Protein AF-Q57X67-F1 (afdb_monomer)

Foldseek 3Di:
DVVVVVVVVVVVVVVVVVVVVVVVVVVVVVVVVVVVVVVVVVVVVVVVVVVVVVVVVDDDDPVVVVVVVVVVVVVVVVVVVVVVVVVVVVVVVVVVVVVVVVVVDDPPPPPPCDPVNVVVVVVVVVVVVVVVVVVVVVVVVVVVVVVVVCVVCVVVVVVVVVVVVVVLVVQLVVLQVDADPVPRDGDDPVRSVVVSVVVVVVVVVVVVVVVVVVVVVVVVVVVVVVVVVVVVVCVVAPPVNVVVVVVVVVVVVVVVVVVVVVVVVVVVVVVVVVVVVVVVVVVVVVVVVVVVVVVVVVVVVVVVVVVVVVVVVVVVVVVVVVVVVVVVVCVVPVQPPDPVSVVVVVVVVVVVVVVVVVVVVVVVVVVVVVVLVVVVVVLVVVVVVCVVVVHDDPPVSVVVVVVSVVD

Organism: Trypanosoma brucei brucei (strain 927/4 GUTat10.1) (NCBI:txid185431)

Mean predicted aligned error: 20.71 Å

Sequence (407 aa):
MYEYDDQQVREEEQQMKAATVIQQRWKEFCAQREAEKRANFTTTVAVAAAASAAAAEGVEAEPRVTFKEEYRELVNRYNSVVERSVALQRLLTQHFTAQRQRKGEDLNQHQAMTVEAEQQYWISIWQMREEWQQQRSRCEAAEAAFTEMQSRHQGTIDSSQKHEEMFRQYIRELAERVQFVRTNKRLTKEEIDEFLNRDALQRRLIQRARIRYNLLRYEMEELQRAMAQRDQQQDGMSLIDFEQLKIENTNLNEKIEERNEDIVRLRRKVTTTIHVLTHVKEKLEFMKIENGQLRRQVASTEEELNGLRDKLAQTKRQRDHFTASNLRIREKMPMVGSKKLLLDYERRKAACNTMRDDVLGSAARHRTLLSDMDMKQGTLVDLQKALVLGMEPETHVTRKAKESLAS

InterPro domains:
  IPR025254 CCDC113/CCDC96, coiled-coil [PF13870] (202-359)
  IPR051885 Coiled-coil domain-containing protein involved in ciliogenesis [PTHR15654] (10-382)

Structure (mmCIF, N/CA/C/O backbone):
data_AF-Q57X67-F1
#
_entry.id   AF-Q57X67-F1
#
loop_
_atom_site.group_PDB
_atom_site.id
_atom_site.type_symbol
_atom_site.label_atom_id
_atom_site.label_alt_id
_atom_site.label_comp_id
_atom_site.label_asym_id
_atom_site.label_entity_id
_atom_site.label_seq_id
_atom_site.pdbx_PDB_ins_code
_atom_site.Cartn_x
_atom_site.Cartn_y
_atom_site.Cartn_z
_atom_site.occupancy
_atom_site.B_iso_or_equiv
_atom_site.auth_seq_id
_atom_site.auth_comp_id
_atom_site.auth_asym_id
_atom_site.auth_atom_id
_atom_site.pdbx_PDB_model_num
ATOM 1 N N . MET A 1 1 ? -28.365 20.908 -15.417 1.00 50.97 1 MET A N 1
ATOM 2 C CA . MET A 1 1 ? -28.251 19.514 -15.899 1.00 50.97 1 MET A CA 1
ATOM 3 C C . MET A 1 1 ? -28.725 19.404 -17.343 1.00 50.97 1 MET A C 1
ATOM 5 O O . MET A 1 1 ? -27.920 18.992 -18.152 1.00 50.97 1 MET A O 1
ATOM 9 N N . TYR A 1 2 ? -29.921 19.895 -17.696 1.00 65.25 2 TYR A N 1
ATOM 10 C CA . TYR A 1 2 ? -30.447 19.835 -19.074 1.00 65.25 2 TYR A CA 1
ATOM 11 C C . TYR A 1 2 ? -29.605 20.526 -20.171 1.00 65.25 2 TYR A C 1
ATOM 13 O O . TYR A 1 2 ? -29.567 20.040 -21.291 1.00 65.25 2 TYR A O 1
ATOM 21 N N . GLU A 1 3 ? -28.881 21.614 -19.878 1.00 66.06 3 GLU A N 1
ATOM 22 C CA . GLU A 1 3 ? -28.070 22.301 -20.906 1.00 66.06 3 GLU A CA 1
ATOM 23 C C . GLU A 1 3 ? -26.851 21.493 -21.386 1.00 66.06 3 GLU A C 1
ATOM 25 O O . GLU A 1 3 ? -26.366 21.721 -22.493 1.00 66.06 3 GLU A O 1
ATOM 30 N N . TYR A 1 4 ? -26.344 20.565 -20.566 1.00 68.00 4 TYR A N 1
ATOM 31 C CA . TYR A 1 4 ? -25.182 19.743 -20.921 1.00 68.00 4 TYR A CA 1
ATOM 32 C C . TYR A 1 4 ? -25.582 18.605 -21.868 1.00 68.00 4 TYR A C 1
ATOM 34 O O . TYR A 1 4 ? -24.877 18.335 -22.839 1.00 68.00 4 TYR A O 1
ATOM 42 N N . ASP A 1 5 ? -26.761 18.018 -21.641 1.00 77.25 5 ASP A N 1
ATOM 43 C CA . ASP A 1 5 ? -27.331 16.991 -22.516 1.00 77.25 5 ASP A CA 1
ATOM 44 C C . ASP A 1 5 ? -27.654 17.578 -23.904 1.00 77.25 5 ASP A C 1
ATOM 46 O O . ASP A 1 5 ? -27.317 16.980 -24.923 1.00 77.25 5 ASP A O 1
ATOM 50 N N . ASP A 1 6 ? -28.191 18.804 -23.967 1.00 80.69 6 ASP A N 1
ATOM 51 C CA . ASP A 1 6 ? -28.451 19.504 -25.236 1.00 80.69 6 ASP A CA 1
ATOM 52 C C . ASP A 1 6 ? -27.170 19.795 -26.042 1.00 80.69 6 ASP A C 1
ATOM 54 O O . ASP A 1 6 ? -27.196 19.790 -27.276 1.00 80.69 6 ASP A O 1
ATOM 58 N N . GLN A 1 7 ? -26.042 20.075 -25.374 1.00 82.06 7 GLN A N 1
ATOM 59 C CA . GLN A 1 7 ? -24.757 20.286 -26.053 1.00 82.06 7 GLN A CA 1
ATOM 60 C C . GLN A 1 7 ? -24.206 18.980 -26.630 1.00 82.06 7 GLN A C 1
ATOM 62 O O . GLN A 1 7 ? -23.812 18.972 -27.797 1.00 82.06 7 GLN A O 1
ATOM 67 N N . GLN A 1 8 ? -24.250 17.879 -25.873 1.00 80.44 8 GLN A N 1
ATOM 68 C CA . GLN A 1 8 ? -23.811 16.573 -26.373 1.00 80.44 8 GLN A CA 1
ATOM 69 C C . GLN A 1 8 ? -24.657 16.100 -27.558 1.00 80.44 8 GLN A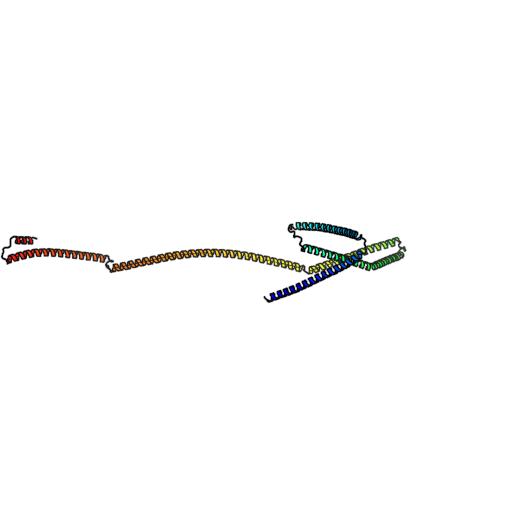 C 1
ATOM 71 O O . GLN A 1 8 ? -24.096 15.692 -28.572 1.00 80.44 8 GLN A O 1
ATOM 76 N N . VAL A 1 9 ? -25.983 16.264 -27.505 1.00 84.88 9 VAL A N 1
ATOM 77 C CA . VAL A 1 9 ? -26.868 15.920 -28.633 1.00 84.88 9 VAL A CA 1
ATOM 78 C C . VAL A 1 9 ? -26.517 16.734 -29.886 1.00 84.88 9 VAL A C 1
ATOM 80 O O . VAL A 1 9 ? -26.492 16.194 -30.992 1.00 84.88 9 VAL A O 1
ATOM 83 N N . ARG A 1 10 ? -26.178 18.025 -29.748 1.00 86.00 10 ARG A N 1
ATOM 84 C CA . ARG A 1 10 ? -25.740 18.852 -30.890 1.00 86.00 10 ARG A CA 1
ATOM 85 C C . ARG A 1 10 ? -24.394 18.411 -31.458 1.00 86.00 10 ARG A C 1
ATOM 87 O O . ARG A 1 10 ? -24.225 18.447 -32.677 1.00 86.00 10 ARG A O 1
ATOM 94 N N . GLU A 1 11 ? -23.443 18.033 -30.610 1.00 87.88 11 GLU A N 1
ATOM 95 C CA . GLU A 1 11 ? -22.146 17.511 -31.049 1.00 87.88 11 GLU A CA 1
ATOM 96 C C . GLU A 1 11 ? -22.303 16.165 -31.762 1.00 87.88 11 GLU A C 1
ATOM 98 O O . GLU A 1 11 ? -21.746 15.985 -32.845 1.00 87.88 11 GLU A O 1
ATOM 103 N N . GLU A 1 12 ? -23.130 15.263 -31.233 1.00 88.00 12 GLU A N 1
ATOM 104 C CA . GLU A 1 12 ? -23.473 13.992 -31.877 1.00 88.00 12 GLU A CA 1
ATOM 105 C C . GLU A 1 12 ? -24.162 14.216 -33.228 1.00 88.00 12 GLU A C 1
ATOM 107 O O . GLU A 1 12 ? -23.792 13.595 -34.225 1.00 88.00 12 GLU A O 1
ATOM 112 N N . GLU A 1 13 ? -25.097 15.167 -33.325 1.00 90.00 13 GLU A N 1
ATOM 113 C CA . GLU A 1 13 ? -25.700 15.546 -34.603 1.00 90.00 13 GLU A CA 1
ATOM 114 C C . GLU A 1 13 ? -24.670 16.090 -35.602 1.00 90.00 13 GLU A C 1
ATOM 116 O O . GLU A 1 13 ? -24.764 15.804 -36.799 1.00 90.00 13 GLU A O 1
ATOM 121 N N . GLN A 1 14 ? -23.700 16.891 -35.150 1.00 89.62 14 GLN A N 1
ATOM 122 C CA . GLN A 1 14 ? -22.628 17.406 -36.005 1.00 89.62 14 GLN A CA 1
ATOM 123 C C . G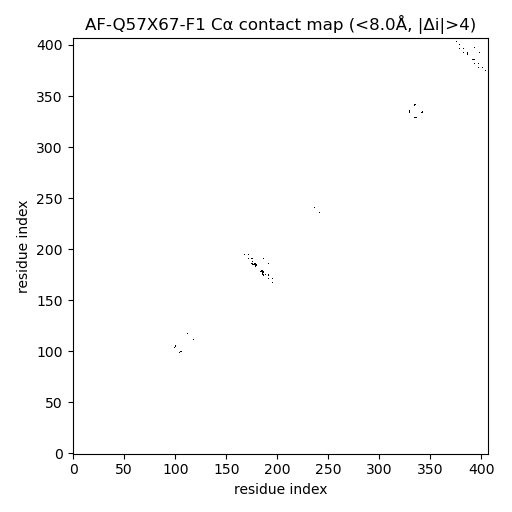LN A 1 14 ? -21.687 16.289 -36.460 1.00 89.62 14 GLN A C 1
ATOM 125 O O . GLN A 1 14 ? -21.329 16.247 -37.638 1.00 89.62 14 GLN A O 1
ATOM 130 N N . GLN A 1 15 ? -21.338 15.357 -35.572 1.00 85.50 15 GLN A N 1
ATOM 131 C CA . GLN A 1 15 ? -20.539 14.178 -35.903 1.00 85.50 15 GLN A CA 1
ATOM 132 C C . GLN A 1 15 ? -21.276 13.267 -36.888 1.00 85.50 15 GLN A C 1
ATOM 134 O O . GLN A 1 15 ? -20.679 12.827 -37.868 1.00 85.50 15 GLN A O 1
ATOM 139 N N . MET A 1 16 ? -22.582 13.056 -36.707 1.00 89.50 16 MET A N 1
ATOM 140 C CA . MET A 1 16 ? -23.413 12.290 -37.639 1.00 89.50 16 MET A CA 1
ATOM 141 C C . MET A 1 16 ? -23.522 12.987 -38.999 1.00 89.50 16 MET A C 1
ATOM 143 O O . MET A 1 16 ? -23.331 12.345 -40.034 1.00 89.50 16 MET A O 1
ATOM 147 N N . LYS A 1 17 ? -23.734 14.310 -39.032 1.00 90.62 17 LYS A N 1
ATOM 148 C CA . LYS A 1 17 ? -23.709 15.103 -40.275 1.00 90.62 17 LYS A CA 1
ATOM 149 C C . LYS A 1 17 ? -22.343 14.989 -40.966 1.00 90.62 17 LYS A C 1
ATOM 151 O O . LYS A 1 17 ? -22.294 14.667 -42.151 1.00 90.62 17 LYS A O 1
ATOM 156 N N . ALA A 1 18 ? -21.235 15.141 -40.241 1.00 90.25 18 ALA A N 1
ATOM 157 C CA . ALA A 1 18 ? -19.886 14.989 -40.789 1.00 90.25 18 ALA A CA 1
ATOM 158 C C . ALA A 1 18 ? -19.623 13.564 -41.313 1.00 90.25 18 ALA A C 1
ATOM 160 O O . ALA A 1 18 ? -19.118 13.400 -42.424 1.00 90.25 18 ALA A O 1
ATOM 161 N N . ALA A 1 19 ? -20.031 12.534 -40.568 1.00 89.00 19 ALA A N 1
ATOM 162 C CA . ALA A 1 19 ? -19.905 11.138 -40.969 1.00 89.00 19 ALA A CA 1
ATOM 163 C C . ALA A 1 19 ? -20.699 10.843 -42.249 1.00 89.00 19 ALA A C 1
ATOM 165 O O . ALA A 1 19 ? -20.175 10.191 -43.154 1.00 89.00 19 ALA A O 1
ATOM 166 N N . THR A 1 20 ? -21.922 11.369 -42.381 1.00 91.06 20 THR A N 1
ATOM 167 C CA . THR A 1 20 ? -22.713 11.207 -43.614 1.00 91.06 20 THR A CA 1
ATOM 168 C C . THR A 1 20 ? -22.059 11.886 -44.817 1.00 91.06 20 THR A C 1
ATOM 170 O O . THR A 1 20 ? -22.019 11.287 -45.891 1.00 91.06 20 THR A O 1
ATOM 173 N N . VAL A 1 21 ? -21.462 13.072 -44.646 1.00 92.19 21 VAL A N 1
ATOM 174 C CA . VAL A 1 21 ? -20.720 13.766 -45.715 1.00 92.19 21 VAL A CA 1
ATOM 175 C C . VAL A 1 21 ? -19.468 12.983 -46.119 1.00 92.19 21 VAL A C 1
ATOM 177 O O . VAL A 1 21 ? -19.205 12.828 -47.312 1.00 92.19 21 VAL A O 1
ATOM 180 N N . ILE A 1 22 ? -18.714 12.440 -45.158 1.00 89.50 22 ILE A N 1
ATOM 181 C CA . ILE A 1 22 ? -17.540 11.599 -45.443 1.00 89.50 22 ILE A CA 1
ATOM 182 C C . ILE A 1 22 ? -17.963 10.322 -46.175 1.00 89.50 22 ILE A C 1
ATOM 184 O O . ILE A 1 22 ? -17.336 9.957 -47.166 1.00 89.50 22 ILE A O 1
ATOM 188 N N . GLN A 1 23 ? -19.048 9.668 -45.751 1.00 89.25 23 GLN A N 1
ATOM 189 C CA . GLN A 1 23 ? -19.573 8.479 -46.427 1.00 89.25 23 GLN A CA 1
ATOM 190 C C . GLN A 1 23 ? -20.062 8.783 -47.848 1.00 89.25 23 GLN A C 1
ATOM 192 O O . GLN A 1 23 ? -19.830 7.977 -48.746 1.00 89.25 23 GLN A O 1
ATOM 197 N N . GLN A 1 24 ? -20.714 9.928 -48.076 1.00 89.88 24 GLN A N 1
ATOM 198 C CA . GLN A 1 24 ? -21.113 10.369 -49.417 1.00 89.88 24 GLN A CA 1
ATOM 199 C C . GLN A 1 24 ? -19.890 10.632 -50.295 1.00 89.88 24 GLN A C 1
ATOM 201 O O . GLN A 1 24 ? -19.795 10.052 -51.372 1.00 89.88 24 GLN A O 1
ATOM 206 N N . ARG A 1 25 ? -18.905 11.395 -49.802 1.00 90.94 25 ARG A N 1
ATOM 207 C CA . ARG A 1 25 ? -17.654 11.645 -50.534 1.00 90.94 25 ARG A CA 1
ATOM 208 C C . ARG A 1 25 ? -16.861 10.375 -50.795 1.00 90.94 25 ARG A C 1
ATOM 210 O O . ARG A 1 25 ? -16.249 10.249 -51.847 1.00 90.94 25 ARG A O 1
ATOM 217 N N . TRP A 1 26 ? -16.873 9.421 -49.870 1.00 90.44 26 TRP A N 1
ATOM 218 C CA . TRP A 1 26 ? -16.219 8.134 -50.070 1.00 90.44 26 TRP A CA 1
ATOM 219 C C . TRP A 1 26 ? -16.950 7.291 -51.117 1.00 90.44 26 TRP A C 1
ATOM 221 O O . TRP A 1 26 ? -16.300 6.713 -51.979 1.00 90.44 26 TRP A O 1
ATOM 231 N N . LYS A 1 27 ? -18.289 7.282 -51.119 1.00 89.94 27 LYS A N 1
ATOM 232 C CA . LYS A 1 27 ? -19.083 6.646 -52.184 1.00 89.94 27 LYS A CA 1
ATOM 233 C C . LYS A 1 27 ? -18.847 7.307 -53.539 1.00 89.94 27 LYS A C 1
ATOM 235 O O . LYS A 1 27 ? -18.686 6.592 -54.520 1.00 89.94 27 LYS A O 1
ATOM 240 N N . GLU A 1 28 ? -18.781 8.634 -53.596 1.00 90.12 28 GLU A N 1
ATOM 241 C CA . GLU A 1 28 ? -18.442 9.386 -54.809 1.00 90.12 28 GLU A CA 1
ATOM 242 C C . GLU A 1 28 ? -17.024 9.073 -55.279 1.00 90.12 28 GLU A C 1
ATOM 244 O O . GLU A 1 28 ? -16.828 8.788 -56.453 1.00 90.12 28 GLU A O 1
ATOM 249 N N . PHE A 1 29 ? -16.046 9.046 -54.373 1.00 92.44 29 PHE A N 1
ATOM 250 C CA . PHE A 1 29 ? -14.664 8.690 -54.684 1.00 92.44 29 PHE A CA 1
ATOM 251 C C . PHE A 1 29 ? -14.545 7.240 -55.170 1.00 92.44 29 PHE A C 1
ATOM 253 O O . PHE A 1 29 ? -13.871 6.968 -56.160 1.00 92.44 29 PHE A O 1
ATOM 260 N N . CYS A 1 30 ? -15.235 6.298 -54.524 1.00 88.81 30 CYS A N 1
ATOM 261 C CA . CYS A 1 30 ? -15.316 4.911 -54.973 1.00 88.81 30 CYS A CA 1
ATOM 262 C C . CYS A 1 30 ? -15.995 4.807 -56.341 1.00 88.81 30 CYS A C 1
ATOM 264 O O . CYS A 1 30 ? -15.467 4.118 -57.207 1.00 88.81 30 CYS A O 1
ATOM 266 N N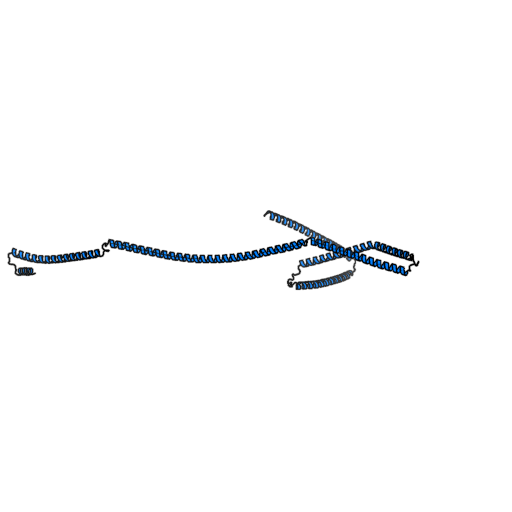 . ALA A 1 31 ? -17.098 5.522 -56.570 1.00 87.62 31 ALA A N 1
ATOM 267 C CA . ALA A 1 31 ? -17.794 5.551 -57.853 1.00 87.62 31 ALA A CA 1
ATOM 268 C C . ALA A 1 31 ? -16.942 6.194 -58.956 1.00 87.62 31 ALA A C 1
ATOM 270 O O . ALA A 1 31 ? -16.920 5.680 -60.069 1.00 87.62 31 ALA A O 1
ATOM 271 N N . GLN A 1 32 ? -16.195 7.260 -58.653 1.00 87.12 32 GLN A N 1
ATOM 272 C CA . GLN A 1 32 ? -15.229 7.879 -59.563 1.00 87.12 32 GLN A CA 1
ATOM 273 C C . GLN A 1 32 ? -14.101 6.910 -59.884 1.00 87.12 32 GLN A C 1
ATOM 275 O O . GLN A 1 32 ? -13.803 6.705 -61.050 1.00 87.12 32 GLN A O 1
ATOM 280 N N . ARG A 1 33 ? -13.531 6.231 -58.885 1.00 87.31 33 ARG A N 1
ATOM 281 C CA . ARG A 1 33 ? -12.463 5.256 -59.116 1.00 87.31 33 ARG A CA 1
ATOM 282 C C . ARG A 1 33 ? -12.963 4.017 -59.855 1.00 87.31 33 ARG A C 1
ATOM 284 O O . ARG A 1 33 ? -12.226 3.424 -60.635 1.00 87.31 33 ARG A O 1
ATOM 291 N N . GLU A 1 34 ? -14.200 3.592 -59.621 1.00 79.44 34 GLU A N 1
ATOM 292 C CA . GLU A 1 34 ? -14.849 2.544 -60.407 1.00 79.44 34 GLU A CA 1
ATOM 293 C C . GLU A 1 34 ? -15.151 3.014 -61.827 1.00 79.44 34 GLU A C 1
ATOM 295 O O . GLU A 1 34 ? -14.956 2.238 -62.756 1.00 79.44 34 GLU A O 1
ATOM 300 N N . ALA A 1 35 ? -15.564 4.267 -62.022 1.00 81.56 35 ALA A N 1
ATOM 301 C CA . ALA A 1 35 ? -15.764 4.869 -63.334 1.00 81.56 35 ALA A CA 1
ATOM 302 C C . ALA A 1 35 ? -14.439 5.039 -64.082 1.00 81.56 35 ALA A C 1
ATOM 304 O O . ALA A 1 35 ? -14.393 4.734 -65.262 1.00 81.56 35 ALA A O 1
ATOM 305 N N . GLU A 1 36 ? -13.352 5.417 -63.410 1.00 82.62 36 GLU A N 1
ATOM 306 C CA . GLU A 1 36 ? -11.991 5.460 -63.951 1.00 82.62 36 GLU A CA 1
ATOM 307 C C . GLU A 1 36 ? -11.475 4.061 -64.265 1.00 82.62 36 GLU A C 1
ATOM 309 O O . GLU A 1 36 ? -10.882 3.849 -65.313 1.00 82.62 36 GLU A O 1
ATOM 314 N N . LYS A 1 37 ? -11.717 3.072 -63.395 1.00 79.94 37 LYS A N 1
ATOM 315 C CA . LYS A 1 37 ? -11.385 1.671 -63.683 1.00 79.94 37 LYS A CA 1
ATOM 316 C C . LYS A 1 37 ? -12.194 1.147 -64.858 1.00 79.94 37 LYS A C 1
ATOM 318 O O . LYS A 1 37 ? -11.626 0.444 -65.678 1.00 79.94 37 LYS A O 1
ATOM 323 N N . ARG A 1 38 ? -13.484 1.478 -64.958 1.00 76.12 38 ARG A N 1
ATOM 324 C CA . ARG A 1 38 ? -14.336 1.129 -66.102 1.00 76.12 38 ARG A CA 1
ATOM 325 C C . ARG A 1 38 ? -13.886 1.860 -67.352 1.00 76.12 38 ARG A C 1
ATOM 327 O O . ARG A 1 38 ? -13.813 1.208 -68.374 1.00 76.12 38 ARG A O 1
ATOM 334 N N . ALA A 1 39 ? -13.525 3.139 -67.258 1.00 76.62 39 ALA A N 1
ATOM 335 C CA . ALA A 1 39 ? -12.978 3.930 -68.349 1.00 76.62 39 ALA A CA 1
ATOM 336 C C . ALA A 1 39 ? -11.673 3.295 -68.816 1.00 76.62 39 ALA A C 1
ATOM 338 O O . ALA A 1 39 ? -11.634 2.821 -69.936 1.00 76.62 39 ALA A O 1
ATOM 339 N N . ASN A 1 40 ? -10.681 3.130 -67.941 1.00 75.75 40 ASN A N 1
ATOM 340 C CA . ASN A 1 40 ? -9.417 2.459 -68.236 1.00 75.75 40 ASN A CA 1
ATOM 341 C C . ASN A 1 40 ? -9.621 1.037 -68.751 1.00 75.75 40 ASN A C 1
ATOM 343 O O . ASN A 1 40 ? -8.922 0.650 -69.671 1.00 75.75 40 ASN A O 1
ATOM 347 N N . PHE A 1 41 ? -10.578 0.274 -68.217 1.00 69.56 41 PHE A N 1
ATOM 348 C CA . PHE A 1 41 ? -10.923 -1.052 -68.724 1.00 69.56 41 PHE A CA 1
ATOM 349 C C . PHE A 1 41 ? -11.575 -0.977 -70.105 1.00 69.56 41 PHE A C 1
ATOM 351 O O . PHE A 1 41 ? -11.250 -1.775 -70.964 1.00 69.56 41 PHE A O 1
ATOM 358 N N . THR A 1 42 ? -12.445 -0.005 -70.380 1.00 72.56 42 THR A N 1
ATOM 359 C CA . THR A 1 42 ? -12.988 0.218 -71.726 1.00 72.56 42 THR A CA 1
ATOM 360 C C . THR A 1 42 ? -11.930 0.744 -72.682 1.00 72.56 42 THR A C 1
ATOM 362 O O . THR A 1 42 ? -11.957 0.352 -73.837 1.00 72.56 42 THR A O 1
ATOM 365 N N . THR A 1 43 ? -10.964 1.549 -72.234 1.00 70.38 43 THR A N 1
ATOM 366 C CA . THR A 1 43 ? -9.838 2.004 -73.051 1.00 70.38 43 THR A CA 1
ATOM 367 C C . THR A 1 43 ? -8.887 0.850 -73.311 1.00 70.38 43 THR A C 1
ATOM 369 O O . THR A 1 43 ? -8.454 0.689 -74.439 1.00 70.38 43 THR A O 1
ATOM 372 N N . THR A 1 44 ? -8.589 -0.001 -72.325 1.00 69.12 44 THR A N 1
ATOM 373 C CA . THR A 1 44 ? -7.743 -1.184 -72.528 1.00 69.12 44 THR A CA 1
ATOM 374 C C . THR A 1 44 ? -8.462 -2.255 -73.323 1.00 69.12 44 THR A C 1
ATOM 376 O O . THR A 1 44 ? -7.810 -2.896 -74.128 1.00 69.12 44 THR A O 1
ATOM 379 N N . VAL A 1 45 ? -9.778 -2.425 -73.183 1.00 69.25 45 VAL A N 1
ATOM 380 C CA . VAL A 1 45 ? -10.583 -3.310 -74.035 1.00 69.25 45 VAL A CA 1
ATOM 381 C C . VAL A 1 45 ? -10.736 -2.718 -75.428 1.00 69.25 45 VAL A C 1
ATOM 383 O O . VAL A 1 45 ? -10.693 -3.480 -76.373 1.00 69.25 45 VAL A O 1
ATOM 386 N N . ALA A 1 46 ? -10.838 -1.400 -75.606 1.00 60.12 46 ALA A N 1
ATOM 387 C CA . ALA A 1 46 ? -10.849 -0.766 -76.925 1.00 60.12 46 ALA A CA 1
ATOM 388 C C . ALA A 1 46 ? -9.470 -0.828 -77.591 1.00 60.12 46 ALA A C 1
ATOM 390 O O . ALA A 1 46 ? -9.392 -1.104 -78.779 1.00 60.12 46 ALA A O 1
ATOM 391 N N . VAL A 1 47 ? -8.382 -0.645 -76.837 1.00 64.38 47 VAL A N 1
ATOM 392 C CA . VAL A 1 47 ?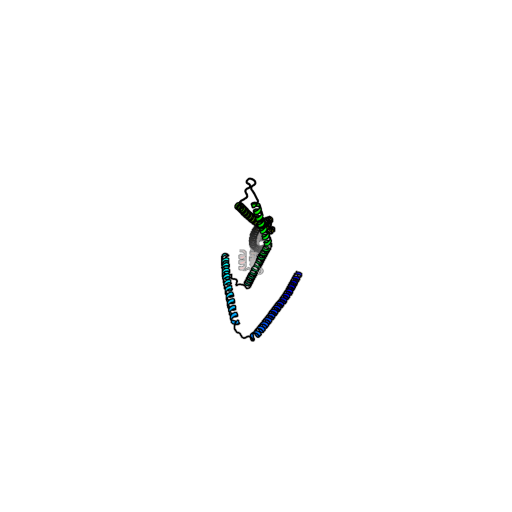 -6.999 -0.807 -77.311 1.00 64.38 47 VAL A CA 1
ATOM 393 C C . VAL A 1 47 ? -6.694 -2.278 -77.566 1.00 64.38 47 VAL A C 1
ATOM 395 O O . VAL A 1 47 ? -6.056 -2.582 -78.561 1.00 64.38 47 VAL A O 1
ATOM 398 N N . ALA A 1 48 ? -7.186 -3.204 -76.743 1.00 56.50 48 ALA A N 1
ATOM 399 C CA . ALA A 1 48 ? -7.058 -4.642 -76.963 1.00 56.50 48 ALA A CA 1
ATOM 400 C C . ALA A 1 48 ? -7.974 -5.126 -78.090 1.00 56.50 48 ALA A C 1
ATOM 402 O O . ALA A 1 48 ? -7.581 -6.025 -78.816 1.00 56.50 48 ALA A O 1
ATOM 403 N N . ALA A 1 49 ? -9.151 -4.527 -78.288 1.00 55.03 49 ALA A N 1
ATOM 404 C CA . ALA A 1 49 ? -10.042 -4.805 -79.409 1.00 55.03 49 ALA A CA 1
ATOM 405 C C . ALA A 1 49 ? -9.453 -4.245 -80.705 1.00 55.03 49 ALA A C 1
ATOM 407 O O . ALA A 1 49 ? -9.429 -4.962 -81.696 1.00 55.03 49 ALA A O 1
ATOM 408 N N . ALA A 1 50 ? -8.892 -3.032 -80.684 1.00 52.66 50 ALA A N 1
ATOM 409 C CA . ALA A 1 50 ? -8.141 -2.448 -81.793 1.00 52.66 50 ALA A CA 1
ATOM 410 C C . ALA A 1 50 ? -6.865 -3.248 -82.085 1.00 52.66 50 ALA A C 1
ATOM 412 O O . ALA A 1 50 ? -6.580 -3.523 -83.244 1.00 52.66 50 ALA A O 1
ATOM 413 N N . ALA A 1 51 ? -6.149 -3.710 -81.056 1.00 51.59 51 ALA A N 1
ATOM 414 C CA . ALA A 1 51 ? -5.011 -4.612 -81.200 1.00 51.59 51 ALA A CA 1
ATOM 415 C C . ALA A 1 51 ? -5.446 -6.006 -81.674 1.00 51.59 51 ALA A C 1
ATOM 417 O O . ALA A 1 51 ? -4.709 -6.634 -82.418 1.00 51.59 51 ALA A O 1
ATOM 418 N N . SER A 1 52 ? -6.642 -6.483 -81.312 1.00 50.75 52 SER A N 1
ATOM 419 C CA . SER A 1 52 ? -7.187 -7.762 -81.784 1.00 50.75 52 SER A CA 1
ATOM 420 C C . SER A 1 52 ? -7.728 -7.680 -83.211 1.00 50.75 52 SER A C 1
ATOM 422 O O . SER A 1 52 ? -7.601 -8.647 -83.950 1.00 50.75 52 SER A O 1
ATOM 424 N N . ALA A 1 53 ? -8.271 -6.529 -83.621 1.00 48.03 53 ALA A N 1
ATOM 425 C CA . ALA A 1 53 ? -8.691 -6.255 -84.990 1.00 48.03 53 ALA A CA 1
ATOM 426 C C . ALA A 1 53 ? -7.464 -6.060 -85.892 1.00 48.03 53 ALA A C 1
ATOM 428 O O . ALA A 1 53 ? -7.415 -6.633 -86.974 1.00 48.03 53 ALA A O 1
ATOM 429 N N . ALA A 1 54 ? -6.427 -5.368 -85.404 1.00 48.97 54 ALA A N 1
ATOM 430 C CA . ALA A 1 54 ? -5.122 -5.298 -86.061 1.00 48.97 54 ALA A CA 1
ATOM 431 C C . ALA A 1 54 ? -4.405 -6.663 -86.093 1.00 48.97 54 ALA A C 1
ATOM 433 O O . ALA A 1 54 ? -3.683 -6.953 -87.039 1.00 48.97 54 ALA A O 1
ATOM 434 N N . ALA A 1 55 ? -4.636 -7.531 -85.101 1.00 45.84 55 ALA A N 1
ATOM 435 C CA . ALA A 1 55 ? -4.118 -8.900 -85.079 1.00 45.84 55 ALA A CA 1
ATOM 436 C C . ALA A 1 55 ? -4.963 -9.901 -85.893 1.00 45.84 55 ALA A C 1
ATOM 438 O O . ALA A 1 55 ? -4.515 -11.025 -86.106 1.00 45.84 55 ALA A O 1
ATOM 439 N N . ALA A 1 56 ? -6.163 -9.530 -86.359 1.00 38.03 56 ALA A N 1
ATOM 440 C CA . ALA A 1 56 ? -7.006 -10.393 -87.189 1.00 38.03 56 ALA A CA 1
ATOM 441 C C . ALA A 1 56 ? -6.564 -10.420 -88.665 1.00 38.03 56 ALA A C 1
ATOM 443 O O . ALA A 1 56 ? -6.868 -11.384 -89.363 1.00 38.03 56 ALA A O 1
ATOM 444 N N . GLU A 1 57 ? -5.800 -9.423 -89.129 1.00 36.12 57 GLU A N 1
ATOM 445 C CA . GLU A 1 57 ? -5.236 -9.380 -90.492 1.00 36.12 57 GLU A CA 1
ATOM 446 C C . GLU A 1 57 ? -3.815 -9.967 -90.608 1.00 36.12 57 GLU A C 1
ATOM 448 O O . GLU A 1 57 ? -3.218 -9.949 -91.680 1.00 36.12 57 GLU A O 1
ATOM 453 N N . GLY A 1 58 ? -3.272 -10.558 -89.540 1.00 34.88 58 GLY A N 1
ATOM 454 C CA . GLY A 1 58 ? -1.922 -11.126 -89.523 1.00 34.88 58 GLY A CA 1
ATOM 455 C C . GLY A 1 58 ? -1.890 -12.502 -88.875 1.00 34.88 58 GLY A C 1
ATOM 456 O O . GLY A 1 58 ? -1.583 -12.644 -87.695 1.00 34.88 58 GLY A O 1
ATOM 457 N N . VAL A 1 59 ? -2.224 -13.521 -89.659 1.00 31.33 59 VAL A N 1
ATOM 458 C CA . VAL A 1 59 ? -2.048 -14.939 -89.332 1.00 31.33 59 VAL A CA 1
ATOM 459 C C . VAL A 1 59 ? -0.560 -15.226 -89.126 1.00 31.33 59 VAL A C 1
ATOM 461 O O . VAL A 1 59 ? 0.107 -15.354 -90.133 1.00 31.33 59 VAL A O 1
ATOM 464 N N . GLU A 1 60 ? -0.060 -15.379 -87.891 1.00 34.00 60 GLU A N 1
ATOM 465 C CA . GLU A 1 60 ? 1.059 -16.287 -87.542 1.00 34.00 60 GLU A CA 1
ATOM 466 C C . GLU A 1 60 ? 0.980 -16.692 -86.053 1.00 34.00 60 GLU A C 1
ATOM 468 O O . GLU A 1 60 ? 0.987 -15.875 -85.132 1.00 34.00 60 GLU A O 1
ATOM 473 N N . ALA A 1 61 ? 0.825 -17.993 -85.806 1.00 48.72 61 ALA A N 1
ATOM 474 C CA . ALA A 1 61 ? 0.339 -18.575 -84.555 1.00 48.72 61 ALA A CA 1
ATOM 475 C C . ALA A 1 61 ? 1.423 -18.881 -83.492 1.00 48.72 61 ALA A C 1
ATOM 477 O O . ALA A 1 61 ? 1.165 -19.680 -82.590 1.00 48.72 61 ALA A O 1
ATOM 478 N N . GLU A 1 62 ? 2.600 -18.247 -83.532 1.00 50.09 62 GLU A N 1
ATOM 479 C CA . GLU A 1 62 ? 3.728 -18.595 -82.645 1.00 50.09 62 GLU A CA 1
ATOM 480 C C . GLU A 1 62 ? 3.989 -17.732 -81.384 1.00 50.09 62 GLU A C 1
ATOM 482 O O . GLU A 1 62 ? 4.533 -18.292 -80.427 1.00 50.09 62 GLU A O 1
ATOM 487 N N . PRO A 1 63 ? 3.540 -16.466 -81.209 1.00 52.19 63 PRO A N 1
ATOM 488 C CA . PRO A 1 63 ? 3.832 -15.741 -79.960 1.00 52.19 63 PRO A CA 1
ATOM 489 C C . PRO A 1 63 ? 3.073 -16.309 -78.748 1.00 52.19 63 PRO A C 1
ATOM 491 O O . PRO A 1 63 ? 3.416 -16.054 -77.598 1.00 52.19 63 PRO A O 1
ATOM 494 N N . ARG A 1 64 ? 2.038 -17.132 -78.963 1.00 49.16 64 ARG A N 1
ATOM 495 C CA . ARG A 1 64 ? 1.280 -17.742 -77.859 1.00 49.16 64 ARG A CA 1
ATOM 496 C C . ARG A 1 64 ? 2.080 -18.788 -77.082 1.00 49.16 64 ARG A C 1
ATOM 498 O O . ARG A 1 64 ? 1.674 -19.096 -75.964 1.00 49.16 64 ARG A O 1
ATOM 505 N N . VAL A 1 65 ? 3.136 -19.376 -77.650 1.00 61.91 65 VAL A N 1
ATOM 506 C CA . VAL A 1 65 ? 3.935 -20.411 -76.968 1.00 61.91 65 VAL A CA 1
ATOM 507 C C . VAL A 1 65 ? 5.025 -19.773 -76.107 1.00 61.91 65 VAL A C 1
ATOM 509 O O . VAL A 1 65 ? 5.136 -20.135 -74.939 1.00 61.91 65 VAL A O 1
ATOM 512 N N . THR A 1 66 ? 5.719 -18.748 -76.609 1.00 77.06 66 THR A N 1
ATOM 513 C CA . THR A 1 66 ? 6.768 -18.030 -75.860 1.00 77.06 66 THR A CA 1
ATOM 514 C C . THR A 1 66 ? 6.212 -17.321 -74.628 1.00 77.06 66 THR A C 1
ATOM 516 O O . THR A 1 66 ? 6.713 -17.531 -73.529 1.00 77.06 66 THR A O 1
ATOM 519 N N . PHE A 1 67 ? 5.090 -16.599 -74.748 1.00 74.69 67 PHE A N 1
ATOM 520 C CA . PHE A 1 67 ? 4.440 -15.995 -73.576 1.00 74.69 67 PHE A CA 1
ATOM 521 C C . PHE A 1 67 ? 3.972 -17.044 -72.555 1.00 74.69 67 PHE A C 1
ATOM 523 O O . PHE A 1 67 ? 3.971 -16.777 -71.354 1.00 74.69 67 PHE A O 1
ATOM 530 N N . LYS A 1 68 ? 3.587 -18.252 -72.998 1.00 81.44 68 LYS A N 1
ATOM 531 C CA . LYS A 1 68 ? 3.258 -19.356 -72.079 1.00 81.44 68 LYS A CA 1
ATOM 532 C C . LYS A 1 68 ? 4.499 -19.876 -71.359 1.00 81.44 68 LYS A C 1
ATOM 534 O O . LYS A 1 68 ? 4.387 -20.243 -70.193 1.00 81.44 68 LYS A O 1
ATOM 539 N N . GLU A 1 69 ? 5.644 -19.941 -72.027 1.00 86.12 69 GLU A N 1
ATOM 540 C CA . GLU A 1 69 ? 6.919 -20.355 -71.433 1.00 86.12 69 GLU A CA 1
ATOM 541 C C . GLU A 1 69 ? 7.451 -19.311 -70.450 1.00 86.12 69 GLU A C 1
ATOM 543 O O . GLU A 1 69 ? 7.707 -19.658 -69.301 1.00 86.12 69 GLU A O 1
ATOM 548 N N . GLU A 1 70 ? 7.481 -18.031 -70.825 1.00 84.12 70 GLU A N 1
ATOM 549 C CA . GLU A 1 70 ? 7.839 -16.926 -69.924 1.00 84.12 70 GLU A CA 1
ATOM 550 C C . GLU A 1 70 ? 6.918 -16.877 -68.700 1.00 84.12 70 GLU A C 1
ATOM 552 O O . GLU A 1 70 ? 7.375 -16.707 -67.568 1.00 84.12 70 GLU A O 1
ATOM 557 N N . TYR A 1 71 ? 5.613 -17.096 -68.899 1.00 79.62 71 TYR A N 1
ATOM 558 C CA . TYR A 1 71 ? 4.664 -17.202 -67.796 1.00 79.62 71 TYR A CA 1
ATOM 559 C C . TYR A 1 71 ? 4.973 -18.406 -66.897 1.00 79.62 71 TYR A C 1
ATOM 561 O O . TYR A 1 71 ? 4.975 -18.262 -65.676 1.00 79.62 71 TYR A O 1
ATOM 569 N N . ARG A 1 72 ? 5.290 -19.580 -67.464 1.00 89.75 72 ARG A N 1
ATOM 570 C CA . ARG A 1 72 ? 5.709 -20.762 -66.685 1.00 89.75 72 ARG A CA 1
ATOM 571 C C . ARG A 1 72 ? 6.981 -20.484 -65.887 1.00 89.75 72 ARG A C 1
ATOM 573 O O . ARG A 1 72 ? 7.042 -20.847 -64.716 1.00 89.75 72 ARG A O 1
ATOM 580 N N . GLU A 1 73 ? 7.974 -19.822 -66.474 1.00 90.38 73 GLU A N 1
ATOM 581 C CA . GLU A 1 73 ? 9.201 -19.439 -65.772 1.00 90.38 73 GLU A CA 1
ATOM 582 C C . GLU A 1 73 ? 8.936 -18.445 -64.643 1.00 90.38 73 GLU A C 1
ATOM 584 O O . GLU A 1 73 ? 9.467 -18.604 -63.541 1.00 90.38 73 GLU A O 1
ATOM 589 N N . LEU A 1 74 ? 8.097 -17.438 -64.887 1.00 92.00 74 LEU A N 1
ATOM 590 C CA . LEU A 1 74 ? 7.740 -16.444 -63.883 1.00 92.00 74 LEU A CA 1
ATOM 591 C C . LEU A 1 74 ? 6.955 -17.078 -62.729 1.00 92.00 74 LEU A C 1
ATOM 593 O O . LEU A 1 74 ? 7.237 -16.781 -61.569 1.00 92.00 74 LEU A O 1
ATOM 597 N N . VAL A 1 75 ? 6.040 -18.002 -63.035 1.00 91.94 75 VAL A N 1
ATOM 598 C CA . VAL A 1 75 ? 5.314 -18.813 -62.045 1.00 91.94 75 VAL A CA 1
ATOM 599 C C . VAL A 1 75 ? 6.287 -19.682 -61.248 1.00 91.94 75 VAL A C 1
ATOM 601 O O . VAL A 1 75 ? 6.203 -19.711 -60.025 1.00 91.94 75 VAL A O 1
ATOM 604 N N . ASN A 1 76 ? 7.265 -20.322 -61.894 1.00 93.94 76 ASN A N 1
ATOM 605 C CA . ASN A 1 76 ? 8.288 -21.113 -61.204 1.00 93.94 76 ASN A CA 1
ATOM 606 C C . ASN A 1 76 ? 9.163 -20.246 -60.282 1.00 93.94 76 ASN A C 1
ATOM 608 O O . ASN A 1 76 ? 9.437 -20.636 -59.147 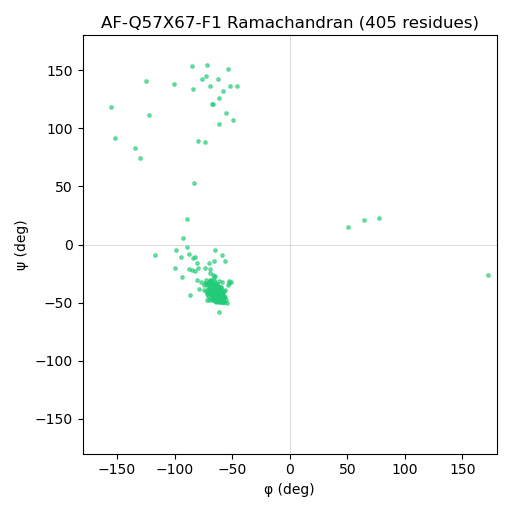1.00 93.94 76 ASN A O 1
ATOM 612 N N . ARG A 1 77 ? 9.568 -19.047 -60.726 1.00 92.19 77 ARG A N 1
ATOM 613 C CA . ARG A 1 77 ? 10.312 -18.089 -59.889 1.00 92.19 77 ARG A CA 1
ATOM 614 C C . ARG A 1 77 ? 9.470 -17.615 -58.711 1.00 92.19 77 ARG A C 1
ATOM 616 O O . ARG A 1 77 ? 9.968 -17.629 -57.588 1.00 92.19 77 ARG A O 1
ATOM 623 N N . TYR A 1 78 ? 8.209 -17.253 -58.942 1.00 90.69 78 TYR A N 1
ATOM 624 C CA . TYR A 1 78 ? 7.275 -16.879 -57.883 1.00 90.69 78 TYR A CA 1
ATOM 625 C C . TYR A 1 78 ? 7.116 -18.010 -56.862 1.00 90.69 78 TYR A C 1
ATOM 627 O O . TYR A 1 78 ? 7.328 -17.779 -55.674 1.00 90.69 78 TYR A O 1
ATOM 635 N N . ASN A 1 79 ? 6.873 -19.241 -57.322 1.00 91.25 79 ASN A N 1
ATOM 636 C CA . ASN A 1 79 ? 6.777 -20.421 -56.464 1.00 91.25 79 ASN A CA 1
ATOM 637 C C . ASN A 1 79 ? 8.060 -20.622 -55.650 1.00 91.25 79 ASN A C 1
ATOM 639 O O . ASN A 1 79 ? 7.980 -20.801 -54.442 1.00 91.25 79 ASN A O 1
ATOM 643 N N . SER A 1 80 ? 9.243 -20.470 -56.256 1.00 92.81 80 SER A N 1
ATOM 644 C CA . SER A 1 80 ? 10.516 -20.584 -55.529 1.00 92.81 80 SER A CA 1
ATOM 645 C C . SER A 1 80 ? 10.710 -19.499 -54.457 1.00 92.81 80 SER A C 1
ATOM 647 O O . SER A 1 80 ? 11.294 -19.759 -53.404 1.00 92.81 80 SER A O 1
ATOM 649 N N . VAL A 1 81 ? 10.218 -18.275 -54.691 1.00 90.94 81 VAL A N 1
ATOM 650 C CA . VAL A 1 81 ? 10.261 -17.180 -53.706 1.00 90.94 81 VAL A CA 1
ATOM 651 C C . VAL A 1 81 ? 9.269 -17.442 -52.578 1.00 90.94 81 VAL A C 1
ATOM 653 O O . VAL A 1 81 ? 9.615 -17.237 -51.415 1.00 90.94 81 VAL A O 1
ATOM 656 N N . VAL A 1 82 ? 8.074 -17.937 -52.903 1.00 88.50 82 VAL A N 1
ATOM 657 C CA . VAL A 1 82 ? 7.058 -18.330 -51.921 1.00 88.50 82 VAL A CA 1
ATOM 658 C C . VAL A 1 82 ? 7.538 -19.514 -51.080 1.00 88.50 82 VAL A C 1
ATOM 660 O O . VAL A 1 82 ? 7.398 -19.497 -49.864 1.00 88.50 82 VAL A O 1
ATOM 663 N N . GLU A 1 83 ? 8.184 -20.515 -51.673 1.00 89.56 83 GLU A N 1
ATOM 664 C CA . GLU A 1 83 ? 8.774 -21.638 -50.936 1.00 89.56 83 GLU A CA 1
ATOM 665 C C . GLU A 1 83 ? 9.845 -21.164 -49.947 1.00 89.56 83 GLU A C 1
ATOM 667 O O . GLU A 1 83 ? 9.860 -21.598 -48.792 1.00 89.56 83 GLU A O 1
ATOM 672 N N . ARG A 1 84 ? 10.706 -20.222 -50.360 1.00 90.62 84 ARG A N 1
ATOM 673 C CA . ARG A 1 84 ? 11.702 -19.610 -49.467 1.00 90.62 84 ARG A CA 1
ATOM 674 C C . ARG A 1 84 ? 11.059 -18.758 -48.378 1.00 90.62 84 ARG A C 1
ATOM 676 O O . ARG A 1 84 ? 11.497 -18.834 -47.232 1.00 90.62 84 ARG A O 1
ATOM 683 N N . SER A 1 85 ? 10.041 -17.958 -48.697 1.00 84.44 85 SER A N 1
ATOM 684 C CA . SER A 1 85 ? 9.364 -17.122 -47.700 1.00 84.44 85 SER A CA 1
ATOM 685 C C . SER A 1 85 ? 8.630 -17.978 -46.670 1.00 84.44 85 SER A C 1
ATOM 687 O O . SER A 1 85 ? 8.772 -17.733 -45.475 1.00 84.44 85 SER A O 1
ATOM 689 N N . VAL A 1 86 ? 7.954 -19.046 -47.104 1.00 85.12 86 VAL A N 1
ATOM 690 C CA . VAL A 1 86 ? 7.308 -20.027 -46.223 1.00 85.12 86 VAL A CA 1
ATOM 691 C C . VAL A 1 86 ? 8.345 -20.768 -45.377 1.00 85.12 86 VAL A C 1
ATOM 693 O O . VAL A 1 86 ? 8.121 -20.968 -44.183 1.00 85.12 86 VAL A O 1
ATOM 696 N N . ALA A 1 87 ? 9.498 -21.147 -45.938 1.00 88.19 87 ALA A N 1
ATOM 697 C CA . ALA A 1 87 ? 10.582 -21.759 -45.166 1.00 88.19 87 ALA A CA 1
ATOM 698 C C . ALA A 1 87 ? 11.107 -20.819 -44.065 1.00 88.19 87 ALA A C 1
ATOM 700 O O . ALA A 1 87 ? 11.257 -21.243 -42.918 1.00 88.19 87 ALA A O 1
ATOM 701 N N . LEU A 1 88 ? 11.314 -19.536 -44.375 1.00 85.81 88 LEU A N 1
ATOM 702 C CA . LEU A 1 88 ? 11.724 -18.526 -43.393 1.00 85.81 88 LEU A CA 1
ATOM 703 C C . LEU A 1 88 ? 10.640 -18.265 -42.341 1.00 85.81 88 LEU A C 1
ATOM 705 O O . LEU A 1 88 ? 10.951 -18.189 -41.155 1.00 85.81 88 LEU A O 1
ATOM 709 N N . GLN A 1 89 ? 9.370 -18.187 -42.742 1.00 84.50 89 GLN A N 1
ATOM 710 C CA . GLN A 1 89 ? 8.242 -18.050 -41.818 1.00 84.50 89 GLN A CA 1
ATOM 711 C C . GLN A 1 89 ? 8.148 -19.253 -40.873 1.00 84.50 89 GLN A C 1
ATOM 713 O O . GLN A 1 89 ? 7.953 -19.068 -39.674 1.00 84.50 89 GLN A O 1
ATOM 718 N N . ARG A 1 90 ? 8.375 -20.482 -41.359 1.00 83.00 90 ARG A N 1
ATOM 719 C CA . ARG A 1 90 ? 8.450 -21.680 -40.504 1.00 83.00 90 ARG A CA 1
ATOM 720 C C . ARG A 1 90 ? 9.577 -21.567 -39.478 1.00 83.00 90 ARG A C 1
ATOM 722 O O . ARG A 1 90 ? 9.327 -21.799 -38.300 1.00 83.00 90 ARG A O 1
ATOM 729 N N . LEU A 1 91 ? 10.774 -21.139 -39.879 1.00 87.12 91 LEU A N 1
ATOM 730 C CA . LEU A 1 91 ? 11.886 -20.916 -38.942 1.00 87.12 91 LEU A CA 1
ATOM 731 C C . LEU A 1 91 ? 11.561 -19.829 -37.902 1.00 87.12 91 LEU A C 1
ATOM 733 O O . LEU A 1 91 ? 11.826 -20.008 -36.714 1.00 87.12 91 LEU A O 1
ATOM 737 N N . LEU A 1 92 ? 10.925 -18.733 -38.321 1.00 82.94 92 LEU A N 1
ATOM 738 C CA . LEU A 1 92 ? 10.463 -17.664 -37.430 1.00 82.94 92 LEU A CA 1
ATOM 739 C C . LEU A 1 92 ? 9.415 -18.161 -36.433 1.00 82.94 92 LEU A C 1
ATOM 741 O O . LEU A 1 92 ? 9.548 -17.920 -35.235 1.00 82.94 92 LEU A O 1
ATOM 745 N N . THR A 1 93 ? 8.397 -18.887 -36.900 1.00 81.31 93 THR A N 1
ATOM 746 C CA . THR A 1 93 ? 7.372 -19.462 -36.016 1.00 81.31 93 THR A CA 1
ATOM 747 C C . THR A 1 93 ? 7.988 -20.427 -35.011 1.00 81.31 93 THR A C 1
ATOM 749 O O . THR A 1 93 ? 7.678 -20.306 -33.831 1.00 81.31 93 THR A O 1
ATOM 752 N N . GLN A 1 94 ? 8.930 -21.285 -35.424 1.00 81.50 94 GLN A N 1
ATOM 753 C CA . GLN A 1 94 ? 9.669 -22.172 -34.520 1.00 81.50 94 GLN A CA 1
ATOM 754 C C . GLN A 1 94 ? 10.430 -21.385 -33.444 1.00 81.50 94 GLN A C 1
ATOM 756 O O . GLN A 1 94 ? 10.365 -21.724 -32.258 1.00 81.50 94 GLN A O 1
ATOM 761 N N . HIS A 1 95 ? 11.099 -20.295 -33.830 1.00 80.12 95 HIS A N 1
ATOM 762 C CA . HIS A 1 95 ? 11.814 -19.434 -32.892 1.00 80.12 95 HIS A CA 1
ATOM 763 C C . HIS A 1 95 ? 10.861 -18.756 -31.895 1.00 80.12 95 HIS A C 1
ATOM 765 O O . HIS A 1 95 ? 11.114 -18.770 -30.690 1.00 80.12 95 HIS A O 1
ATOM 771 N N . PHE A 1 96 ? 9.725 -18.230 -32.360 1.00 79.44 96 PHE A N 1
ATOM 772 C CA . PHE A 1 96 ? 8.720 -17.626 -31.482 1.00 79.44 96 PHE A CA 1
ATOM 773 C C . PHE A 1 96 ? 8.014 -18.650 -30.590 1.00 79.44 96 PHE A C 1
ATOM 775 O O . PHE A 1 96 ? 7.725 -18.342 -29.435 1.00 79.44 96 PHE A O 1
ATOM 782 N N . THR A 1 97 ? 7.762 -19.872 -31.068 1.00 79.19 97 THR A N 1
ATOM 783 C CA . THR A 1 97 ? 7.238 -20.952 -30.219 1.00 79.19 97 THR A CA 1
ATOM 784 C C . THR A 1 97 ? 8.242 -21.340 -29.137 1.00 79.19 97 THR A C 1
ATOM 786 O O . THR A 1 97 ? 7.856 -21.448 -27.977 1.00 79.19 97 THR A O 1
ATOM 789 N N . ALA A 1 98 ? 9.535 -21.448 -29.466 1.00 81.44 98 ALA A N 1
ATOM 790 C CA . ALA A 1 98 ? 10.585 -21.736 -28.487 1.00 81.44 98 ALA A CA 1
ATOM 791 C C . ALA A 1 98 ? 10.753 -20.594 -27.468 1.00 81.44 98 ALA A C 1
ATOM 793 O O . ALA A 1 98 ? 10.939 -20.831 -26.275 1.00 81.44 98 ALA A O 1
ATOM 794 N N . GLN A 1 99 ? 10.649 -19.340 -27.915 1.00 81.19 99 GLN A N 1
ATOM 795 C CA . GLN A 1 99 ? 10.697 -18.172 -27.037 1.00 81.19 99 GLN A CA 1
ATOM 796 C C . GLN A 1 99 ? 9.490 -18.111 -26.087 1.00 81.19 99 GLN A C 1
ATOM 798 O O . GLN A 1 99 ? 9.669 -17.784 -24.916 1.00 81.19 99 GLN A O 1
ATOM 803 N N . ARG A 1 100 ? 8.283 -18.452 -26.558 1.00 73.38 100 ARG A N 1
ATOM 804 C CA . ARG A 1 100 ? 7.073 -18.539 -25.719 1.00 73.38 100 ARG A CA 1
ATOM 805 C C . ARG A 1 100 ? 7.142 -19.677 -24.707 1.00 73.38 100 ARG A C 1
ATOM 807 O O . ARG A 1 100 ? 6.837 -19.457 -23.540 1.00 73.38 100 ARG A O 1
ATOM 814 N N . GLN A 1 101 ? 7.656 -20.842 -25.106 1.00 76.31 101 GLN A N 1
ATOM 815 C CA . GLN A 1 101 ? 7.920 -21.952 -24.181 1.00 76.31 101 GLN A CA 1
ATOM 816 C C . GLN A 1 101 ? 8.867 -21.542 -23.044 1.00 76.31 101 GLN A C 1
ATOM 818 O O . GLN A 1 101 ? 8.623 -21.886 -21.893 1.00 76.31 101 GLN A O 1
ATOM 823 N N . ARG A 1 102 ? 9.910 -20.745 -23.330 1.00 78.00 102 ARG A N 1
ATOM 824 C CA . ARG A 1 102 ? 10.796 -20.192 -22.286 1.00 78.00 102 ARG A CA 1
ATOM 825 C C . ARG A 1 102 ? 10.093 -19.210 -21.342 1.00 78.00 102 ARG A C 1
ATOM 827 O O . ARG A 1 102 ? 10.540 -19.059 -20.212 1.00 78.00 102 ARG A O 1
ATOM 834 N N . LYS A 1 103 ? 9.038 -18.529 -21.799 1.00 80.06 103 LYS A N 1
ATOM 835 C CA . LYS A 1 103 ? 8.250 -17.576 -20.999 1.00 80.06 103 LYS A CA 1
ATOM 836 C C . LYS A 1 103 ? 7.106 -18.228 -20.211 1.00 80.06 103 LYS A C 1
ATOM 838 O O . LYS A 1 103 ? 6.516 -17.553 -19.377 1.00 80.06 103 LYS A O 1
ATOM 843 N N . GLY A 1 104 ? 6.819 -19.513 -20.436 1.00 68.06 104 GLY A N 1
ATOM 844 C CA .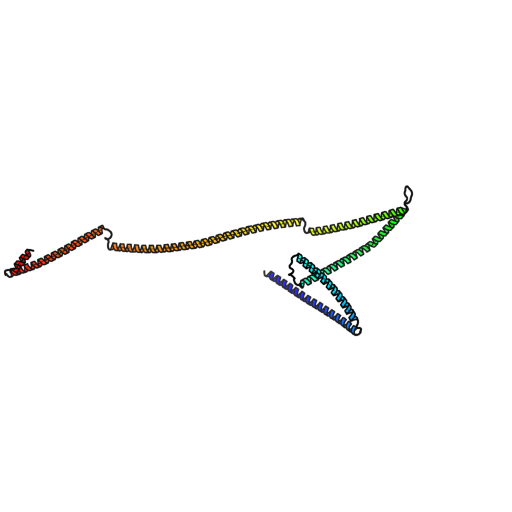 GLY A 1 104 ? 5.782 -20.249 -19.706 1.00 68.06 104 GLY A CA 1
ATOM 845 C C . GLY A 1 104 ? 4.346 -19.955 -20.156 1.00 68.06 104 GLY A C 1
ATOM 846 O O . GLY A 1 104 ? 3.425 -20.152 -19.374 1.00 68.06 104 GLY A O 1
ATOM 847 N N . GLU A 1 105 ? 4.143 -19.479 -21.387 1.00 59.34 105 GLU A N 1
ATOM 848 C CA . GLU A 1 105 ? 2.799 -19.266 -21.945 1.00 59.34 105 GLU A CA 1
ATOM 849 C C . GLU A 1 105 ? 2.233 -20.567 -22.541 1.00 59.34 105 GLU A C 1
ATOM 851 O O . GLU A 1 105 ? 2.918 -21.271 -23.292 1.00 59.34 105 GLU A O 1
ATOM 856 N N . ASP A 1 106 ? 0.973 -20.878 -22.217 1.00 55.00 106 ASP A N 1
ATOM 857 C CA . ASP A 1 106 ? 0.285 -22.092 -22.657 1.00 55.00 106 ASP A CA 1
ATOM 858 C C . ASP A 1 106 ? 0.150 -22.165 -24.183 1.00 55.00 106 ASP A C 1
ATOM 860 O O . ASP A 1 106 ? -0.460 -21.312 -24.832 1.00 55.00 106 ASP A O 1
ATOM 864 N N . LEU A 1 107 ? 0.628 -23.278 -24.746 1.00 56.84 107 LEU A N 1
ATOM 865 C CA . LEU A 1 107 ? 0.558 -23.609 -26.171 1.00 56.84 107 LEU A CA 1
ATOM 866 C C . LEU A 1 107 ? -0.876 -23.675 -26.722 1.00 56.84 107 LEU A C 1
ATOM 868 O O . LEU A 1 107 ? -1.025 -23.793 -27.922 1.00 56.84 107 LEU A O 1
ATOM 872 N N . ASN A 1 108 ? -1.938 -23.628 -25.913 1.00 53.84 108 ASN A N 1
ATOM 873 C CA . ASN A 1 108 ? -3.315 -23.802 -26.398 1.00 53.84 108 ASN A CA 1
ATOM 874 C C . ASN A 1 108 ? -4.089 -22.498 -26.623 1.00 53.84 108 ASN A C 1
ATOM 876 O O . ASN A 1 108 ? -5.178 -22.544 -27.192 1.00 53.84 108 ASN A O 1
ATOM 880 N N . GLN A 1 109 ? -3.529 -21.335 -26.285 1.00 50.44 109 GLN A N 1
ATOM 881 C CA . GLN A 1 109 ? -4.110 -20.045 -26.679 1.00 50.44 109 GLN A CA 1
ATOM 882 C C . GLN A 1 109 ? -3.677 -19.672 -28.104 1.00 50.44 109 GLN A C 1
ATOM 884 O O . GLN A 1 109 ? -3.148 -18.594 -28.366 1.00 50.44 109 GLN A O 1
ATOM 889 N N . HIS A 1 110 ? -3.890 -20.585 -29.053 1.00 48.09 110 HIS A N 1
ATOM 890 C CA . HIS A 1 110 ? -3.815 -20.250 -30.469 1.00 48.09 110 HIS A CA 1
ATOM 891 C C . HIS A 1 110 ? -5.064 -19.442 -30.816 1.00 48.09 110 HIS A C 1
ATOM 893 O O . HIS A 1 110 ? -6.088 -19.992 -31.220 1.00 48.09 110 HIS A O 1
ATOM 899 N N . GLN A 1 111 ? -4.988 -18.123 -30.641 1.00 49.97 111 GLN A N 1
ATOM 900 C CA . GLN A 1 111 ? -5.871 -17.221 -31.367 1.00 49.97 111 GLN A CA 1
ATOM 901 C C . GLN A 1 111 ? -5.668 -17.537 -32.852 1.00 49.97 111 GLN A C 1
ATOM 903 O O . GLN A 1 111 ? -4.567 -17.369 -33.380 1.00 49.97 111 GLN A O 1
ATOM 908 N N . ALA A 1 112 ? -6.702 -18.084 -33.498 1.00 55.06 112 ALA A N 1
ATOM 909 C CA . ALA A 1 112 ? -6.746 -18.194 -34.950 1.00 55.06 112 ALA A CA 1
ATOM 910 C C . ALA A 1 112 ? -6.298 -16.851 -35.535 1.00 55.06 112 ALA A C 1
ATOM 912 O O . ALA A 1 112 ? -6.697 -15.817 -34.996 1.00 55.06 112 ALA A O 1
ATOM 913 N N . MET A 1 113 ? -5.443 -16.866 -36.567 1.00 53.22 113 MET A N 1
ATOM 914 C CA . MET A 1 113 ? -4.948 -15.633 -37.184 1.00 53.22 113 MET A CA 1
ATOM 915 C C . MET A 1 113 ? -6.141 -14.731 -37.487 1.00 53.22 113 MET A C 1
ATOM 917 O O . MET A 1 113 ? -6.973 -15.043 -38.337 1.00 53.22 113 MET A O 1
ATOM 921 N N . THR A 1 114 ? -6.280 -13.660 -36.710 1.00 71.88 114 THR A N 1
ATOM 922 C CA . THR A 1 114 ? -7.345 -12.695 -36.915 1.00 71.88 114 THR A CA 1
ATOM 923 C C . THR A 1 114 ? -6.989 -11.903 -38.163 1.00 71.88 114 THR A C 1
ATOM 925 O O . THR A 1 114 ? -5.816 -11.625 -38.423 1.00 71.88 114 THR A O 1
ATOM 928 N N . VAL A 1 115 ? -7.996 -11.514 -38.944 1.00 76.38 115 VAL A N 1
ATOM 929 C CA . VAL A 1 115 ? -7.800 -10.654 -40.124 1.00 76.38 115 VAL A CA 1
ATOM 930 C C . VAL A 1 115 ? -7.022 -9.381 -39.743 1.00 76.38 115 VAL A C 1
ATOM 932 O O . VAL A 1 115 ? -6.218 -8.879 -40.522 1.00 76.38 115 VAL A O 1
ATOM 935 N N . GLU A 1 116 ? -7.188 -8.903 -38.508 1.00 77.44 116 GLU A N 1
ATOM 936 C CA . GLU A 1 116 ? -6.433 -7.788 -37.929 1.00 77.44 116 GLU A CA 1
ATOM 937 C C . GLU A 1 116 ? -4.939 -8.095 -37.739 1.00 77.44 116 GLU A C 1
ATOM 939 O O . GLU A 1 116 ? -4.106 -7.255 -38.069 1.00 77.44 116 GLU A O 1
ATOM 944 N N . ALA A 1 117 ? -4.572 -9.288 -37.255 1.00 77.38 117 ALA A N 1
ATOM 945 C CA . ALA A 1 117 ? -3.171 -9.683 -37.102 1.00 77.38 117 ALA A CA 1
ATOM 946 C C . ALA A 1 117 ? -2.461 -9.791 -38.462 1.00 77.38 117 ALA A C 1
ATOM 948 O O . ALA A 1 117 ? -1.303 -9.391 -38.592 1.00 77.38 117 ALA A O 1
ATOM 949 N N . GLU A 1 118 ? -3.157 -10.274 -39.496 1.00 80.69 118 GLU A N 1
ATOM 950 C CA . GLU A 1 118 ? -2.640 -10.263 -40.869 1.00 80.69 118 GLU A CA 1
ATOM 951 C C . GLU A 1 118 ? -2.470 -8.836 -41.402 1.00 80.69 118 GLU A C 1
ATOM 953 O O . GLU A 1 118 ? -1.437 -8.522 -41.994 1.00 80.69 118 GLU A O 1
ATOM 958 N N . GLN A 1 119 ? -3.440 -7.947 -41.163 1.00 82.31 119 GLN A N 1
ATOM 959 C CA . GLN A 1 119 ? -3.327 -6.533 -41.532 1.00 82.31 119 GLN A CA 1
ATOM 960 C C . GLN A 1 119 ? -2.142 -5.861 -40.829 1.00 82.31 119 GLN A C 1
ATOM 962 O O . GLN A 1 119 ? -1.353 -5.187 -41.486 1.00 82.31 119 GLN A O 1
ATOM 967 N N . GLN A 1 120 ? -1.964 -6.087 -39.526 1.00 81.44 120 GLN A N 1
ATOM 968 C CA . GLN A 1 120 ? -0.821 -5.581 -38.759 1.00 81.44 120 GLN A CA 1
ATOM 969 C C . GLN A 1 120 ? 0.509 -6.135 -39.287 1.00 81.44 120 GLN A C 1
ATOM 971 O O . GLN A 1 120 ? 1.477 -5.385 -39.424 1.00 81.44 120 GLN A O 1
ATOM 976 N N . TYR A 1 121 ? 0.557 -7.419 -39.650 1.00 82.50 121 TYR A N 1
ATOM 977 C CA . TYR A 1 121 ? 1.732 -8.025 -40.274 1.00 82.50 121 TYR A CA 1
ATOM 978 C C . TYR A 1 121 ? 2.065 -7.356 -41.611 1.00 82.50 121 TYR A C 1
ATOM 980 O O . TYR A 1 121 ? 3.203 -6.931 -41.816 1.00 82.50 121 TYR A O 1
ATOM 988 N N . TRP A 1 122 ? 1.078 -7.179 -42.491 1.00 87.00 122 TRP A N 1
ATOM 989 C CA . TRP A 1 122 ? 1.277 -6.468 -43.752 1.00 87.00 122 TRP A CA 1
ATOM 990 C C . TRP A 1 122 ? 1.723 -5.024 -43.531 1.00 87.00 122 TRP A C 1
ATOM 992 O O . TRP A 1 122 ? 2.679 -4.603 -44.177 1.00 87.00 122 TRP A O 1
ATOM 1002 N N . ILE A 1 123 ? 1.114 -4.289 -42.594 1.00 90.94 123 ILE A N 1
ATOM 1003 C CA . ILE A 1 123 ? 1.543 -2.930 -42.223 1.00 90.94 123 ILE A CA 1
ATOM 1004 C C . ILE A 1 123 ? 3.012 -2.937 -41.783 1.00 90.94 123 ILE A C 1
ATOM 1006 O O . ILE A 1 123 ? 3.785 -2.110 -42.256 1.00 90.94 123 ILE A O 1
ATOM 1010 N N . SER A 1 124 ? 3.430 -3.901 -40.957 1.00 87.38 124 SER A N 1
ATOM 1011 C CA . SER A 1 124 ? 4.824 -4.008 -40.510 1.00 87.38 124 SER A CA 1
ATOM 1012 C C . SER A 1 124 ? 5.800 -4.330 -41.652 1.00 87.38 124 SER A C 1
ATOM 1014 O O . SER A 1 124 ? 6.902 -3.785 -41.690 1.00 87.38 124 SER A O 1
ATOM 1016 N N . ILE A 1 125 ? 5.397 -5.155 -42.629 1.00 89.31 125 ILE A N 1
ATOM 1017 C CA . ILE A 1 125 ? 6.192 -5.412 -43.841 1.00 89.31 125 ILE A CA 1
ATOM 1018 C C . ILE A 1 125 ? 6.306 -4.141 -44.682 1.00 89.31 125 ILE A C 1
ATOM 1020 O O . ILE A 1 125 ? 7.388 -3.839 -45.186 1.00 89.31 125 ILE A O 1
ATOM 1024 N N . TRP A 1 126 ? 5.203 -3.408 -44.849 1.00 90.38 126 TRP A N 1
ATOM 1025 C CA . TRP A 1 126 ? 5.187 -2.144 -45.580 1.00 90.38 126 TRP A CA 1
ATOM 1026 C C . TRP A 1 126 ? 6.103 -1.112 -44.921 1.00 90.38 126 TRP A C 1
ATOM 1028 O O . TRP A 1 126 ? 6.969 -0.577 -45.606 1.00 90.38 126 TRP A O 1
ATOM 1038 N N . GLN A 1 127 ? 6.002 -0.923 -43.603 1.00 93.19 127 GLN A N 1
ATOM 1039 C CA . GLN A 1 127 ? 6.895 -0.050 -42.832 1.00 93.19 127 GLN A CA 1
ATOM 1040 C C . GLN A 1 127 ? 8.358 -0.478 -42.971 1.00 93.19 127 GLN A C 1
ATOM 1042 O O . GLN A 1 127 ? 9.219 0.342 -43.269 1.00 93.19 127 GLN A O 1
ATOM 1047 N N . MET A 1 128 ? 8.653 -1.774 -42.840 1.00 90.88 128 MET A N 1
ATOM 1048 C CA . MET A 1 128 ? 10.014 -2.282 -43.017 1.00 90.88 128 MET A CA 1
ATOM 1049 C C . MET A 1 128 ? 10.539 -1.984 -44.426 1.00 90.88 128 MET A C 1
ATOM 1051 O O . MET A 1 128 ? 11.679 -1.559 -44.588 1.00 90.88 128 MET A O 1
ATOM 1055 N N . ARG A 1 129 ? 9.716 -2.189 -45.458 1.00 93.25 129 ARG A N 1
ATOM 1056 C CA . ARG A 1 129 ? 10.073 -1.879 -46.846 1.00 93.25 129 ARG A CA 1
ATOM 1057 C C . ARG A 1 129 ? 10.335 -0.386 -47.044 1.00 93.25 129 ARG A C 1
ATOM 1059 O O . ARG A 1 129 ? 11.283 -0.047 -47.750 1.00 93.25 129 ARG A O 1
ATOM 1066 N N . GLU A 1 130 ? 9.518 0.478 -46.451 1.00 93.06 130 GLU A N 1
ATOM 1067 C CA . GLU A 1 130 ? 9.727 1.927 -46.478 1.00 93.06 130 GLU A CA 1
ATOM 1068 C C . GLU A 1 130 ? 11.043 2.311 -45.796 1.00 93.06 130 GLU A C 1
ATOM 1070 O O . GLU A 1 130 ? 11.828 3.041 -46.393 1.00 93.06 130 GLU A O 1
ATOM 1075 N N . GLU A 1 131 ? 11.348 1.755 -44.622 1.00 91.94 131 GLU A N 1
ATOM 1076 C CA . GLU A 1 131 ? 12.630 1.961 -43.931 1.00 91.94 131 GLU A CA 1
ATOM 1077 C C . GLU A 1 131 ? 13.824 1.492 -44.776 1.00 91.94 131 GLU A C 1
ATOM 1079 O O . GLU A 1 131 ? 14.820 2.203 -44.907 1.00 91.94 131 GLU A O 1
ATOM 1084 N N . TRP A 1 132 ? 13.720 0.333 -45.435 1.00 93.31 132 TRP A N 1
ATOM 1085 C CA . TRP A 1 132 ? 14.753 -0.141 -46.363 1.00 93.31 132 TRP A CA 1
ATOM 1086 C C . TRP A 1 132 ? 14.943 0.800 -47.550 1.00 93.31 132 TRP A C 1
ATOM 1088 O O . TRP A 1 132 ? 16.077 1.059 -47.956 1.00 93.31 132 TRP A O 1
ATOM 1098 N N . GLN A 1 133 ? 13.853 1.315 -48.116 1.00 94.56 133 GLN A N 1
ATOM 1099 C CA . GLN A 1 133 ? 13.912 2.269 -49.219 1.00 94.56 133 GLN A CA 1
ATOM 1100 C C . GLN A 1 133 ? 14.521 3.602 -48.768 1.00 94.56 133 GLN A C 1
ATOM 1102 O O . GLN A 1 133 ? 15.369 4.151 -49.474 1.00 94.56 133 GLN A O 1
ATOM 1107 N N . GLN A 1 134 ? 14.160 4.085 -47.578 1.00 93.44 134 GLN A N 1
ATOM 1108 C CA . GLN A 1 134 ? 14.763 5.271 -46.975 1.00 93.44 134 GLN A CA 1
ATOM 1109 C C . GLN A 1 134 ? 16.259 5.064 -46.741 1.00 93.44 134 GLN A C 1
ATOM 1111 O O . GLN A 1 134 ? 17.059 5.897 -47.163 1.00 93.44 134 GLN A O 1
ATOM 1116 N N . GLN A 1 135 ? 16.663 3.939 -46.152 1.00 93.94 135 GLN A N 1
ATOM 1117 C CA . GLN A 1 135 ? 18.071 3.641 -45.911 1.00 93.94 135 GLN A CA 1
ATOM 1118 C C . GLN A 1 135 ? 18.862 3.532 -47.215 1.00 93.94 135 GLN A C 1
ATOM 1120 O O . GLN A 1 135 ? 19.959 4.077 -47.308 1.00 93.94 135 GLN A O 1
ATOM 1125 N N . ARG A 1 136 ? 18.289 2.900 -48.246 1.00 95.31 136 ARG A N 1
ATOM 1126 C CA . ARG A 1 136 ? 18.907 2.827 -49.574 1.00 95.31 136 ARG A CA 1
ATOM 1127 C C . ARG A 1 136 ? 19.116 4.217 -50.168 1.00 95.31 136 ARG A C 1
ATOM 1129 O O . ARG A 1 136 ? 20.225 4.521 -50.587 1.00 95.31 136 ARG A O 1
ATOM 1136 N N . SER A 1 137 ? 18.097 5.076 -50.114 1.00 94.00 137 SER A N 1
ATOM 1137 C CA . SER A 1 137 ? 18.210 6.458 -50.594 1.00 94.00 137 SER A CA 1
ATOM 1138 C C . SER A 1 137 ? 19.241 7.277 -49.805 1.00 94.00 137 SER A C 1
ATOM 1140 O O . SER A 1 137 ? 19.976 8.062 -50.396 1.00 94.00 137 SER A O 1
ATOM 1142 N N . ARG A 1 138 ? 19.365 7.058 -48.486 1.00 95.12 138 ARG A N 1
ATOM 1143 C CA . ARG A 1 138 ? 20.410 7.673 -47.649 1.00 95.12 138 ARG A CA 1
ATOM 1144 C C . ARG A 1 138 ? 21.808 7.198 -48.035 1.00 95.12 138 ARG A C 1
ATOM 1146 O O . ARG A 1 138 ? 22.712 8.022 -48.100 1.00 95.12 138 ARG A O 1
ATOM 1153 N N . CYS A 1 139 ? 21.988 5.903 -48.295 1.00 95.12 139 CYS A N 1
ATOM 1154 C CA . CYS A 1 139 ? 23.261 5.354 -48.764 1.00 95.12 139 CYS A CA 1
ATOM 1155 C C . CYS A 1 139 ? 23.642 5.924 -50.135 1.00 95.12 139 CYS A C 1
ATOM 1157 O O . CYS A 1 139 ? 24.744 6.439 -50.279 1.00 95.12 139 CYS A O 1
ATOM 1159 N N . GLU A 1 140 ? 22.720 5.918 -51.099 1.00 94.94 140 GLU A N 1
ATOM 1160 C CA . GLU A 1 140 ? 22.941 6.489 -52.436 1.00 94.94 140 GLU A CA 1
ATOM 1161 C C . GLU A 1 140 ? 23.261 7.994 -52.360 1.00 94.94 140 GLU A C 1
ATOM 1163 O O . GLU A 1 140 ? 24.182 8.470 -53.023 1.00 94.94 140 GLU A O 1
ATOM 1168 N N . ALA A 1 141 ? 22.570 8.745 -51.494 1.00 94.56 141 ALA A N 1
ATOM 1169 C CA . ALA A 1 141 ? 22.859 10.159 -51.258 1.00 94.56 141 ALA A CA 1
ATOM 1170 C C . ALA A 1 141 ? 24.231 10.386 -50.596 1.00 94.56 141 ALA A C 1
ATOM 1172 O O . ALA A 1 141 ? 24.940 11.324 -50.961 1.00 94.56 141 ALA A O 1
ATOM 1173 N N . ALA A 1 142 ? 24.627 9.537 -49.642 1.00 94.19 142 ALA A N 1
ATOM 1174 C CA . ALA A 1 142 ? 25.937 9.611 -48.996 1.00 94.19 142 ALA A CA 1
ATOM 1175 C C . ALA A 1 142 ? 27.079 9.262 -49.966 1.00 94.19 142 ALA A C 1
ATOM 1177 O O . ALA A 1 142 ? 28.109 9.937 -49.966 1.00 94.19 142 ALA A O 1
ATOM 1178 N N . GLU A 1 143 ? 26.892 8.254 -50.821 1.00 94.44 143 GLU A N 1
ATOM 1179 C CA . GLU A 1 143 ? 27.836 7.899 -51.886 1.00 94.44 143 GLU A CA 1
ATOM 1180 C C . GLU A 1 143 ? 27.971 9.036 -52.906 1.00 94.44 143 GLU A C 1
ATOM 1182 O O . GLU A 1 143 ? 29.091 9.437 -53.232 1.00 94.44 143 GLU A O 1
ATOM 1187 N N . ALA A 1 144 ? 26.855 9.631 -53.338 1.00 94.19 144 ALA A N 1
ATOM 1188 C CA . ALA A 1 144 ? 26.867 10.796 -54.219 1.00 94.19 144 ALA A CA 1
ATOM 1189 C C . ALA A 1 144 ? 27.638 11.972 -53.591 1.00 94.19 144 ALA A C 1
ATOM 1191 O O . ALA A 1 144 ? 28.570 12.492 -54.208 1.00 94.19 144 ALA A O 1
ATOM 1192 N N . ALA A 1 145 ? 27.341 12.323 -52.336 1.00 94.12 145 ALA A N 1
ATOM 1193 C CA . ALA A 1 145 ? 28.042 13.386 -51.614 1.00 94.12 145 ALA A CA 1
ATOM 1194 C C . ALA A 1 145 ? 29.548 13.102 -51.459 1.00 94.12 145 ALA A C 1
ATOM 1196 O O . ALA A 1 145 ? 30.374 14.006 -51.587 1.00 94.12 145 ALA A O 1
ATOM 1197 N N . PHE A 1 146 ? 29.930 11.844 -51.224 1.00 94.06 146 PHE A N 1
ATOM 1198 C CA . PHE A 1 146 ? 31.332 11.440 -51.150 1.00 94.06 146 PHE A CA 1
ATOM 1199 C C . PHE A 1 146 ? 32.050 11.606 -52.495 1.00 94.06 146 PHE A C 1
ATOM 1201 O O . PHE A 1 146 ? 33.144 12.173 -52.532 1.00 94.06 146 PHE A O 1
ATOM 1208 N N . THR A 1 147 ? 31.439 11.168 -53.601 1.00 93.69 147 THR A N 1
ATOM 1209 C CA . THR A 1 147 ? 32.025 11.328 -54.945 1.00 93.69 147 THR A CA 1
ATOM 1210 C C . THR A 1 147 ? 32.156 12.796 -55.349 1.00 93.69 147 THR A C 1
ATOM 1212 O O . THR A 1 147 ? 33.188 13.198 -55.892 1.00 93.69 147 THR A O 1
ATOM 1215 N N . GLU A 1 148 ? 31.167 13.626 -55.011 1.00 93.44 148 GLU A N 1
ATOM 1216 C CA . GLU A 1 148 ? 31.225 15.072 -55.216 1.00 93.44 148 GLU A CA 1
ATOM 1217 C C . GLU A 1 148 ? 32.394 15.683 -54.433 1.00 93.44 148 GLU A C 1
ATOM 1219 O O . GLU A 1 148 ? 33.233 16.387 -55.002 1.00 93.44 148 GLU A O 1
ATOM 1224 N N . MET A 1 149 ? 32.516 15.343 -53.147 1.00 93.62 149 MET A N 1
ATOM 1225 C CA . MET A 1 149 ? 33.585 15.842 -52.285 1.00 93.62 149 MET A CA 1
ATOM 1226 C C . MET A 1 149 ? 34.974 15.396 -52.768 1.00 93.62 149 MET A C 1
ATOM 1228 O O . MET A 1 149 ? 35.911 16.199 -52.787 1.00 93.62 149 MET A O 1
ATOM 1232 N N . GLN A 1 150 ? 35.115 14.150 -53.231 1.00 94.00 150 GLN A N 1
ATOM 1233 C CA . GLN A 1 150 ? 36.343 13.667 -53.865 1.00 94.00 150 GLN A CA 1
ATOM 1234 C C . GLN A 1 150 ? 36.683 14.464 -55.123 1.00 94.00 150 GLN A C 1
ATOM 1236 O O . GLN A 1 150 ? 37.807 14.944 -55.241 1.00 94.00 150 GLN A O 1
ATOM 1241 N N . SER A 1 151 ? 35.723 14.661 -56.031 1.00 92.50 151 SER A N 1
ATOM 1242 C CA . SER A 1 151 ? 35.950 15.410 -57.274 1.00 92.50 151 SER A CA 1
ATOM 1243 C C . SER A 1 151 ? 36.390 16.854 -57.005 1.00 92.50 151 SER A C 1
ATOM 1245 O O . SER A 1 151 ? 37.327 17.352 -57.633 1.00 92.50 151 SER A O 1
ATOM 1247 N N . ARG A 1 152 ? 35.789 17.496 -55.993 1.00 91.88 152 ARG A N 1
ATOM 1248 C CA . ARG A 1 152 ? 36.121 18.857 -55.565 1.00 91.88 152 ARG A CA 1
ATOM 1249 C C . ARG A 1 152 ? 37.546 18.957 -55.029 1.00 91.88 152 ARG A C 1
ATOM 1251 O O . ARG A 1 152 ? 38.234 19.943 -55.293 1.00 91.88 152 ARG A O 1
ATOM 1258 N N . HIS A 1 153 ? 37.992 17.957 -54.274 1.00 93.31 153 HIS A N 1
ATOM 1259 C CA . HIS A 1 153 ? 39.326 17.950 -53.682 1.00 93.31 153 HIS A CA 1
ATOM 1260 C C . HIS A 1 153 ? 40.407 17.369 -54.591 1.00 93.31 153 HIS A C 1
ATOM 1262 O O . HIS A 1 153 ? 41.573 17.725 -54.413 1.00 93.31 153 HIS A O 1
ATOM 1268 N N . GLN A 1 154 ? 40.062 16.563 -55.595 1.00 94.19 154 GLN A N 1
ATOM 1269 C CA . GLN A 1 154 ? 41.045 15.920 -56.465 1.00 94.19 154 GLN A CA 1
ATOM 1270 C C . GLN A 1 154 ? 41.949 16.941 -57.163 1.00 94.19 154 GLN A C 1
ATOM 1272 O O . GLN A 1 154 ? 43.167 16.814 -57.105 1.00 94.19 154 GLN A O 1
ATOM 1277 N N . GLY A 1 155 ? 41.383 18.024 -57.705 1.00 92.69 155 GLY A N 1
ATOM 1278 C CA . GLY A 1 155 ? 42.184 19.081 -58.332 1.00 92.69 155 GLY A CA 1
ATOM 1279 C C . GLY A 1 155 ? 43.166 19.747 -57.360 1.00 92.69 155 GLY A C 1
ATOM 1280 O O . GLY A 1 155 ? 44.316 20.007 -57.715 1.00 92.69 155 GLY A O 1
ATOM 1281 N N . THR A 1 156 ? 42.742 19.966 -56.109 1.00 93.88 156 THR A N 1
ATOM 1282 C CA . THR A 1 156 ? 43.616 20.526 -55.062 1.00 93.88 156 THR A CA 1
ATOM 1283 C C . THR A 1 156 ? 44.713 19.548 -54.635 1.00 93.88 156 THR A C 1
ATOM 1285 O O . THR A 1 156 ? 45.848 19.962 -54.383 1.00 93.88 156 THR A O 1
ATOM 1288 N N . ILE A 1 157 ? 44.402 18.248 -54.609 1.00 92.06 157 ILE A N 1
ATOM 1289 C CA . ILE A 1 157 ? 45.355 17.175 -54.317 1.00 92.06 157 ILE A CA 1
ATOM 1290 C C . ILE A 1 157 ? 46.405 17.110 -55.428 1.00 92.06 157 ILE A C 1
ATOM 1292 O O . ILE A 1 157 ? 47.597 17.145 -55.128 1.00 92.06 157 ILE A O 1
ATOM 1296 N N . ASP A 1 158 ? 45.986 17.119 -56.693 1.00 94.38 158 ASP A N 1
ATOM 1297 C CA . ASP A 1 158 ? 46.890 17.053 -57.843 1.00 94.38 158 ASP A CA 1
ATOM 1298 C C . ASP A 1 158 ? 47.814 18.279 -57.903 1.00 94.38 158 ASP A C 1
ATOM 1300 O O . ASP A 1 158 ? 49.015 18.146 -58.146 1.00 94.38 158 ASP A O 1
ATOM 1304 N N . SER A 1 159 ? 47.298 19.488 -57.636 1.00 95.75 159 SER A N 1
ATOM 1305 C CA . SER A 1 159 ? 48.145 20.685 -57.543 1.00 95.75 159 SER A CA 1
ATOM 1306 C C . SER A 1 159 ? 49.144 20.592 -56.391 1.00 95.75 159 SER A C 1
ATOM 1308 O O . SER A 1 159 ? 50.309 20.945 -56.562 1.00 95.75 159 SER A O 1
ATOM 1310 N N . SER A 1 160 ? 48.718 20.075 -55.233 1.00 92.88 160 SER A N 1
ATOM 1311 C CA . SER A 1 160 ? 49.599 19.890 -54.077 1.00 92.88 160 SER A CA 1
ATOM 1312 C C . SER A 1 160 ? 50.712 18.892 -54.386 1.00 92.88 160 SER A C 1
ATOM 1314 O O . SER A 1 160 ? 51.869 19.167 -54.086 1.00 92.88 160 SER A O 1
ATOM 1316 N N . GLN A 1 161 ? 50.389 17.766 -55.025 1.00 91.81 161 GLN A N 1
ATOM 1317 C CA . GLN A 1 161 ? 51.369 16.755 -55.430 1.00 91.81 161 GLN A CA 1
ATOM 1318 C C . GLN A 1 161 ? 52.386 17.328 -56.420 1.00 91.81 161 GLN A C 1
ATOM 1320 O O . GLN A 1 161 ? 53.588 17.160 -56.225 1.00 91.81 161 GLN A O 1
ATOM 1325 N N . LYS A 1 162 ? 51.929 18.102 -57.414 1.00 94.56 162 LYS A N 1
ATOM 1326 C CA . LYS A 1 162 ? 52.825 18.814 -58.338 1.00 94.56 162 LYS A CA 1
ATOM 1327 C C . LYS A 1 162 ? 53.752 19.773 -57.594 1.00 94.56 162 LYS A C 1
ATOM 1329 O O . LYS A 1 162 ? 54.951 19.777 -57.846 1.00 94.56 162 LYS A O 1
ATOM 1334 N N . HIS A 1 163 ? 53.236 20.565 -56.652 1.00 93.38 163 HIS A N 1
ATOM 1335 C CA . HIS A 1 163 ? 54.075 21.457 -55.847 1.00 93.38 163 HIS A CA 1
ATOM 1336 C C . HIS A 1 163 ? 55.086 20.694 -54.981 1.00 93.38 163 HIS A C 1
ATOM 1338 O O . HIS A 1 163 ? 56.232 21.130 -54.867 1.00 93.38 163 HIS A O 1
ATOM 1344 N N . GLU A 1 164 ? 54.705 19.550 -54.409 1.00 90.31 164 GLU A N 1
ATOM 1345 C CA . GLU A 1 164 ? 55.628 18.684 -53.671 1.00 90.31 164 GLU A CA 1
ATOM 1346 C C . GLU A 1 164 ? 56.737 18.119 -54.569 1.00 90.31 164 GLU A C 1
ATOM 1348 O O . GLU A 1 164 ? 57.901 18.092 -54.165 1.00 90.31 164 GLU A O 1
ATOM 1353 N N . GLU A 1 165 ? 56.411 17.706 -55.793 1.00 91.75 165 GLU A N 1
ATOM 1354 C CA . GLU A 1 165 ? 57.384 17.224 -56.778 1.00 91.75 165 GLU A CA 1
ATOM 1355 C C . GLU A 1 165 ? 58.333 18.332 -57.238 1.00 91.75 165 GLU A C 1
ATOM 1357 O O . GLU A 1 165 ? 59.549 18.131 -57.232 1.00 91.75 165 GLU A O 1
ATOM 1362 N N . MET A 1 166 ? 57.808 19.519 -57.551 1.00 94.25 166 MET A N 1
ATOM 1363 C CA . MET A 1 166 ? 58.616 20.693 -57.900 1.00 94.25 166 MET A CA 1
ATOM 1364 C C . MET A 1 166 ? 59.553 21.085 -56.753 1.00 94.25 166 MET A C 1
ATOM 1366 O O . MET A 1 166 ? 60.727 21.376 -56.973 1.00 94.25 166 MET A O 1
ATOM 1370 N N . PHE A 1 167 ? 59.070 21.040 -55.509 1.00 90.94 167 PHE A N 1
ATOM 1371 C CA . PHE A 1 167 ? 59.892 21.321 -54.335 1.00 90.94 167 PHE A CA 1
ATOM 1372 C C . PHE A 1 167 ? 60.988 20.265 -54.130 1.00 90.94 167 PHE A C 1
ATOM 1374 O O . PHE A 1 167 ? 62.118 20.605 -53.780 1.00 90.94 167 PHE A O 1
ATOM 1381 N N . ARG A 1 168 ? 60.696 18.986 -54.398 1.00 89.94 168 ARG A N 1
ATOM 1382 C CA . ARG A 1 168 ? 61.709 17.918 -54.382 1.00 89.94 168 ARG A CA 1
ATOM 1383 C C . ARG A 1 168 ? 62.782 18.127 -55.443 1.00 89.94 168 ARG A C 1
ATOM 1385 O O . ARG A 1 168 ? 63.960 17.947 -55.143 1.00 89.94 168 ARG A O 1
ATOM 1392 N N . GLN A 1 169 ? 62.390 18.510 -56.656 1.00 91.06 169 GLN A N 1
ATOM 1393 C CA . GLN A 1 169 ? 63.335 18.831 -57.728 1.00 91.06 169 GLN A CA 1
ATOM 1394 C C . GLN A 1 169 ? 64.211 20.027 -57.338 1.00 91.06 169 GLN A C 1
ATOM 1396 O O . GLN A 1 169 ? 65.430 19.939 -57.443 1.00 91.06 169 GLN A O 1
ATOM 1401 N N . TYR A 1 170 ? 63.620 21.076 -56.762 1.00 91.62 170 TYR A N 1
ATOM 1402 C CA . TYR A 1 170 ? 64.358 22.234 -56.257 1.00 91.62 170 TYR A CA 1
ATOM 1403 C C . TYR A 1 170 ? 65.375 21.868 -55.161 1.00 91.62 170 TYR A C 1
ATOM 1405 O O . TYR A 1 170 ? 66.518 22.323 -55.202 1.00 91.62 170 TYR A O 1
ATOM 1413 N N . ILE A 1 171 ? 65.005 21.008 -54.201 1.00 90.00 171 ILE A N 1
ATOM 1414 C CA . ILE A 1 171 ? 65.955 20.509 -53.190 1.00 90.00 171 ILE A CA 1
ATOM 1415 C C . ILE A 1 171 ? 67.091 19.731 -53.853 1.00 90.00 171 ILE A C 1
ATOM 1417 O O . ILE A 1 171 ? 68.244 19.910 -53.463 1.00 90.00 171 ILE A O 1
ATOM 1421 N N . ARG A 1 172 ? 66.788 18.887 -54.846 1.00 89.81 172 ARG A N 1
ATOM 1422 C CA . ARG A 1 172 ? 67.806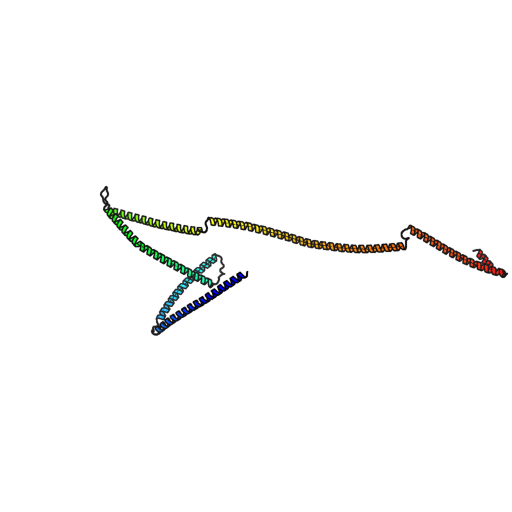 18.124 -55.577 1.00 89.81 172 ARG A CA 1
ATOM 1423 C C . ARG A 1 172 ? 68.792 19.057 -56.285 1.00 89.81 172 ARG A C 1
ATOM 1425 O O . ARG A 1 172 ? 69.995 18.907 -56.100 1.00 89.81 172 ARG A O 1
ATOM 1432 N N . GLU A 1 173 ? 68.297 20.059 -57.010 1.00 90.19 173 GLU A N 1
ATOM 1433 C CA . GLU A 1 173 ? 69.134 21.063 -57.681 1.00 90.19 173 GLU A CA 1
ATOM 1434 C C . GLU A 1 173 ? 70.003 21.855 -56.695 1.00 90.19 173 GLU A C 1
ATOM 1436 O O . GLU A 1 173 ? 71.169 22.141 -56.975 1.00 90.19 173 GLU A O 1
ATOM 1441 N N . LEU A 1 174 ? 69.454 22.210 -55.529 1.00 88.69 174 LEU A N 1
ATOM 1442 C CA . LEU A 1 174 ? 70.210 22.881 -54.477 1.00 88.69 174 LEU A CA 1
ATOM 1443 C C . LEU A 1 174 ? 71.305 21.960 -53.923 1.00 88.69 174 LEU A C 1
ATOM 1445 O O . LEU A 1 174 ? 72.449 22.390 -53.795 1.00 88.69 174 LEU A O 1
ATOM 1449 N N . ALA A 1 175 ? 70.980 20.698 -53.641 1.00 87.75 175 ALA A N 1
ATOM 1450 C CA . ALA A 1 175 ? 71.918 19.719 -53.101 1.00 87.75 175 ALA A CA 1
ATOM 1451 C C . ALA A 1 175 ? 73.091 19.440 -54.056 1.00 87.75 175 ALA A C 1
ATOM 1453 O O . ALA A 1 175 ? 74.230 19.333 -53.605 1.00 87.75 175 ALA A O 1
ATOM 1454 N N . GLU A 1 176 ? 72.847 19.417 -55.369 1.00 87.38 176 GLU A N 1
ATOM 1455 C CA . GLU A 1 176 ? 73.899 19.270 -56.387 1.00 87.38 176 GLU A CA 1
ATOM 1456 C C . GLU A 1 176 ? 74.868 20.467 -56.439 1.00 87.38 176 GLU A C 1
ATOM 1458 O O . GLU A 1 176 ? 76.040 20.314 -56.803 1.00 87.38 176 GLU A O 1
ATOM 1463 N N . ARG A 1 177 ? 74.402 21.667 -56.065 1.00 86.62 177 ARG A N 1
ATOM 1464 C CA . ARG A 1 177 ? 75.222 22.891 -56.020 1.00 86.62 177 ARG A CA 1
ATOM 1465 C C . ARG A 1 177 ? 76.006 23.044 -54.716 1.00 86.62 177 ARG A C 1
ATOM 1467 O O . ARG A 1 177 ? 76.999 23.774 -54.697 1.00 86.62 177 ARG A O 1
ATOM 1474 N N . VAL A 1 178 ? 75.572 22.393 -53.637 1.00 86.75 178 VAL A N 1
ATOM 1475 C CA . VAL A 1 178 ? 76.181 22.521 -52.307 1.00 86.75 178 VAL A CA 1
ATOM 1476 C C . VAL A 1 178 ? 77.577 21.890 -52.276 1.00 86.75 178 VAL A C 1
ATOM 1478 O O . VAL A 1 178 ? 77.820 20.796 -52.785 1.00 86.75 178 VAL A O 1
ATOM 1481 N N . GLN A 1 179 ? 78.511 22.600 -51.643 1.00 84.50 179 GLN A N 1
ATOM 1482 C CA . GLN A 1 179 ? 79.874 22.146 -51.378 1.00 84.50 179 GLN A CA 1
ATOM 1483 C C . GLN A 1 179 ? 80.153 22.250 -49.880 1.00 84.50 179 GLN A C 1
ATOM 1485 O O . GLN A 1 179 ? 79.745 23.211 -49.224 1.00 84.50 179 GLN A O 1
ATOM 1490 N N . PHE A 1 180 ? 80.862 21.270 -49.325 1.00 81.62 180 PHE A N 1
ATOM 1491 C CA . PHE A 1 180 ? 81.277 21.318 -47.928 1.00 81.62 180 PHE A CA 1
ATOM 1492 C C . PHE A 1 180 ? 82.283 22.453 -47.709 1.00 81.62 180 PHE A C 1
ATOM 1494 O O . PHE A 1 180 ? 83.378 22.415 -48.257 1.00 81.62 180 PHE A O 1
ATOM 1501 N N . VAL A 1 181 ? 81.962 23.410 -46.832 1.00 85.19 181 VAL A N 1
ATOM 1502 C CA . VAL A 1 181 ? 82.793 24.604 -46.548 1.00 85.19 181 VAL A CA 1
ATOM 1503 C C . VAL A 1 181 ? 84.247 24.260 -46.188 1.00 85.19 181 VAL A C 1
ATOM 1505 O O . VAL A 1 181 ? 85.161 25.019 -46.487 1.00 85.19 181 VAL A O 1
ATOM 1508 N N . ARG A 1 182 ? 84.472 23.116 -45.528 1.00 83.06 182 ARG A N 1
ATOM 1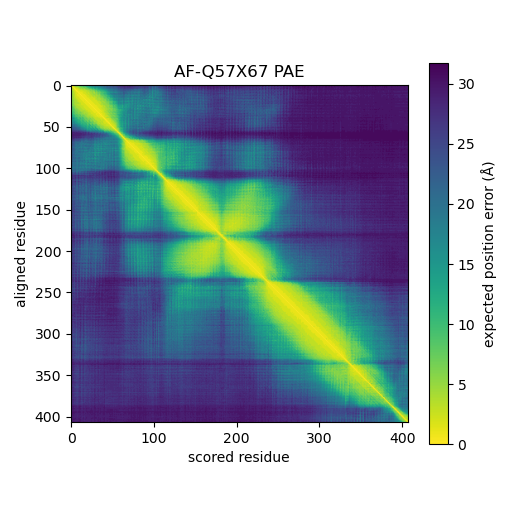509 C CA . ARG A 1 182 ? 85.798 22.708 -45.030 1.00 83.06 182 ARG A CA 1
ATOM 1510 C C . ARG A 1 182 ? 86.592 21.822 -45.991 1.00 83.06 182 ARG A C 1
ATOM 1512 O O . ARG A 1 182 ? 87.813 21.820 -45.921 1.00 83.06 182 ARG A O 1
ATOM 1519 N N . THR A 1 183 ? 85.927 21.044 -46.843 1.00 82.19 183 THR A N 1
ATOM 1520 C CA . THR A 1 183 ? 86.578 20.052 -47.722 1.00 82.19 183 THR A CA 1
ATOM 1521 C C . THR A 1 183 ? 86.396 20.348 -49.209 1.00 82.19 183 THR A C 1
ATOM 1523 O O . THR A 1 183 ? 87.014 19.667 -50.022 1.00 82.19 183 THR A O 1
ATOM 1526 N N . ASN A 1 184 ? 85.555 21.324 -49.576 1.00 79.56 184 ASN A N 1
ATOM 1527 C CA . ASN A 1 184 ? 85.132 21.671 -50.942 1.00 79.56 184 ASN A CA 1
ATOM 1528 C C . ASN A 1 184 ? 84.628 20.483 -51.782 1.00 79.56 184 ASN A C 1
ATOM 1530 O O . ASN A 1 184 ? 84.479 20.582 -53.000 1.00 79.56 184 ASN A O 1
ATOM 1534 N N . LYS A 1 185 ? 84.332 19.348 -51.140 1.00 84.75 185 LYS A N 1
ATOM 1535 C CA . LYS A 1 185 ? 83.730 18.187 -51.791 1.00 84.75 185 LYS A CA 1
ATOM 1536 C C . LYS A 1 185 ? 82.246 18.468 -52.027 1.00 84.75 185 LYS A C 1
ATOM 1538 O O . LYS A 1 185 ? 81.595 19.105 -51.197 1.00 84.75 185 LYS A O 1
ATOM 1543 N N . ARG A 1 186 ? 81.726 18.009 -53.165 1.00 83.31 186 ARG A N 1
ATOM 1544 C CA . ARG A 1 186 ? 80.283 17.970 -53.447 1.00 83.31 186 ARG A CA 1
ATOM 1545 C C . ARG A 1 186 ? 79.695 16.694 -52.856 1.00 83.31 186 ARG A C 1
ATOM 1547 O O . ARG A 1 186 ? 80.422 15.710 -52.715 1.00 83.31 186 ARG A O 1
ATOM 1554 N N . LEU A 1 187 ? 78.408 16.726 -52.528 1.00 81.81 187 LEU A N 1
ATOM 1555 C CA . LEU A 1 187 ? 77.676 15.519 -52.151 1.00 81.81 187 LEU A CA 1
ATOM 1556 C C . LEU A 1 187 ? 77.647 14.541 -53.330 1.00 81.81 187 LEU A C 1
ATOM 1558 O O . LEU A 1 187 ? 77.547 14.954 -54.492 1.00 81.81 187 LEU A O 1
ATOM 1562 N N . THR A 1 188 ? 77.756 13.248 -53.036 1.00 86.75 188 THR A N 1
ATOM 1563 C CA . THR A 1 188 ? 77.567 12.219 -54.064 1.00 86.75 188 THR A CA 1
ATOM 1564 C C . THR A 1 188 ? 76.083 12.132 -54.430 1.00 86.75 188 THR A C 1
ATOM 1566 O O . THR A 1 188 ? 75.208 12.479 -53.639 1.00 86.75 188 THR A O 1
ATOM 1569 N N . LYS A 1 189 ? 75.768 11.679 -55.649 1.00 87.12 189 LYS A N 1
ATOM 1570 C CA . LYS A 1 189 ? 74.365 11.510 -56.071 1.00 87.12 189 LYS A CA 1
ATOM 1571 C C . LYS A 1 189 ? 73.617 10.520 -55.171 1.00 87.12 189 LYS A C 1
ATOM 1573 O O . LYS A 1 189 ? 72.460 10.753 -54.848 1.00 87.12 189 LYS A O 1
ATOM 1578 N N . GLU A 1 190 ? 74.311 9.474 -54.728 1.00 89.81 190 GLU A N 1
ATOM 1579 C CA . GLU A 1 190 ? 73.791 8.460 -53.807 1.00 89.81 190 GLU A CA 1
ATOM 1580 C C . GLU A 1 190 ? 73.417 9.076 -52.452 1.00 89.81 190 GLU A C 1
ATOM 1582 O O . GLU A 1 190 ? 72.292 8.892 -51.997 1.00 89.81 190 GLU A O 1
ATOM 1587 N N . GLU A 1 191 ? 74.294 9.900 -51.862 1.00 88.81 191 GLU A N 1
ATOM 1588 C CA . GLU A 1 191 ? 73.994 10.628 -50.620 1.00 88.81 191 GLU A CA 1
ATOM 1589 C C . GLU A 1 191 ? 72.762 11.534 -50.781 1.00 88.81 191 GLU A C 1
ATOM 1591 O O . GLU A 1 191 ? 71.890 11.559 -49.912 1.00 88.81 191 GLU A O 1
ATOM 1596 N N . ILE A 1 192 ? 72.651 12.266 -51.899 1.00 89.44 192 ILE A N 1
ATOM 1597 C CA . ILE A 1 192 ? 71.497 13.142 -52.174 1.00 89.44 192 ILE A CA 1
ATOM 1598 C C . ILE A 1 192 ? 70.199 12.329 -52.236 1.00 89.44 192 ILE A C 1
ATOM 1600 O O . ILE A 1 192 ? 69.202 12.717 -51.620 1.00 89.44 192 ILE A O 1
ATOM 1604 N N . ASP A 1 193 ? 70.199 11.205 -52.951 1.00 90.94 193 ASP A N 1
ATOM 1605 C CA . ASP A 1 193 ? 69.021 10.347 -53.064 1.00 90.94 193 ASP A CA 1
ATOM 1606 C C . ASP A 1 193 ? 68.657 9.697 -51.719 1.00 90.94 193 ASP A C 1
ATOM 1608 O O . ASP A 1 193 ? 67.475 9.633 -51.374 1.00 90.94 193 ASP A O 1
ATOM 1612 N N . GLU A 1 194 ? 69.635 9.296 -50.902 1.00 91.56 194 GLU A N 1
ATOM 1613 C CA . GLU A 1 194 ? 69.401 8.836 -49.527 1.00 91.56 194 GLU A CA 1
ATOM 1614 C C . GLU A 1 194 ? 68.738 9.919 -48.662 1.00 91.56 194 GLU A C 1
ATOM 1616 O O . GLU A 1 194 ? 67.750 9.641 -47.968 1.00 91.56 194 GLU A O 1
ATOM 1621 N N . PHE A 1 195 ? 69.216 11.167 -48.735 1.00 90.19 195 PHE A N 1
ATOM 1622 C CA . PHE A 1 195 ? 68.609 12.297 -48.026 1.00 90.19 195 PHE A CA 1
ATOM 1623 C C . PHE A 1 195 ? 67.174 12.567 -48.492 1.00 90.19 195 PHE A C 1
ATOM 1625 O O . PHE A 1 195 ? 66.282 12.725 -47.652 1.00 90.19 195 PHE A O 1
ATOM 1632 N N . LEU A 1 196 ? 66.926 12.580 -49.806 1.00 91.06 196 LEU A N 1
ATOM 1633 C CA . LEU A 1 196 ? 65.589 12.785 -50.374 1.00 91.06 196 LEU A CA 1
ATOM 1634 C C . LEU A 1 196 ? 64.626 11.657 -49.985 1.00 91.06 196 LEU A C 1
ATOM 1636 O O . LEU A 1 196 ? 63.474 11.919 -49.624 1.00 91.06 196 LEU A O 1
ATOM 1640 N N . ASN A 1 197 ? 65.093 10.408 -50.006 1.00 92.50 197 ASN A N 1
ATOM 1641 C CA . ASN A 1 197 ? 64.306 9.250 -49.592 1.00 92.50 197 ASN A CA 1
ATOM 1642 C C . ASN A 1 197 ? 63.967 9.313 -48.099 1.00 92.50 197 ASN A C 1
ATOM 1644 O O . ASN A 1 197 ? 62.819 9.074 -47.710 1.00 92.50 197 ASN A O 1
ATOM 1648 N N . ARG A 1 198 ? 64.929 9.696 -47.253 1.00 93.31 198 ARG A N 1
ATOM 1649 C CA . ARG A 1 198 ? 64.703 9.893 -45.817 1.00 93.31 198 ARG A CA 1
ATOM 1650 C C . ARG A 1 198 ? 63.702 11.020 -45.542 1.00 93.31 198 ARG A C 1
ATOM 1652 O O . ARG A 1 198 ? 62.800 10.816 -44.728 1.00 93.31 198 ARG A O 1
ATOM 1659 N N . ASP A 1 199 ? 63.813 12.162 -46.222 1.00 91.44 199 ASP A N 1
ATOM 1660 C CA . ASP A 1 199 ? 62.850 13.270 -46.108 1.00 91.44 199 ASP A CA 1
ATOM 1661 C C . ASP A 1 199 ? 61.443 12.829 -46.547 1.00 91.44 199 ASP A C 1
ATOM 1663 O O . ASP A 1 199 ? 60.459 13.062 -45.843 1.00 91.44 199 ASP A O 1
ATOM 1667 N N . ALA A 1 200 ? 61.333 12.091 -47.656 1.00 90.56 200 ALA A N 1
ATOM 1668 C CA . ALA A 1 200 ? 60.060 11.549 -48.127 1.00 90.56 200 ALA A CA 1
ATOM 1669 C C . ALA A 1 200 ? 59.410 10.591 -47.111 1.00 90.56 200 ALA A C 1
ATOM 1671 O O . ALA A 1 200 ? 58.199 10.670 -46.878 1.00 90.56 200 ALA A O 1
ATOM 1672 N N . LEU A 1 201 ? 60.194 9.713 -46.476 1.00 94.19 201 LEU A N 1
ATOM 1673 C CA . LEU A 1 201 ? 59.706 8.828 -45.415 1.00 94.19 201 LEU A CA 1
ATOM 1674 C C . LEU A 1 201 ? 59.240 9.620 -44.187 1.00 94.19 201 LEU A C 1
ATOM 1676 O O . LEU A 1 201 ? 58.153 9.358 -43.670 1.00 94.19 201 LEU A O 1
ATOM 1680 N N . GLN A 1 202 ? 60.007 10.623 -43.750 1.00 93.88 202 GLN A N 1
ATOM 1681 C CA . GLN A 1 202 ? 59.625 11.481 -42.625 1.00 93.88 202 GLN A CA 1
ATOM 1682 C C . GLN A 1 202 ? 58.339 12.266 -42.911 1.00 93.88 202 GLN A C 1
ATOM 1684 O O . GLN A 1 202 ? 57.440 12.290 -42.068 1.00 93.88 202 GLN A O 1
ATOM 1689 N N . ARG A 1 203 ? 58.190 12.833 -44.114 1.00 91.25 203 ARG A N 1
ATOM 1690 C CA . ARG A 1 203 ? 56.954 13.513 -44.537 1.00 91.25 203 ARG A CA 1
ATOM 1691 C C . ARG A 1 203 ? 55.747 12.584 -44.515 1.00 91.25 203 ARG A C 1
ATOM 1693 O O . ARG A 1 203 ? 54.713 12.972 -43.980 1.00 91.25 203 ARG A O 1
ATOM 1700 N N . ARG A 1 204 ? 55.880 11.348 -45.013 1.00 92.31 204 ARG A N 1
ATOM 1701 C CA . ARG A 1 204 ? 54.806 10.337 -44.950 1.00 92.31 204 ARG A CA 1
ATOM 1702 C C . ARG A 1 204 ? 54.416 10.001 -43.510 1.00 92.31 204 ARG A C 1
ATOM 1704 O O . ARG A 1 204 ? 53.228 9.885 -43.215 1.00 92.31 204 ARG A O 1
ATOM 1711 N N . LEU A 1 205 ? 55.386 9.878 -42.601 1.00 95.56 205 LEU A N 1
ATOM 1712 C CA . LEU A 1 205 ? 55.114 9.649 -41.177 1.00 95.56 205 LEU A CA 1
ATOM 1713 C C . LEU A 1 205 ? 54.375 10.833 -40.541 1.00 95.56 205 LEU A C 1
ATOM 1715 O O . LEU A 1 205 ? 53.378 10.622 -39.851 1.00 95.56 205 LEU A O 1
ATOM 1719 N N . ILE A 1 206 ? 54.810 12.066 -40.818 1.00 94.75 206 ILE A N 1
ATOM 1720 C CA . ILE A 1 206 ? 54.142 13.287 -40.341 1.00 94.75 206 ILE A CA 1
ATOM 1721 C C . ILE A 1 206 ? 52.722 13.376 -40.907 1.00 94.75 206 ILE A C 1
ATOM 1723 O O . ILE A 1 206 ? 51.787 13.659 -40.163 1.00 94.75 206 ILE A O 1
ATOM 1727 N N . GLN A 1 207 ? 52.532 13.095 -42.198 1.00 92.44 207 GLN A N 1
ATOM 1728 C CA . GLN A 1 207 ? 51.216 13.076 -42.836 1.00 92.44 207 GLN A CA 1
ATOM 1729 C C . GLN A 1 207 ? 50.296 12.047 -42.171 1.00 92.44 207 GLN A C 1
ATOM 1731 O O . GLN A 1 207 ? 49.177 12.383 -41.791 1.00 92.44 207 GLN A O 1
ATOM 1736 N N . ARG A 1 208 ? 50.776 10.817 -41.948 1.00 95.31 208 ARG A N 1
ATOM 1737 C CA . ARG A 1 208 ? 50.012 9.771 -41.254 1.00 95.31 208 ARG A CA 1
ATOM 1738 C C . ARG A 1 208 ? 49.662 10.173 -39.821 1.00 95.31 208 ARG A C 1
ATOM 1740 O O . ARG A 1 208 ? 48.533 9.953 -39.390 1.00 95.31 208 ARG A O 1
ATOM 1747 N N . ALA A 1 209 ? 50.602 10.778 -39.095 1.00 95.38 209 ALA A N 1
ATOM 1748 C CA . ALA A 1 209 ? 50.366 11.282 -37.745 1.00 95.38 209 ALA A CA 1
ATOM 1749 C C . ALA A 1 209 ? 49.321 12.411 -37.730 1.00 95.38 209 ALA A C 1
ATOM 1751 O O . ALA A 1 209 ? 48.432 12.398 -36.884 1.00 95.38 209 ALA A O 1
ATOM 1752 N N . ARG A 1 210 ? 49.370 13.336 -38.698 1.00 96.56 210 ARG A N 1
ATOM 1753 C CA . ARG A 1 210 ? 48.378 14.413 -38.861 1.00 96.56 210 ARG A CA 1
ATOM 1754 C C . ARG A 1 210 ? 46.987 13.875 -39.185 1.00 96.56 210 ARG A C 1
ATOM 1756 O O . ARG A 1 210 ? 46.025 14.309 -38.565 1.00 96.56 210 ARG A O 1
ATOM 1763 N N . ILE A 1 211 ? 46.879 12.912 -40.103 1.00 95.25 211 ILE A N 1
ATOM 1764 C CA . ILE A 1 211 ? 45.598 12.261 -40.423 1.00 95.25 211 ILE A CA 1
ATOM 1765 C C . ILE A 1 211 ? 45.035 11.583 -39.171 1.00 95.25 211 ILE A C 1
ATOM 1767 O O . ILE A 1 211 ? 43.877 11.800 -38.834 1.00 95.25 211 ILE A O 1
ATOM 1771 N N . ARG A 1 212 ? 45.862 10.830 -38.433 1.00 96.25 212 ARG A N 1
ATOM 1772 C CA . ARG A 1 212 ? 45.442 10.181 -37.182 1.00 96.25 212 ARG A CA 1
ATOM 1773 C C . ARG A 1 212 ? 44.993 11.188 -36.122 1.00 96.25 212 ARG A C 1
ATOM 1775 O O . ARG A 1 212 ? 43.989 10.949 -35.465 1.00 96.25 212 ARG A O 1
ATOM 1782 N N . TYR A 1 213 ? 45.717 12.294 -35.961 1.00 95.81 213 TYR A N 1
ATOM 1783 C CA . TYR A 1 213 ? 45.336 13.370 -35.047 1.00 95.81 213 TYR A CA 1
ATOM 1784 C C . TYR A 1 213 ? 43.982 13.982 -35.427 1.00 95.81 213 TYR A C 1
ATOM 1786 O O . TYR A 1 213 ? 43.130 14.149 -34.562 1.00 95.81 213 TYR A O 1
ATOM 1794 N N . ASN A 1 214 ? 43.761 14.260 -36.716 1.00 96.69 214 ASN A N 1
ATOM 1795 C CA . ASN A 1 214 ? 42.490 14.801 -37.196 1.00 96.69 214 ASN A CA 1
ATOM 1796 C C . ASN A 1 214 ? 41.332 13.817 -36.975 1.00 96.69 214 ASN A C 1
ATOM 1798 O O . ASN A 1 214 ? 40.294 14.233 -36.476 1.00 96.69 214 ASN A O 1
ATOM 1802 N N . LEU A 1 215 ? 41.514 12.526 -37.279 1.00 96.19 215 LEU A N 1
ATOM 1803 C CA . LEU A 1 215 ? 40.503 11.492 -37.018 1.00 96.19 215 LEU A CA 1
ATOM 1804 C C . LEU A 1 215 ? 40.147 11.415 -35.530 1.00 96.19 215 LEU A C 1
ATOM 1806 O O . LEU A 1 215 ? 38.977 11.506 -35.182 1.00 96.19 215 LEU A O 1
ATOM 1810 N N . LEU A 1 216 ? 41.153 11.349 -34.653 1.00 95.94 216 LEU A N 1
ATOM 1811 C CA . LEU A 1 216 ? 40.929 11.284 -33.208 1.00 95.94 216 LEU A CA 1
ATOM 1812 C C . LEU A 1 216 ? 40.243 12.548 -32.675 1.00 95.94 216 LEU A C 1
ATOM 1814 O O . LEU A 1 216 ? 39.410 12.477 -31.776 1.00 95.94 216 LEU A O 1
ATOM 1818 N N . ARG A 1 217 ? 40.570 13.715 -33.237 1.00 96.75 217 ARG A N 1
ATOM 1819 C CA . ARG A 1 217 ? 39.880 14.962 -32.914 1.00 96.75 217 ARG A CA 1
ATOM 1820 C C . ARG A 1 217 ? 38.407 14.907 -33.328 1.00 96.75 217 ARG A C 1
ATOM 1822 O O . ARG A 1 217 ? 37.567 15.303 -32.530 1.00 96.75 217 ARG A O 1
ATOM 1829 N N . TYR A 1 218 ? 38.087 14.415 -34.526 1.00 95.38 218 TYR A N 1
ATOM 1830 C CA . TYR A 1 218 ? 36.694 14.252 -34.955 1.00 95.38 218 TYR A CA 1
ATOM 1831 C C . TYR A 1 218 ? 35.931 13.267 -34.063 1.00 95.38 218 TYR A C 1
ATOM 1833 O O . TYR A 1 218 ? 34.823 13.591 -33.648 1.00 95.38 218 TYR A O 1
ATOM 1841 N N . GLU A 1 219 ? 36.538 12.133 -33.701 1.00 95.44 219 GLU A N 1
ATOM 1842 C CA . GLU A 1 219 ? 35.962 11.163 -32.755 1.00 95.44 219 GLU A CA 1
ATOM 1843 C C . GLU A 1 219 ? 35.714 11.797 -31.377 1.00 95.44 219 GLU A C 1
ATOM 1845 O O . GLU A 1 219 ? 34.652 11.613 -30.787 1.00 95.44 219 GLU A O 1
ATOM 1850 N N . MET A 1 220 ? 36.660 12.595 -30.869 1.00 95.69 220 MET A N 1
ATOM 1851 C CA . MET A 1 220 ? 36.484 13.337 -29.616 1.00 95.69 220 MET A CA 1
ATOM 1852 C C . MET A 1 220 ? 35.334 14.342 -29.707 1.00 95.69 220 MET A C 1
ATOM 1854 O O . MET A 1 220 ? 34.519 14.410 -28.791 1.00 95.69 220 MET A O 1
ATOM 1858 N N . GLU A 1 221 ? 35.248 15.109 -30.795 1.00 95.94 221 GLU A N 1
ATOM 1859 C CA . GLU A 1 221 ? 34.157 16.061 -31.011 1.00 95.94 221 GLU A CA 1
ATOM 1860 C C . GLU A 1 221 ? 32.801 15.348 -31.170 1.00 95.94 221 GLU A C 1
ATOM 1862 O O . GLU A 1 221 ? 31.783 15.842 -30.692 1.00 95.94 221 GLU A O 1
ATOM 1867 N N . GLU A 1 222 ? 32.754 14.186 -31.823 1.00 95.00 222 GLU A N 1
ATOM 1868 C CA . GLU A 1 222 ? 31.544 13.368 -31.962 1.00 95.00 222 GLU A CA 1
ATOM 1869 C C . GLU A 1 222 ? 31.089 12.801 -30.616 1.00 95.00 222 GLU A C 1
ATOM 1871 O O . GLU A 1 222 ? 29.922 12.952 -30.257 1.00 95.00 222 GLU A O 1
ATOM 1876 N N . LEU A 1 223 ? 32.011 12.246 -29.825 1.00 93.06 223 LEU A N 1
ATOM 1877 C CA . LEU A 1 223 ? 31.723 11.787 -28.467 1.00 93.06 223 LEU A CA 1
ATOM 1878 C C . LEU A 1 223 ? 31.281 12.940 -27.564 1.00 93.06 223 LEU A C 1
ATOM 1880 O O . LEU A 1 223 ? 30.344 12.772 -26.792 1.00 93.06 223 LEU A O 1
ATOM 1884 N N . GLN A 1 224 ? 31.891 14.120 -27.681 1.00 93.25 224 GLN A N 1
ATOM 1885 C CA . GLN A 1 224 ? 31.452 15.313 -26.953 1.00 93.25 224 GLN A CA 1
ATOM 1886 C C . GLN A 1 224 ? 30.046 15.753 -27.363 1.00 93.25 224 GLN A C 1
ATOM 1888 O O . GLN A 1 224 ? 29.249 16.088 -26.493 1.00 93.25 224 GLN A O 1
ATOM 1893 N N . ARG A 1 225 ? 29.703 15.718 -28.658 1.00 91.69 225 ARG A N 1
ATOM 1894 C CA . ARG A 1 225 ? 28.334 16.002 -29.124 1.00 91.69 225 ARG A CA 1
ATOM 1895 C C . ARG A 1 225 ? 27.343 14.954 -28.626 1.00 91.69 225 ARG A C 1
ATOM 1897 O O . ARG A 1 225 ? 26.257 15.322 -28.199 1.00 91.69 225 ARG A O 1
ATOM 1904 N N . ALA A 1 226 ? 27.711 13.675 -28.645 1.00 89.00 226 ALA A N 1
ATOM 1905 C CA . ALA A 1 226 ? 26.877 12.596 -28.128 1.00 89.00 226 ALA A CA 1
ATOM 1906 C C . ALA A 1 226 ? 26.677 12.707 -26.608 1.00 89.00 226 ALA A C 1
ATOM 1908 O O . ALA A 1 226 ? 25.569 12.481 -26.130 1.00 89.00 226 ALA A O 1
ATOM 1909 N N . MET A 1 227 ? 27.714 13.094 -25.854 1.00 85.25 227 MET A N 1
ATOM 1910 C CA . MET A 1 227 ? 27.591 13.416 -24.430 1.00 85.25 227 MET A CA 1
ATOM 1911 C C . MET A 1 227 ? 26.695 14.630 -24.230 1.00 85.25 227 MET A C 1
ATOM 1913 O O . MET A 1 227 ? 25.730 14.509 -23.506 1.00 85.25 227 MET A O 1
ATOM 1917 N N . ALA A 1 228 ? 26.896 15.731 -24.955 1.00 83.50 228 ALA A N 1
ATOM 1918 C CA . ALA A 1 228 ? 26.033 16.906 -24.844 1.00 83.50 228 ALA A CA 1
ATOM 1919 C C . ALA A 1 228 ? 24.564 16.611 -25.202 1.00 83.50 228 ALA A C 1
ATOM 1921 O O . ALA A 1 228 ? 23.665 17.145 -24.568 1.00 83.50 228 ALA A O 1
ATOM 1922 N N . GLN A 1 229 ? 24.297 15.750 -26.189 1.00 83.12 229 GLN A N 1
ATOM 1923 C CA . GLN A 1 229 ? 22.939 15.299 -26.513 1.00 83.12 229 GLN A CA 1
ATOM 1924 C C . GLN A 1 229 ? 22.353 14.410 -25.417 1.00 83.12 229 GLN A C 1
ATOM 1926 O O . GLN A 1 229 ? 21.176 14.543 -25.098 1.00 83.12 229 GLN A O 1
ATOM 1931 N N . ARG A 1 230 ? 23.154 13.510 -24.835 1.00 78.44 230 ARG A N 1
ATOM 1932 C CA . ARG A 1 230 ? 22.729 12.692 -23.694 1.00 78.44 230 ARG A CA 1
ATOM 1933 C C . ARG A 1 230 ? 22.501 13.536 -22.453 1.00 78.44 230 ARG A C 1
ATOM 1935 O O . ARG A 1 230 ? 21.506 13.313 -21.788 1.00 78.44 230 ARG A O 1
ATOM 1942 N N . ASP A 1 231 ? 23.357 14.511 -22.197 1.00 73.31 231 ASP A N 1
ATOM 1943 C CA . ASP A 1 231 ? 23.232 15.465 -21.105 1.00 73.31 231 ASP A CA 1
ATOM 1944 C C . ASP A 1 231 ? 21.994 16.340 -21.323 1.00 73.31 231 ASP A C 1
ATOM 1946 O O . ASP A 1 231 ? 21.223 16.503 -20.398 1.00 73.31 231 ASP A O 1
ATOM 1950 N N . GLN A 1 232 ? 21.701 16.795 -22.548 1.00 72.00 232 GLN A N 1
ATOM 1951 C CA . GLN A 1 232 ? 20.448 17.501 -22.871 1.00 72.00 232 GLN A CA 1
ATOM 1952 C C . GLN A 1 232 ? 19.202 16.613 -22.736 1.00 72.00 232 GLN A C 1
ATOM 1954 O O . GLN A 1 232 ? 18.152 17.080 -22.305 1.00 72.00 232 GLN A O 1
ATOM 1959 N N . GLN A 1 233 ? 19.292 15.331 -23.107 1.00 67.56 233 GLN A N 1
ATOM 1960 C CA . GLN A 1 233 ? 18.218 14.364 -22.860 1.00 67.56 233 GLN A CA 1
ATOM 1961 C C . GLN A 1 233 ? 18.065 14.055 -21.361 1.00 67.56 233 GLN A C 1
ATOM 1963 O O . GLN A 1 233 ? 16.955 13.778 -20.912 1.00 67.56 233 GLN A O 1
ATOM 1968 N N . GLN A 1 234 ? 19.155 14.112 -20.591 1.00 56.84 234 GLN A N 1
ATOM 1969 C CA . GLN A 1 234 ? 19.172 13.940 -19.137 1.00 56.84 234 GLN A CA 1
ATOM 1970 C C . GLN A 1 234 ? 18.795 15.220 -18.379 1.00 56.84 234 GLN A C 1
ATOM 1972 O O . GLN A 1 234 ? 18.256 15.114 -17.286 1.00 56.84 234 GLN A O 1
ATOM 1977 N N . ASP A 1 235 ? 18.938 16.406 -18.973 1.00 59.34 235 ASP A N 1
ATOM 1978 C CA . ASP A 1 235 ? 18.486 17.697 -18.428 1.00 59.34 235 ASP A CA 1
ATOM 1979 C C . ASP A 1 235 ? 16.952 17.785 -18.302 1.00 59.34 235 ASP A C 1
ATOM 1981 O O . ASP A 1 235 ? 16.423 18.748 -17.754 1.00 59.34 235 ASP A O 1
ATOM 1985 N N . GLY A 1 236 ? 16.208 16.771 -18.763 1.00 61.81 236 GLY A N 1
ATOM 1986 C CA . GLY A 1 236 ? 14.795 16.608 -18.414 1.00 61.81 236 GLY A CA 1
ATOM 1987 C C . GLY A 1 236 ? 14.558 16.127 -16.974 1.00 61.81 236 GLY A C 1
ATOM 1988 O O . GLY A 1 236 ? 13.456 16.286 -16.455 1.00 61.81 236 GLY A O 1
ATOM 1989 N N . MET A 1 237 ? 15.561 15.529 -16.331 1.00 67.69 237 MET A N 1
ATOM 1990 C CA . MET A 1 237 ? 15.500 15.073 -14.945 1.00 67.69 237 MET A CA 1
ATOM 1991 C C . MET A 1 237 ? 16.913 15.114 -14.376 1.00 67.69 237 MET A C 1
ATOM 1993 O O . MET A 1 237 ? 17.678 14.154 -14.501 1.00 67.69 237 MET A O 1
ATOM 1997 N N . SER A 1 238 ? 17.266 16.245 -13.764 1.00 75.94 238 SER A N 1
ATOM 1998 C CA . SER A 1 238 ? 18.553 16.390 -13.092 1.00 75.94 238 SER A CA 1
ATOM 1999 C C . SER A 1 238 ? 18.741 15.249 -12.090 1.00 75.94 238 SER A C 1
ATOM 2001 O O . SER A 1 238 ? 17.776 14.756 -11.502 1.00 75.94 238 SER A O 1
ATOM 2003 N N . LEU A 1 239 ? 19.989 14.849 -11.830 1.00 78.31 239 LEU A N 1
ATOM 2004 C CA . LEU A 1 239 ? 20.301 13.916 -10.740 1.00 78.31 239 LEU A CA 1
ATOM 2005 C C . LEU A 1 239 ? 19.674 14.384 -9.413 1.00 78.31 239 LEU A C 1
ATOM 2007 O O . LEU A 1 239 ? 19.229 13.562 -8.618 1.00 78.31 239 LEU A O 1
ATOM 2011 N N . ILE A 1 240 ? 19.563 15.704 -9.226 1.00 79.50 240 ILE A N 1
ATOM 2012 C CA . ILE A 1 240 ? 18.894 16.325 -8.081 1.00 79.50 240 ILE A CA 1
ATOM 2013 C C . ILE A 1 240 ? 17.390 16.031 -8.093 1.00 79.50 240 ILE A C 1
ATOM 2015 O O . ILE A 1 240 ? 16.855 15.644 -7.060 1.00 79.50 240 ILE A O 1
ATOM 2019 N N . ASP A 1 241 ? 16.714 16.152 -9.236 1.00 84.25 241 ASP A N 1
ATOM 2020 C CA . ASP A 1 241 ? 15.278 15.860 -9.352 1.00 84.25 241 ASP A CA 1
ATOM 2021 C C . ASP A 1 241 ? 15.006 14.362 -9.173 1.00 84.25 241 ASP A C 1
ATOM 2023 O O . ASP A 1 241 ? 14.006 13.969 -8.576 1.00 84.25 241 ASP A O 1
ATOM 2027 N N . PHE A 1 242 ? 15.919 13.505 -9.640 1.00 84.56 242 PHE A N 1
ATOM 2028 C CA . PHE A 1 242 ? 15.838 12.064 -9.414 1.00 84.56 242 PHE A CA 1
ATOM 2029 C C . PHE A 1 242 ? 16.005 11.698 -7.938 1.00 84.56 242 PHE A C 1
ATOM 2031 O O . PHE A 1 242 ? 15.239 10.890 -7.406 1.00 84.56 242 PHE A O 1
ATOM 2038 N N . GLU A 1 243 ? 16.978 12.300 -7.255 1.00 89.75 243 GLU A N 1
ATOM 2039 C CA . GLU A 1 243 ? 17.159 12.121 -5.816 1.00 89.75 243 GLU A CA 1
ATOM 2040 C C . GLU A 1 243 ? 15.982 12.693 -5.018 1.00 89.75 243 GLU A C 1
ATOM 2042 O O . GLU A 1 243 ? 15.500 12.032 -4.098 1.00 89.75 243 GLU A O 1
ATOM 2047 N N . GLN A 1 244 ? 15.457 13.858 -5.405 1.00 88.50 244 GLN A N 1
ATOM 2048 C CA . GLN A 1 244 ? 14.257 14.444 -4.808 1.00 88.50 244 GLN A CA 1
ATOM 2049 C C . GLN A 1 244 ? 13.045 13.533 -4.992 1.00 88.50 244 GLN A C 1
ATOM 2051 O O . GLN A 1 244 ? 12.408 13.184 -4.002 1.00 88.50 244 GLN A O 1
ATOM 2056 N N . LEU A 1 245 ? 12.777 13.050 -6.209 1.00 93.06 245 LEU A N 1
ATOM 2057 C CA . LEU A 1 245 ? 11.666 12.135 -6.468 1.00 93.06 245 LEU A CA 1
ATOM 2058 C C . LEU A 1 245 ? 11.817 10.830 -5.680 1.00 93.06 245 LEU A C 1
ATOM 2060 O O . LEU A 1 245 ? 10.832 10.281 -5.188 1.00 93.06 245 LEU A O 1
ATOM 2064 N N . LYS A 1 246 ? 13.046 10.326 -5.524 1.00 95.62 246 LYS A N 1
ATOM 2065 C CA . LYS A 1 246 ? 13.316 9.145 -4.701 1.00 95.62 246 LYS A CA 1
ATOM 2066 C C . LYS A 1 246 ? 12.979 9.405 -3.231 1.00 95.62 246 LYS A C 1
ATOM 2068 O O . LYS A 1 246 ? 12.311 8.568 -2.632 1.00 95.62 246 LYS A O 1
ATOM 2073 N N . ILE A 1 247 ? 13.391 10.547 -2.679 1.00 95.19 247 ILE A N 1
ATOM 2074 C CA . ILE A 1 247 ? 13.084 10.954 -1.297 1.00 95.19 247 ILE A CA 1
ATOM 2075 C C . ILE A 1 247 ? 11.575 11.168 -1.108 1.00 95.19 247 ILE A C 1
ATOM 2077 O O . ILE A 1 247 ? 10.999 10.745 -0.104 1.00 95.19 247 ILE A O 1
ATOM 2081 N N . GLU A 1 248 ? 10.913 11.803 -2.072 1.00 96.31 248 GLU A N 1
ATOM 2082 C CA . GLU A 1 248 ? 9.466 12.012 -2.053 1.00 96.31 248 GLU A CA 1
ATOM 2083 C C . GLU A 1 248 ? 8.711 10.687 -2.103 1.00 96.31 248 GLU A C 1
ATOM 2085 O O . GLU A 1 248 ? 7.779 10.488 -1.327 1.00 96.31 248 GLU A O 1
ATOM 2090 N N . ASN A 1 249 ? 9.139 9.751 -2.951 1.00 96.06 249 ASN A N 1
ATOM 2091 C CA . ASN A 1 249 ? 8.534 8.428 -3.047 1.00 96.06 249 ASN A CA 1
ATOM 2092 C C . ASN A 1 249 ? 8.724 7.634 -1.746 1.00 96.06 249 ASN A C 1
ATOM 2094 O O . ASN A 1 249 ? 7.755 7.083 -1.228 1.00 96.06 249 ASN A O 1
ATOM 2098 N N . THR A 1 250 ? 9.922 7.653 -1.149 1.00 97.19 250 THR A N 1
ATOM 2099 C CA . THR A 1 250 ? 10.147 7.011 0.156 1.00 97.19 250 THR A CA 1
ATOM 2100 C C . THR A 1 250 ? 9.288 7.636 1.257 1.00 97.19 250 THR A C 1
ATOM 2102 O O . THR A 1 250 ? 8.652 6.905 2.006 1.00 97.19 250 THR A O 1
ATOM 2105 N N . ASN A 1 251 ? 9.161 8.967 1.299 1.00 97.44 251 ASN A N 1
ATOM 2106 C CA . ASN A 1 251 ? 8.317 9.680 2.269 1.00 97.44 251 ASN A CA 1
ATOM 2107 C C . ASN A 1 251 ? 6.817 9.382 2.067 1.00 97.44 251 ASN A C 1
ATOM 2109 O O . ASN A 1 251 ? 6.063 9.195 3.021 1.00 97.44 251 ASN A O 1
ATOM 2113 N N . LEU A 1 252 ? 6.353 9.316 0.816 1.00 97.50 252 LEU A N 1
ATOM 2114 C CA . LEU A 1 252 ? 4.980 8.910 0.514 1.00 97.50 252 LEU A CA 1
ATOM 2115 C C . LEU A 1 252 ? 4.729 7.453 0.910 1.00 97.50 252 LEU A C 1
ATOM 2117 O O . LEU A 1 252 ? 3.667 7.163 1.457 1.00 97.50 252 LEU A O 1
ATOM 2121 N N . ASN A 1 253 ? 5.692 6.559 0.687 1.00 97.62 253 ASN A N 1
ATOM 2122 C CA . ASN A 1 253 ? 5.589 5.165 1.100 1.00 97.62 253 ASN A CA 1
ATOM 2123 C C . ASN A 1 253 ? 5.533 5.028 2.631 1.00 97.62 253 ASN A C 1
ATOM 2125 O O . ASN A 1 253 ? 4.645 4.350 3.138 1.00 97.62 253 ASN A O 1
ATOM 2129 N N . GLU A 1 254 ? 6.381 5.752 3.366 1.00 97.31 254 GLU A N 1
ATOM 2130 C CA . GLU A 1 254 ? 6.334 5.827 4.835 1.00 97.31 254 GLU A CA 1
ATOM 2131 C C . GLU A 1 254 ? 4.962 6.319 5.330 1.00 97.31 254 GLU A C 1
ATOM 2133 O O . GLU A 1 254 ? 4.347 5.699 6.196 1.00 97.31 254 GLU A O 1
ATOM 2138 N N . LYS A 1 255 ? 4.397 7.369 4.717 1.00 97.94 255 LYS A N 1
ATOM 2139 C CA . LYS A 1 255 ? 3.037 7.842 5.043 1.00 97.94 255 LYS A CA 1
ATOM 2140 C C . LYS A 1 255 ? 1.960 6.804 4.738 1.00 97.94 255 LYS A C 1
ATOM 2142 O O . LYS A 1 255 ? 0.974 6.717 5.470 1.00 97.94 255 LYS A O 1
ATOM 2147 N N . ILE A 1 256 ? 2.094 6.050 3.648 1.00 96.94 256 ILE A N 1
ATOM 2148 C CA . ILE A 1 256 ? 1.162 4.966 3.311 1.00 96.94 256 ILE A CA 1
ATOM 2149 C C . ILE A 1 256 ? 1.252 3.857 4.363 1.00 96.94 256 ILE A C 1
ATOM 2151 O O . ILE A 1 256 ? 0.215 3.363 4.806 1.00 96.94 256 ILE A O 1
ATOM 2155 N N . GLU A 1 257 ? 2.457 3.500 4.803 1.00 96.69 257 GLU A N 1
ATOM 2156 C CA . GLU A 1 257 ? 2.688 2.520 5.866 1.00 96.69 257 GLU A CA 1
ATOM 2157 C C . GLU A 1 257 ? 2.074 2.978 7.197 1.00 96.69 257 GLU A C 1
ATOM 2159 O O . GLU A 1 257 ? 1.262 2.244 7.765 1.00 96.69 257 GLU A O 1
ATOM 2164 N N . GLU A 1 258 ? 2.315 4.221 7.627 1.00 96.19 258 GLU A N 1
ATOM 2165 C CA . GLU A 1 258 ? 1.687 4.803 8.825 1.00 96.19 258 GLU A CA 1
ATOM 2166 C C . GLU A 1 258 ? 0.150 4.761 8.752 1.00 96.19 258 GLU A C 1
ATOM 2168 O O . GLU A 1 258 ? -0.532 4.360 9.703 1.00 96.19 258 GLU A O 1
ATOM 2173 N N . ARG A 1 259 ? -0.426 5.141 7.601 1.00 97.38 259 ARG A N 1
ATOM 2174 C CA . ARG A 1 259 ? -1.885 5.116 7.402 1.00 97.38 259 ARG A CA 1
ATOM 2175 C C . ARG A 1 259 ? -2.434 3.695 7.367 1.00 97.38 259 ARG A C 1
ATOM 2177 O O . ARG A 1 259 ? -3.529 3.457 7.880 1.00 97.38 259 ARG A O 1
ATOM 2184 N N . ASN A 1 260 ? -1.695 2.741 6.813 1.00 97.50 260 ASN A N 1
ATOM 2185 C CA . ASN A 1 260 ? -2.076 1.333 6.834 1.00 97.50 260 ASN A CA 1
ATOM 2186 C C . ASN A 1 260 ? -2.076 0.778 8.264 1.00 97.50 260 ASN A C 1
ATOM 2188 O O . ASN A 1 260 ? -3.022 0.084 8.653 1.00 97.50 260 ASN A O 1
ATOM 2192 N N . GLU A 1 261 ? -1.088 1.134 9.083 1.00 97.31 261 GLU A N 1
ATOM 2193 C CA . GLU A 1 261 ? -1.061 0.780 10.504 1.00 97.31 261 GLU A CA 1
ATOM 2194 C C . GLU A 1 261 ? -2.229 1.407 11.280 1.00 97.31 261 GLU A C 1
ATOM 2196 O O . GLU A 1 261 ? -2.863 0.732 12.101 1.00 97.31 261 GLU A O 1
ATOM 2201 N N . ASP A 1 262 ? -2.583 2.664 10.996 1.00 97.69 262 ASP A N 1
ATOM 2202 C CA . ASP A 1 262 ? -3.780 3.320 11.538 1.00 97.69 262 ASP A CA 1
ATOM 2203 C C . ASP A 1 262 ? -5.066 2.574 11.180 1.00 97.69 262 ASP A C 1
ATOM 2205 O O . ASP A 1 262 ? -5.900 2.316 12.056 1.00 97.69 262 ASP A O 1
ATOM 2209 N N . ILE A 1 263 ? -5.221 2.170 9.917 1.00 97.94 263 ILE A N 1
ATOM 2210 C CA . ILE A 1 263 ? -6.376 1.390 9.457 1.00 97.94 263 ILE A CA 1
ATOM 2211 C C . ILE A 1 263 ? -6.447 0.055 10.204 1.00 97.94 263 ILE A C 1
ATOM 2213 O O . ILE A 1 263 ? -7.524 -0.339 10.660 1.00 97.94 263 ILE A O 1
ATOM 2217 N N . VAL A 1 264 ? -5.320 -0.637 10.388 1.00 97.62 264 VAL A N 1
ATOM 2218 C CA . VAL A 1 264 ? -5.272 -1.895 11.150 1.00 97.62 264 VAL A CA 1
ATOM 2219 C C . VAL A 1 264 ? -5.644 -1.663 12.618 1.00 97.62 264 VAL A C 1
ATOM 2221 O O . VAL A 1 264 ? -6.445 -2.422 13.174 1.00 97.62 264 VAL A O 1
ATOM 2224 N N . ARG A 1 265 ? -5.139 -0.597 13.250 1.00 97.31 265 ARG A N 1
ATOM 2225 C CA . ARG A 1 265 ? -5.511 -0.215 14.624 1.00 97.31 265 ARG A CA 1
ATOM 2226 C C . ARG A 1 265 ? -7.002 0.090 14.745 1.00 97.31 265 ARG A C 1
ATOM 2228 O O . ARG A 1 265 ? -7.643 -0.375 15.690 1.00 97.31 265 ARG A O 1
ATOM 2235 N N . LEU A 1 266 ? -7.572 0.825 13.793 1.00 97.62 266 LEU A N 1
ATOM 2236 C CA . LEU A 1 266 ? -9.001 1.134 13.753 1.00 97.62 266 LEU A CA 1
ATOM 2237 C C . LEU A 1 266 ? -9.847 -0.124 13.545 1.00 97.62 266 LEU A C 1
ATOM 2239 O O . LEU A 1 266 ? -10.815 -0.316 14.275 1.00 97.62 266 LEU A O 1
ATOM 2243 N N . ARG A 1 267 ? -9.455 -1.032 12.645 1.00 97.75 267 ARG A N 1
ATOM 2244 C CA . ARG A 1 267 ? -10.138 -2.325 12.456 1.00 97.75 267 ARG A CA 1
ATOM 2245 C C . ARG A 1 267 ? -10.148 -3.162 13.733 1.00 97.75 267 ARG A C 1
ATOM 2247 O O . ARG A 1 267 ? -11.185 -3.730 14.074 1.00 97.75 267 ARG A O 1
ATOM 2254 N N . ARG A 1 268 ? -9.034 -3.200 14.475 1.00 97.69 268 ARG A N 1
ATOM 2255 C CA . ARG A 1 268 ? -8.976 -3.862 15.792 1.00 97.69 268 ARG A CA 1
ATOM 2256 C C . ARG A 1 268 ? -9.945 -3.210 16.779 1.00 97.69 268 ARG A C 1
ATOM 2258 O O . ARG A 1 268 ? -10.731 -3.924 17.390 1.00 97.69 268 ARG A O 1
ATOM 2265 N N . LYS A 1 269 ? -9.963 -1.872 16.876 1.00 97.25 269 LYS A N 1
ATOM 2266 C CA . LYS A 1 269 ? -10.919 -1.138 17.729 1.00 97.25 269 LYS A CA 1
ATOM 2267 C C . LYS A 1 269 ? -12.372 -1.441 17.358 1.00 97.25 269 LYS A C 1
ATOM 2269 O O . LYS A 1 269 ? -13.146 -1.761 18.250 1.00 97.25 269 LYS A O 1
ATOM 2274 N N . VAL A 1 270 ? -12.724 -1.398 16.070 1.00 97.19 270 VAL A N 1
ATOM 2275 C CA . VAL A 1 270 ? -14.072 -1.728 15.565 1.00 97.19 270 VAL A CA 1
ATOM 2276 C C . VAL A 1 270 ? -14.447 -3.170 15.900 1.00 97.19 270 VAL A C 1
ATOM 2278 O O . VAL A 1 270 ? -15.559 -3.447 16.333 1.00 97.19 270 VAL A O 1
ATOM 2281 N N . THR A 1 271 ? -13.509 -4.103 15.759 1.00 96.88 271 THR A N 1
ATOM 2282 C CA . THR A 1 271 ? -13.749 -5.503 16.121 1.00 96.88 271 THR A CA 1
ATOM 2283 C C . THR A 1 271 ? -14.020 -5.628 17.620 1.00 96.88 271 THR A C 1
ATOM 2285 O O . THR A 1 271 ? -15.015 -6.235 18.008 1.00 96.88 271 THR A O 1
ATOM 2288 N N . THR A 1 272 ? -13.209 -5.000 18.476 1.00 97.00 272 THR A N 1
ATOM 2289 C CA . THR A 1 272 ? -13.430 -4.989 19.930 1.00 97.00 272 THR A CA 1
ATOM 2290 C C . THR A 1 272 ? -14.766 -4.345 20.303 1.00 97.00 272 THR A C 1
ATOM 2292 O O . THR A 1 272 ? -15.484 -4.890 21.139 1.00 97.00 272 THR A O 1
ATOM 2295 N N . THR A 1 273 ? -15.151 -3.227 19.676 1.00 96.88 273 THR A N 1
ATOM 2296 C CA . THR A 1 273 ? -16.447 -2.586 19.951 1.00 96.88 273 THR A CA 1
ATOM 2297 C C . THR A 1 273 ? -17.621 -3.451 19.502 1.00 96.88 273 THR A C 1
ATOM 2299 O O . THR A 1 273 ? -18.615 -3.503 20.220 1.00 96.88 273 THR A O 1
ATOM 2302 N N . ILE A 1 274 ? -17.506 -4.187 18.391 1.00 97.69 274 ILE A N 1
ATOM 2303 C CA . ILE A 1 274 ? -18.515 -5.171 17.963 1.00 97.69 274 ILE A CA 1
ATOM 2304 C C . ILE A 1 274 ? -18.654 -6.299 18.995 1.00 97.69 274 ILE A C 1
ATOM 2306 O O . ILE A 1 274 ? -19.778 -6.662 19.340 1.00 97.69 274 ILE A O 1
ATOM 2310 N N . HIS A 1 275 ? -17.549 -6.823 19.538 1.00 97.12 275 HIS A N 1
ATOM 2311 C CA . HIS A 1 275 ? -17.598 -7.851 20.589 1.00 97.12 275 HIS A CA 1
ATOM 2312 C C . HIS A 1 275 ? -18.272 -7.321 21.861 1.00 97.12 275 HIS A C 1
ATOM 2314 O O . HIS A 1 275 ? -19.169 -7.965 22.402 1.00 97.12 275 HIS A O 1
ATOM 2320 N N . VAL A 1 276 ? -17.906 -6.113 22.305 1.00 97.75 276 VAL A N 1
ATOM 2321 C CA . VAL A 1 276 ? -18.544 -5.463 23.461 1.00 97.75 276 VAL A CA 1
ATOM 2322 C C . VAL A 1 276 ? -20.035 -5.235 23.206 1.00 97.75 276 VAL A C 1
ATOM 2324 O O . VAL A 1 276 ? -20.851 -5.557 24.066 1.00 97.75 276 VAL A O 1
ATOM 2327 N N . LEU A 1 277 ? -20.411 -4.737 22.026 1.00 97.69 277 LEU A N 1
ATOM 2328 C CA . LEU A 1 277 ? -21.811 -4.525 21.654 1.00 97.69 277 LEU A CA 1
ATOM 2329 C C . LEU A 1 277 ? -22.597 -5.842 21.636 1.00 97.69 277 LEU A C 1
ATOM 2331 O O . LEU A 1 277 ? -23.741 -5.877 22.083 1.00 97.69 277 LEU A O 1
ATOM 2335 N N . THR A 1 278 ? -21.974 -6.927 21.173 1.00 97.62 278 THR A N 1
ATOM 2336 C CA . THR A 1 278 ? -22.570 -8.269 21.169 1.00 97.62 278 THR A CA 1
ATOM 2337 C C . THR A 1 278 ? -22.808 -8.760 22.596 1.00 97.62 278 THR A C 1
ATOM 2339 O O . THR A 1 278 ? -23.939 -9.107 22.925 1.00 97.62 278 THR A O 1
ATOM 2342 N N . HIS A 1 279 ? -21.815 -8.660 23.486 1.00 98.06 279 HIS A N 1
ATOM 2343 C CA . HIS A 1 279 ? -21.985 -9.009 24.901 1.00 98.06 279 HIS A CA 1
ATOM 2344 C C . HIS A 1 279 ? -23.035 -8.152 25.617 1.00 98.06 279 HIS A C 1
ATOM 2346 O O . HIS A 1 279 ? -23.782 -8.654 26.455 1.00 98.06 279 HIS A O 1
ATOM 2352 N N . VAL A 1 280 ? -23.115 -6.854 25.308 1.00 97.62 280 VAL A N 1
ATOM 2353 C CA . VAL A 1 280 ? -24.157 -5.974 25.862 1.00 97.62 280 VAL A CA 1
ATOM 2354 C C . VAL A 1 280 ? -25.535 -6.392 25.354 1.00 97.62 280 VAL A C 1
ATOM 2356 O O . VAL A 1 280 ? -26.477 -6.438 26.142 1.00 97.62 280 VAL A O 1
ATOM 2359 N N . LYS A 1 281 ? -25.659 -6.749 24.072 1.00 97.69 281 LYS A N 1
ATOM 2360 C CA . LYS A 1 281 ? -26.907 -7.255 23.492 1.00 97.69 281 LYS A CA 1
ATOM 2361 C C . LYS A 1 281 ? -27.329 -8.580 24.131 1.00 97.69 281 LYS A C 1
ATOM 2363 O O . LYS A 1 281 ? -28.489 -8.720 24.497 1.00 97.69 281 LYS A O 1
ATOM 2368 N N . GLU A 1 282 ? -26.404 -9.514 24.331 1.00 97.31 282 GLU A N 1
ATOM 2369 C CA . GLU A 1 282 ? -26.662 -10.781 25.031 1.00 97.31 282 GLU A CA 1
ATOM 2370 C C . GLU A 1 282 ? -27.128 -10.549 26.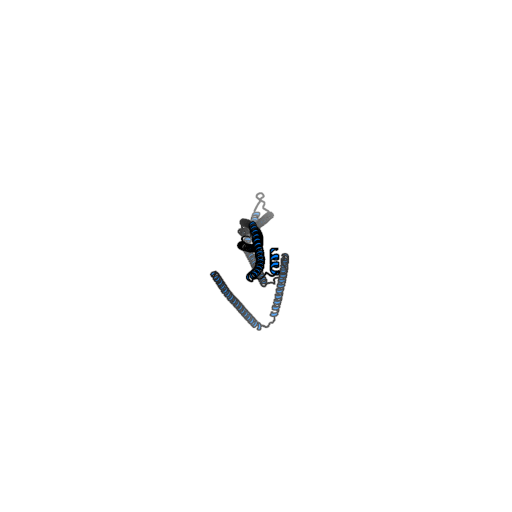472 1.00 97.31 282 GLU A C 1
ATOM 2372 O O . GLU A 1 282 ? -28.147 -11.100 26.886 1.00 97.31 282 GLU A O 1
ATOM 2377 N N . LYS A 1 283 ? -26.437 -9.679 27.224 1.00 97.88 283 LYS A N 1
ATOM 2378 C CA . LYS A 1 283 ? -26.843 -9.303 28.588 1.00 97.88 283 LYS A CA 1
ATOM 2379 C C . LYS A 1 283 ? -28.214 -8.633 28.615 1.00 97.88 283 LYS A C 1
ATOM 2381 O O . LYS A 1 283 ? -29.001 -8.918 29.510 1.00 97.88 283 LYS A O 1
ATOM 2386 N N . LEU A 1 284 ? -28.516 -7.774 27.642 1.00 97.56 284 LEU A N 1
ATOM 2387 C CA . LEU A 1 284 ? -29.825 -7.135 27.515 1.00 97.56 284 LEU A CA 1
ATOM 2388 C C . LEU A 1 284 ? -30.930 -8.178 27.308 1.00 97.56 284 LEU A C 1
ATOM 2390 O O . LEU A 1 284 ? -31.952 -8.123 27.987 1.00 97.56 284 LEU A O 1
ATOM 2394 N N . GLU A 1 285 ? -30.737 -9.125 26.389 1.00 97.75 285 GLU A N 1
ATOM 2395 C CA . GLU A 1 285 ? -31.715 -10.187 26.138 1.00 97.75 285 GLU A CA 1
ATOM 2396 C C . GLU A 1 285 ? -31.873 -11.111 27.352 1.00 97.75 285 GLU A C 1
ATOM 2398 O O . GLU A 1 285 ? -32.999 -11.414 27.748 1.00 97.75 285 GLU A O 1
ATOM 2403 N N . PHE A 1 286 ? -30.773 -11.469 28.018 1.00 98.06 286 PHE A N 1
ATOM 2404 C CA . PHE A 1 286 ? -30.813 -12.211 29.279 1.00 98.06 286 PHE A CA 1
ATOM 2405 C C . PHE A 1 286 ? -31.630 -11.468 30.350 1.00 98.06 286 PHE A C 1
ATOM 2407 O O . PHE A 1 286 ? -32.563 -12.034 30.922 1.00 98.06 286 PHE A O 1
ATOM 2414 N N . MET A 1 287 ? -31.355 -10.176 30.560 1.00 98.25 287 MET A N 1
ATOM 2415 C CA . MET A 1 287 ? -32.090 -9.347 31.518 1.00 98.25 287 MET A CA 1
ATOM 2416 C C . MET A 1 287 ? -33.569 -9.199 31.153 1.00 98.25 287 MET A C 1
ATOM 2418 O O . MET A 1 287 ? -34.409 -9.170 32.047 1.00 98.25 287 MET A O 1
ATOM 2422 N N . LYS A 1 288 ? -33.930 -9.115 29.866 1.00 97.25 288 LYS A N 1
ATOM 2423 C CA . LYS A 1 288 ? -35.341 -9.086 29.436 1.00 97.25 288 LYS A CA 1
ATOM 2424 C C . LYS A 1 288 ? -36.068 -10.374 29.812 1.00 97.25 288 LYS A C 1
ATOM 2426 O O . LYS A 1 288 ? -37.199 -10.309 30.295 1.00 97.25 288 LYS A O 1
ATOM 2431 N N . ILE A 1 289 ? -35.428 -11.526 29.609 1.00 98.00 289 ILE A N 1
ATOM 2432 C CA . ILE A 1 289 ? -35.989 -12.833 29.970 1.00 98.00 289 ILE A CA 1
ATOM 2433 C C . ILE A 1 289 ? -36.171 -12.928 31.488 1.00 98.00 289 ILE A C 1
ATOM 2435 O O . ILE A 1 289 ? -37.257 -13.291 31.943 1.00 98.00 289 ILE A O 1
ATOM 2439 N N . GLU A 1 290 ? -35.153 -12.554 32.265 1.00 97.88 290 GLU A N 1
ATOM 2440 C CA . GLU A 1 290 ? -35.207 -12.529 33.732 1.00 97.88 290 GLU A CA 1
ATOM 2441 C C . GLU A 1 290 ? -36.291 -11.567 34.240 1.00 97.88 290 GLU A C 1
ATOM 2443 O O . GLU A 1 290 ? -37.123 -11.943 35.063 1.00 97.88 290 GLU A O 1
ATOM 2448 N N . ASN A 1 291 ? -36.377 -10.357 33.681 1.00 97.56 291 ASN A N 1
ATOM 2449 C CA . ASN A 1 291 ? -37.427 -9.396 34.022 1.00 97.56 291 ASN A CA 1
ATOM 2450 C C . ASN A 1 291 ? -38.822 -9.959 33.697 1.00 97.56 291 ASN A C 1
ATOM 2452 O O . ASN A 1 291 ? -39.753 -9.811 34.484 1.00 97.56 291 ASN A O 1
ATOM 2456 N N . GLY A 1 292 ? -38.965 -10.670 32.574 1.00 97.81 292 GLY A N 1
ATOM 2457 C CA . GLY A 1 292 ? -40.192 -11.380 32.216 1.00 97.81 292 GLY A CA 1
ATOM 2458 C C . GLY A 1 292 ? -40.540 -12.536 33.165 1.00 97.81 292 GLY A C 1
ATOM 2459 O O . GLY A 1 292 ? -41.720 -12.813 33.379 1.00 97.81 292 GLY A O 1
ATOM 2460 N N . GLN A 1 293 ? -39.548 -13.215 33.748 1.00 97.75 293 GLN A N 1
ATOM 2461 C CA . GLN A 1 293 ? -39.752 -14.230 34.791 1.00 97.75 293 GLN A CA 1
ATOM 2462 C C . GLN A 1 293 ? -40.175 -13.591 36.116 1.00 97.75 293 GLN A C 1
ATOM 2464 O O . GLN A 1 293 ? -41.174 -14.012 36.697 1.00 97.75 293 GLN A O 1
ATOM 2469 N N . LEU A 1 294 ? -39.479 -12.539 36.551 1.00 97.88 294 LEU A N 1
ATOM 2470 C CA . LEU A 1 294 ? -39.807 -11.795 37.768 1.00 97.88 294 LEU A CA 1
ATOM 2471 C C . LEU A 1 294 ? -41.211 -11.189 37.692 1.00 97.88 294 LEU A C 1
ATOM 2473 O O . LEU A 1 294 ? -41.974 -11.301 38.643 1.00 97.88 294 LEU A O 1
ATOM 2477 N N . ARG A 1 295 ? -41.610 -10.630 36.543 1.00 97.94 295 ARG A N 1
ATOM 2478 C CA . ARG A 1 295 ? -42.983 -10.136 36.333 1.00 97.94 295 ARG A CA 1
ATOM 2479 C C . ARG A 1 295 ? -44.034 -11.231 36.485 1.00 97.94 295 ARG A C 1
ATOM 2481 O O . ARG A 1 295 ? -45.081 -10.975 37.067 1.00 97.94 295 ARG A O 1
ATOM 2488 N N . ARG A 1 296 ? -43.758 -12.446 35.998 1.00 97.81 296 ARG A N 1
ATOM 2489 C CA . ARG A 1 296 ? -44.652 -13.600 36.189 1.00 97.81 296 ARG A CA 1
ATOM 2490 C C . ARG A 1 296 ? -44.732 -14.026 37.652 1.00 97.81 296 ARG A C 1
ATOM 2492 O O . ARG A 1 296 ? -45.820 -14.332 38.121 1.00 97.81 296 ARG A O 1
ATOM 2499 N N . GLN A 1 297 ? -43.611 -14.014 38.372 1.00 97.88 297 GLN A N 1
ATOM 2500 C CA . GLN A 1 297 ? -43.601 -14.295 39.810 1.00 97.88 297 GLN A CA 1
ATOM 2501 C C . GLN A 1 297 ? -44.407 -13.250 40.587 1.00 97.88 297 GLN A C 1
ATOM 2503 O O . GLN A 1 297 ? -45.250 -13.626 41.392 1.00 97.88 297 GLN A O 1
ATOM 2508 N N . VAL A 1 298 ? -44.217 -11.959 40.292 1.00 97.88 298 VAL A N 1
ATOM 2509 C CA . VAL A 1 298 ? -45.010 -10.874 40.891 1.00 97.88 298 VAL A CA 1
ATOM 2510 C C . VAL A 1 298 ? -46.499 -11.090 40.623 1.00 97.88 298 VAL A C 1
ATOM 2512 O O . VAL A 1 298 ? -47.271 -11.120 41.576 1.00 97.88 298 VAL A O 1
ATOM 2515 N N . ALA A 1 299 ? -46.892 -11.350 39.373 1.00 97.94 299 ALA A N 1
ATOM 2516 C CA . ALA A 1 299 ? -48.288 -11.622 39.025 1.00 97.94 299 ALA A CA 1
ATOM 2517 C C . ALA A 1 299 ? -48.865 -12.826 39.799 1.00 97.94 299 ALA A C 1
ATOM 2519 O O . ALA A 1 299 ? -49.941 -12.721 40.377 1.00 97.94 299 ALA A O 1
ATOM 2520 N N . SER A 1 300 ? -48.116 -13.930 39.904 1.00 97.94 300 SER A N 1
ATOM 2521 C CA . SER A 1 300 ? -48.514 -15.104 40.699 1.00 97.94 300 SER A CA 1
ATOM 2522 C C . SER A 1 300 ? -48.725 -14.750 42.174 1.00 97.94 300 SER A C 1
ATOM 2524 O O . SER A 1 300 ? -49.724 -15.138 42.774 1.00 97.94 300 SER A O 1
ATOM 2526 N N . THR A 1 301 ? -47.812 -13.979 42.772 1.00 97.12 301 THR A N 1
ATOM 2527 C CA . THR A 1 301 ? -47.950 -13.554 44.175 1.00 97.12 301 THR A CA 1
ATOM 2528 C C . THR A 1 301 ? -49.095 -12.561 44.384 1.00 97.12 301 THR A C 1
ATOM 2530 O O . THR A 1 301 ? -49.723 -12.567 45.441 1.00 97.12 301 THR A O 1
ATOM 2533 N N . GLU A 1 302 ? -49.405 -11.721 43.392 1.00 97.88 302 GLU A N 1
ATOM 2534 C CA . GLU A 1 302 ? -50.560 -10.818 43.424 1.00 97.88 302 GLU A CA 1
ATOM 2535 C C . GLU A 1 302 ? -51.880 -11.595 43.348 1.00 97.88 302 GLU A C 1
ATOM 2537 O O . GLU A 1 302 ? -52.814 -11.284 44.090 1.00 97.88 302 GLU A O 1
ATOM 2542 N N . GLU A 1 303 ? -51.955 -12.632 42.512 1.00 97.56 303 GLU A N 1
ATOM 2543 C CA . GLU A 1 303 ? -53.093 -13.556 42.448 1.00 97.56 303 GLU A CA 1
ATOM 2544 C C . GLU A 1 303 ? -53.297 -14.291 43.781 1.00 97.56 303 GLU A C 1
ATOM 2546 O O . GLU A 1 303 ? -54.410 -14.309 44.315 1.00 97.56 303 GLU A O 1
ATOM 2551 N N . GLU A 1 304 ? -52.224 -14.824 44.373 1.00 97.50 304 GLU A N 1
ATOM 2552 C CA . GLU A 1 304 ? -52.261 -15.448 45.702 1.00 97.50 304 GLU A CA 1
ATOM 2553 C C . GLU A 1 304 ? -52.719 -14.460 46.786 1.00 97.50 304 GLU A C 1
ATOM 2555 O O . GLU A 1 304 ? -53.589 -14.783 47.604 1.00 97.50 304 GLU A O 1
ATOM 2560 N N . LEU A 1 305 ? -52.183 -13.234 46.777 1.00 97.50 305 LEU A N 1
ATOM 2561 C CA . LEU A 1 305 ? -52.562 -12.177 47.712 1.00 97.50 305 LEU A CA 1
ATOM 2562 C C . LEU A 1 305 ? -54.039 -11.797 47.564 1.00 97.50 305 LEU A C 1
ATOM 2564 O O . LEU A 1 305 ? -54.728 -11.625 48.573 1.00 97.50 305 LEU A O 1
ATOM 2568 N N . ASN A 1 306 ? -54.540 -11.678 46.335 1.00 97.50 306 ASN A N 1
ATOM 2569 C CA . ASN A 1 306 ? -55.950 -11.400 46.071 1.00 97.50 306 ASN A CA 1
ATOM 2570 C C . ASN A 1 306 ? -56.837 -12.556 46.560 1.00 97.50 306 ASN A C 1
ATOM 2572 O O . ASN A 1 306 ? -57.799 -12.314 47.289 1.00 97.50 306 ASN A O 1
ATOM 2576 N N . GLY A 1 307 ? -56.443 -13.808 46.312 1.00 97.69 307 GLY A N 1
ATOM 2577 C CA . GLY A 1 307 ? -57.137 -14.979 46.851 1.00 97.69 307 GLY A CA 1
ATOM 2578 C C . GLY A 1 307 ? -57.171 -15.016 48.387 1.00 97.69 307 GLY A C 1
ATOM 2579 O O . GLY A 1 307 ? -58.184 -15.388 48.987 1.00 97.69 307 GLY A O 1
ATOM 2580 N N . LEU A 1 308 ? -56.094 -14.598 49.062 1.00 97.12 308 LEU A N 1
ATOM 2581 C CA . LEU A 1 308 ? -56.066 -14.458 50.524 1.00 97.12 308 LEU A CA 1
ATOM 2582 C C . LEU A 1 308 ? -56.932 -13.294 51.020 1.00 97.12 308 LEU A C 1
ATOM 2584 O O . LEU A 1 308 ? -57.602 -13.434 52.046 1.00 97.12 308 LEU A O 1
ATOM 2588 N N . ARG A 1 309 ? -56.956 -12.163 50.304 1.00 97.62 309 ARG A N 1
ATOM 2589 C CA . ARG A 1 309 ? -57.832 -11.021 50.616 1.00 97.62 309 ARG A CA 1
ATOM 2590 C C . ARG A 1 309 ? -59.305 -11.412 50.542 1.00 97.62 309 ARG A C 1
ATOM 2592 O O . ARG A 1 309 ? -60.057 -11.055 51.451 1.00 97.62 309 ARG A O 1
ATOM 2599 N N . ASP A 1 310 ? -59.694 -12.203 49.549 1.00 97.06 310 ASP A N 1
ATOM 2600 C CA . ASP A 1 310 ? -61.066 -12.695 49.404 1.00 97.06 310 ASP A CA 1
ATOM 2601 C C . ASP A 1 310 ? -61.452 -13.654 50.538 1.00 97.06 310 ASP A C 1
ATOM 2603 O O . ASP A 1 310 ? -62.500 -13.485 51.173 1.00 97.06 310 ASP A O 1
ATOM 2607 N N . LYS A 1 311 ? -60.570 -14.602 50.887 1.00 97.06 311 LYS A N 1
ATOM 2608 C CA . LYS A 1 311 ? -60.753 -15.489 52.054 1.00 97.06 311 LYS A CA 1
ATOM 2609 C C . LYS A 1 311 ? -60.854 -14.694 53.359 1.00 97.06 311 LYS A C 1
ATOM 2611 O O . LYS A 1 311 ? -61.710 -14.972 54.204 1.00 97.06 311 LYS A O 1
ATOM 2616 N N . LEU A 1 312 ? -60.019 -13.671 53.535 1.00 97.25 312 LEU A N 1
ATOM 2617 C CA . LEU A 1 312 ? -60.076 -12.784 54.697 1.00 97.25 312 LEU A CA 1
ATOM 2618 C C . LEU A 1 312 ? -61.398 -12.001 54.744 1.00 97.25 312 LEU A C 1
ATOM 2620 O O . LEU A 1 312 ? -61.995 -11.854 55.809 1.00 97.25 312 LEU A O 1
ATOM 2624 N N . ALA A 1 313 ? -61.887 -11.511 53.606 1.00 96.88 313 ALA A N 1
ATOM 2625 C CA . ALA A 1 313 ? -63.180 -10.840 53.532 1.00 96.88 313 ALA A CA 1
ATOM 2626 C C . ALA A 1 313 ? -64.335 -11.796 53.885 1.00 96.88 313 ALA A C 1
ATOM 2628 O O . ALA A 1 313 ? -65.231 -11.422 54.644 1.00 96.88 313 ALA A O 1
ATOM 2629 N N . GLN A 1 314 ? -64.294 -13.042 53.404 1.00 97.44 314 GLN A N 1
ATOM 2630 C CA . GLN A 1 314 ? -65.291 -14.068 53.721 1.00 97.44 314 GLN A CA 1
ATOM 2631 C C . GLN A 1 314 ? -65.301 -14.418 55.215 1.00 97.44 314 GLN A C 1
ATOM 2633 O O . GLN A 1 314 ? -66.363 -14.431 55.838 1.00 97.44 314 GLN A O 1
ATOM 2638 N N . THR A 1 315 ? -64.131 -14.651 55.810 1.00 96.44 315 THR A N 1
ATOM 2639 C CA . THR A 1 315 ? -64.007 -14.947 57.248 1.00 96.44 315 THR A CA 1
ATOM 2640 C C . THR A 1 315 ? -64.440 -13.768 58.118 1.00 96.44 315 THR A C 1
ATOM 2642 O O . THR A 1 315 ? -65.133 -13.975 59.113 1.00 96.44 315 THR A O 1
ATOM 2645 N N . LYS A 1 316 ? -64.134 -12.522 57.726 1.00 96.88 316 LYS A N 1
ATOM 2646 C CA . LYS A 1 316 ? -64.669 -11.322 58.393 1.00 96.88 316 LYS A CA 1
ATOM 2647 C C . LYS A 1 316 ? -66.195 -11.276 58.332 1.00 96.88 316 LYS A C 1
ATOM 2649 O O . LYS A 1 316 ? -66.816 -11.101 59.373 1.00 96.88 316 LYS A O 1
ATOM 2654 N N . ARG A 1 317 ? -66.803 -11.519 57.164 1.00 96.56 317 ARG A N 1
ATOM 2655 C CA . ARG A 1 317 ? -68.272 -11.585 57.022 1.00 96.56 317 ARG A CA 1
ATOM 2656 C C . ARG A 1 317 ? -68.891 -12.673 57.900 1.00 96.56 317 ARG A C 1
ATOM 2658 O O . ARG A 1 317 ? -69.917 -12.429 58.524 1.00 96.56 317 ARG A O 1
ATOM 2665 N N . GLN A 1 318 ? -68.275 -13.853 57.978 1.00 96.81 318 GLN A N 1
ATOM 2666 C CA . GLN A 1 318 ? -68.738 -14.939 58.851 1.00 96.81 318 GLN A CA 1
ATOM 2667 C C . GLN A 1 318 ? -68.625 -14.568 60.329 1.00 96.81 318 GLN A C 1
ATOM 2669 O O . GLN A 1 318 ? -69.580 -14.744 61.080 1.00 96.81 318 GLN A O 1
ATOM 2674 N N . ARG A 1 319 ? -67.486 -14.008 60.749 1.00 96.25 319 ARG A N 1
ATOM 2675 C CA . ARG A 1 319 ? -67.314 -13.472 62.101 1.00 96.25 319 ARG A CA 1
ATOM 2676 C C . ARG A 1 319 ? -68.397 -12.440 62.404 1.00 96.25 319 ARG A C 1
ATOM 2678 O O . ARG A 1 319 ? -69.022 -12.543 63.449 1.00 96.25 319 ARG A O 1
ATOM 2685 N N . ASP A 1 320 ? -68.641 -11.496 61.499 1.00 96.06 320 ASP A N 1
ATOM 2686 C CA . ASP A 1 320 ? -69.636 -10.433 61.679 1.00 96.06 320 ASP A CA 1
ATOM 2687 C C . ASP A 1 320 ? -71.066 -10.993 61.733 1.00 96.06 320 ASP A C 1
ATOM 2689 O O . ASP A 1 320 ? -71.904 -10.532 62.506 1.00 96.06 320 ASP A O 1
ATOM 2693 N N . HIS A 1 321 ? -71.336 -12.061 60.980 1.00 96.50 321 HIS A N 1
ATOM 2694 C CA . HIS A 1 321 ? -72.575 -12.820 61.092 1.00 96.50 321 HIS A CA 1
ATOM 2695 C C . HIS A 1 321 ? -72.715 -13.489 62.469 1.00 96.50 321 HIS A C 1
ATOM 2697 O O . HIS A 1 321 ? -73.766 -13.379 63.102 1.00 96.50 321 HIS A O 1
ATOM 2703 N N . PHE A 1 322 ? -71.663 -14.145 62.971 1.00 95.56 322 PHE A N 1
ATOM 2704 C CA . PHE A 1 322 ? -71.678 -14.772 64.293 1.00 95.56 322 PHE A CA 1
ATOM 2705 C C . PHE A 1 322 ? -71.738 -13.753 65.430 1.00 95.56 322 PHE A C 1
ATOM 2707 O O . PHE A 1 322 ? -72.407 -14.017 66.424 1.00 95.56 322 PHE A O 1
ATOM 2714 N N . THR A 1 323 ? -71.091 -12.592 65.321 1.00 94.06 323 THR A N 1
ATOM 2715 C CA . THR A 1 323 ? -71.196 -11.528 66.330 1.00 94.06 323 THR A CA 1
ATOM 2716 C C . THR A 1 323 ? -72.594 -10.926 66.338 1.00 94.06 323 THR A C 1
ATOM 2718 O O . THR A 1 323 ? -73.162 -10.783 67.418 1.00 94.06 323 THR A O 1
ATOM 2721 N N . ALA A 1 324 ? -73.196 -10.668 65.172 1.00 94.69 324 ALA A N 1
ATOM 2722 C CA . ALA A 1 324 ? -74.586 -10.223 65.074 1.00 94.69 324 ALA A CA 1
ATOM 2723 C C . ALA A 1 324 ? -75.565 -11.275 65.625 1.00 94.69 324 ALA A C 1
ATOM 2725 O O . ALA A 1 324 ? -76.503 -10.935 66.345 1.00 94.69 324 ALA A O 1
ATOM 2726 N N . SER A 1 325 ? -75.339 -12.560 65.337 1.00 94.44 325 SER A N 1
ATOM 2727 C CA . SER A 1 325 ? -76.144 -13.663 65.876 1.00 94.44 325 SER A CA 1
ATOM 2728 C C . SER A 1 325 ? -75.990 -13.795 67.396 1.00 94.44 325 SER A C 1
ATOM 2730 O O . SER A 1 325 ? -76.986 -13.847 68.114 1.00 94.44 325 SER A O 1
ATOM 2732 N N . ASN A 1 326 ? -74.757 -13.753 67.912 1.00 89.88 326 ASN A N 1
ATOM 2733 C CA . ASN A 1 326 ? -74.476 -13.756 69.349 1.00 89.88 326 ASN A CA 1
ATOM 2734 C C . ASN A 1 326 ? -75.101 -12.550 70.055 1.00 89.88 326 ASN A C 1
ATOM 2736 O O . ASN A 1 326 ? -75.625 -12.701 71.156 1.00 89.88 326 ASN A O 1
ATOM 2740 N N . LEU A 1 327 ? -75.073 -11.370 69.429 1.00 90.12 327 LEU A N 1
ATOM 2741 C CA . LEU A 1 327 ? -75.732 -10.178 69.952 1.00 90.12 327 LEU A CA 1
ATOM 2742 C C . LEU A 1 327 ? -77.248 -10.396 70.048 1.00 90.12 327 LEU A C 1
ATOM 2744 O O . LEU A 1 327 ? -77.805 -10.207 71.123 1.00 90.12 327 LEU A O 1
ATOM 2748 N N . ARG A 1 328 ? -77.894 -10.920 68.996 1.00 90.75 328 ARG A N 1
ATOM 2749 C CA . ARG A 1 328 ? -79.331 -11.270 69.013 1.00 90.75 328 ARG A CA 1
ATOM 2750 C C . ARG A 1 328 ? -79.684 -12.329 70.063 1.00 90.75 328 ARG A C 1
ATOM 2752 O O . ARG A 1 328 ? -80.747 -12.262 70.673 1.00 90.75 328 ARG A O 1
ATOM 2759 N N . ILE A 1 329 ? -78.826 -13.330 70.273 1.00 89.00 329 ILE A N 1
ATOM 2760 C CA . ILE A 1 329 ? -79.032 -14.349 71.317 1.00 89.00 329 ILE A CA 1
ATOM 2761 C C . ILE A 1 329 ? -78.930 -13.707 72.702 1.00 89.00 329 ILE A C 1
ATOM 2763 O O . ILE A 1 329 ? -79.773 -13.977 73.553 1.00 89.00 329 ILE A O 1
ATOM 2767 N N . ARG A 1 330 ? -77.950 -12.823 72.919 1.00 85.44 330 ARG A N 1
ATOM 2768 C CA . ARG A 1 330 ? -77.816 -12.062 74.170 1.00 85.44 330 ARG A CA 1
ATOM 2769 C C . ARG A 1 330 ? -78.990 -11.114 74.407 1.00 85.44 330 ARG A C 1
ATOM 2771 O O . ARG A 1 330 ? -79.423 -11.000 75.544 1.00 85.44 330 ARG A O 1
ATOM 2778 N N . GLU A 1 331 ? -79.539 -10.488 73.366 1.00 85.62 331 GLU A N 1
ATOM 2779 C CA . GLU A 1 331 ? -80.767 -9.684 73.468 1.00 85.62 331 GLU A CA 1
ATOM 2780 C C . GLU A 1 331 ? -81.968 -10.534 73.908 1.00 85.62 331 GLU A C 1
ATOM 2782 O O . GLU A 1 331 ? -82.707 -10.137 74.805 1.00 85.62 331 GLU A O 1
ATOM 2787 N N . LYS A 1 332 ? -82.153 -11.729 73.324 1.00 87.31 332 LYS A N 1
ATOM 2788 C CA . LYS A 1 332 ? -83.235 -12.655 73.718 1.00 87.31 332 LYS A CA 1
ATOM 2789 C C . LYS A 1 332 ? -83.024 -13.273 75.101 1.00 87.31 332 LYS A C 1
ATOM 2791 O O . LYS A 1 332 ? -83.991 -13.583 75.790 1.00 87.31 332 LYS A O 1
ATOM 2796 N N . MET A 1 333 ? -81.773 -13.501 75.493 1.00 82.00 333 MET A N 1
ATOM 2797 C CA . MET A 1 333 ? -81.391 -14.136 76.754 1.00 82.00 333 MET A CA 1
ATOM 2798 C C . MET A 1 333 ? -80.333 -13.285 77.477 1.00 82.00 333 MET A C 1
ATOM 2800 O O . MET A 1 333 ? -79.168 -13.683 77.554 1.00 82.00 333 MET A O 1
ATOM 2804 N N . PRO A 1 334 ? -80.722 -12.143 78.076 1.00 79.62 334 PRO A N 1
ATOM 2805 C CA . PRO A 1 334 ? -79.784 -11.217 78.724 1.00 79.62 334 PRO A CA 1
ATOM 2806 C C . PRO A 1 334 ? -79.091 -11.808 79.960 1.00 79.62 334 PRO A C 1
ATOM 2808 O O . PRO A 1 334 ? -78.092 -11.276 80.436 1.00 79.62 334 PRO A O 1
ATOM 2811 N N . MET A 1 335 ? -79.593 -12.933 80.475 1.00 76.81 335 MET A N 1
ATOM 2812 C CA . MET A 1 335 ? -78.988 -13.654 81.597 1.00 76.81 335 MET A CA 1
ATOM 2813 C C . MET A 1 335 ? -77.804 -14.548 81.167 1.00 76.81 335 MET A C 1
ATOM 2815 O O . MET A 1 335 ? -77.016 -14.977 82.012 1.00 76.81 335 MET A O 1
ATOM 2819 N N . VAL A 1 336 ? -77.648 -14.834 79.864 1.00 71.38 336 VAL A N 1
ATOM 2820 C CA . VAL A 1 336 ? -76.570 -15.681 79.325 1.00 71.38 336 VAL A CA 1
ATOM 2821 C C . VAL A 1 336 ? -75.287 -14.853 79.217 1.00 71.38 336 VAL A C 1
ATOM 2823 O O . VAL A 1 336 ? -74.996 -14.213 78.210 1.00 71.38 336 VAL A O 1
ATOM 2826 N N . GLY A 1 337 ? -74.509 -14.848 80.297 1.00 72.31 337 GLY A N 1
ATOM 2827 C CA . GLY A 1 337 ? -73.209 -14.171 80.351 1.00 72.31 337 GLY A CA 1
ATOM 2828 C C . GLY A 1 337 ? -72.585 -14.139 81.743 1.00 72.31 337 GLY A C 1
ATOM 2829 O O . GLY A 1 337 ? -71.364 -14.127 81.871 1.00 72.31 337 GLY A O 1
ATOM 2830 N N . SER A 1 338 ? -73.399 -14.200 82.797 1.00 81.88 338 SER A N 1
ATOM 2831 C CA . SER A 1 338 ? -72.923 -14.207 84.180 1.00 81.88 338 SER A CA 1
ATOM 2832 C C . SER A 1 338 ? -73.410 -15.459 84.913 1.00 81.88 338 SER A C 1
ATOM 2834 O O . SER A 1 338 ? -74.585 -15.620 85.229 1.00 81.88 338 SER A O 1
ATOM 2836 N N . LYS A 1 339 ? -72.470 -16.361 85.237 1.00 82.69 339 LYS A N 1
ATOM 2837 C CA . LYS A 1 339 ? -72.756 -17.628 85.941 1.00 82.69 339 LYS A CA 1
ATOM 2838 C C . LYS A 1 339 ? -73.531 -17.412 87.248 1.00 82.69 339 LYS A C 1
ATOM 2840 O O . LYS A 1 339 ? -74.389 -18.214 87.589 1.00 82.69 339 LYS A O 1
ATOM 2845 N N . LYS A 1 340 ? -73.254 -16.310 87.957 1.00 85.69 340 LYS A N 1
ATOM 2846 C CA . LYS A 1 340 ? -73.965 -15.928 89.189 1.00 85.69 340 LYS A CA 1
ATOM 2847 C C . LYS A 1 340 ? -75.451 -15.659 88.939 1.00 85.69 340 LYS A C 1
ATOM 2849 O O . LYS A 1 340 ? -76.276 -16.121 89.713 1.00 85.69 340 LYS A O 1
ATOM 2854 N N . LEU A 1 341 ? -75.774 -14.948 87.859 1.00 83.69 341 LEU A N 1
ATOM 2855 C CA . LEU A 1 341 ? -77.147 -14.596 87.507 1.00 83.69 341 LEU A CA 1
ATOM 2856 C C . LEU A 1 341 ? -77.921 -15.818 87.002 1.00 83.69 341 LEU A C 1
ATOM 2858 O O . LEU A 1 341 ? -79.100 -15.960 87.299 1.00 83.69 341 LEU A O 1
ATOM 2862 N N . LEU A 1 342 ? -77.235 -16.741 86.318 1.00 84.94 342 LEU A N 1
ATOM 2863 C CA . LEU A 1 342 ? -77.815 -18.018 85.908 1.00 84.94 342 LEU A CA 1
ATOM 2864 C C . LEU A 1 342 ? -78.133 -18.919 87.110 1.00 84.94 342 LEU A C 1
ATOM 2866 O O . LEU A 1 342 ? -79.241 -19.429 87.201 1.00 84.94 342 LEU A O 1
ATOM 2870 N N . LEU A 1 343 ? -77.201 -19.058 88.060 1.00 86.81 343 LEU A N 1
ATOM 2871 C CA . LEU A 1 343 ? -77.432 -19.815 89.297 1.00 86.81 343 LEU A CA 1
ATOM 2872 C C . LEU A 1 343 ? -78.549 -19.198 90.146 1.00 86.81 343 LEU A C 1
ATOM 2874 O O . LEU A 1 343 ? -79.338 -19.924 90.743 1.00 86.81 343 LEU A O 1
ATOM 2878 N N . ASP A 1 344 ? -78.629 -17.866 90.211 1.00 87.50 344 ASP A N 1
ATOM 2879 C CA . ASP A 1 344 ? -79.726 -17.178 90.896 1.00 87.50 344 ASP A CA 1
ATOM 2880 C C . ASP A 1 344 ? -81.071 -17.419 90.196 1.00 87.50 344 ASP A C 1
ATOM 2882 O O . ASP A 1 344 ? -82.067 -17.722 90.853 1.00 87.50 344 ASP A O 1
ATOM 2886 N N . TYR A 1 345 ? -81.093 -17.380 88.859 1.00 86.31 345 TYR A N 1
ATOM 2887 C CA . TYR A 1 345 ? -82.270 -17.737 88.069 1.00 86.31 345 TYR A CA 1
ATOM 2888 C C . TYR A 1 345 ? -82.685 -19.199 88.283 1.00 86.31 345 TYR A C 1
ATOM 2890 O O . TYR A 1 345 ? -83.866 -19.469 88.480 1.00 86.31 345 TYR A O 1
ATOM 2898 N N . GLU A 1 346 ? -81.741 -20.143 88.304 1.00 87.81 346 GLU A N 1
ATOM 2899 C CA . GLU A 1 346 ? -82.006 -21.558 88.591 1.00 87.81 346 GLU A CA 1
ATOM 2900 C C . GLU A 1 346 ? -82.568 -21.754 89.998 1.00 87.81 346 GLU A C 1
ATOM 2902 O O . GLU A 1 346 ? -83.567 -22.452 90.160 1.00 87.81 346 GLU A O 1
ATOM 2907 N N . ARG A 1 347 ? -81.987 -21.093 91.006 1.00 89.88 347 ARG A N 1
ATOM 2908 C CA . ARG A 1 347 ? -82.495 -21.119 92.385 1.00 89.88 347 ARG A CA 1
ATOM 2909 C C . ARG A 1 347 ? -83.899 -20.535 92.478 1.00 89.88 347 ARG A C 1
ATOM 2911 O O . ARG A 1 347 ? -84.760 -21.148 93.099 1.00 89.88 347 ARG A O 1
ATOM 2918 N N . ARG A 1 348 ? -84.161 -19.393 91.832 1.00 89.50 348 ARG A N 1
ATOM 2919 C CA . ARG A 1 348 ? -85.503 -18.787 91.772 1.00 89.50 348 ARG A CA 1
ATOM 2920 C C . ARG A 1 348 ? -86.498 -19.656 91.023 1.00 89.50 348 ARG A C 1
ATOM 2922 O O . ARG A 1 348 ? -87.639 -19.756 91.457 1.00 89.50 348 ARG A O 1
ATOM 2929 N N . LYS A 1 349 ? -86.088 -20.303 89.932 1.00 89.88 349 LYS A N 1
ATOM 2930 C CA . LYS A 1 349 ? -86.929 -21.236 89.178 1.00 89.88 349 LYS A CA 1
ATOM 2931 C C . LYS A 1 349 ? -87.242 -22.479 90.002 1.00 89.88 349 LYS A C 1
ATOM 2933 O O . LYS A 1 349 ? -88.396 -22.885 90.039 1.00 89.88 349 LYS A O 1
ATOM 2938 N N . ALA A 1 350 ? -86.254 -23.044 90.693 1.00 89.38 350 ALA A N 1
ATOM 2939 C CA . ALA A 1 350 ? -86.457 -24.149 91.622 1.00 89.38 350 ALA A CA 1
ATOM 2940 C C . ALA A 1 350 ? -87.412 -23.738 92.749 1.00 89.38 350 ALA A C 1
ATOM 2942 O O . ALA A 1 350 ? -88.381 -24.445 92.983 1.00 89.38 350 ALA A O 1
ATOM 2943 N N . ALA A 1 351 ? -87.221 -22.560 93.350 1.00 91.25 351 ALA A N 1
ATOM 2944 C CA . ALA A 1 351 ? -88.126 -22.016 94.362 1.00 91.25 351 ALA A CA 1
ATOM 2945 C C . ALA A 1 351 ? -89.549 -21.761 93.824 1.00 91.25 351 ALA A C 1
ATOM 2947 O O . ALA A 1 351 ? -90.532 -21.993 94.519 1.00 91.25 351 ALA A O 1
ATOM 2948 N N . CYS A 1 352 ? -89.692 -21.306 92.574 1.00 89.38 352 CYS A N 1
ATOM 2949 C CA . CYS A 1 352 ? -91.000 -21.169 91.928 1.00 89.38 352 CYS A CA 1
ATOM 2950 C C . CYS A 1 352 ? -91.646 -22.528 91.657 1.00 89.38 352 CYS A C 1
ATOM 2952 O O . CYS A 1 352 ? -92.857 -22.654 91.796 1.00 89.38 352 CYS A O 1
ATOM 2954 N N . ASN A 1 353 ? -90.859 -23.536 91.275 1.00 90.69 353 ASN A N 1
ATOM 2955 C CA . ASN A 1 353 ? -91.349 -24.893 91.071 1.00 90.69 353 ASN A CA 1
ATOM 2956 C C . ASN A 1 353 ? -91.777 -25.525 92.396 1.00 90.69 353 ASN A C 1
ATOM 2958 O O . ASN A 1 353 ? -92.871 -26.061 92.449 1.00 90.69 353 ASN A O 1
ATOM 2962 N N . THR A 1 354 ? -90.997 -25.382 93.472 1.00 90.81 354 THR A N 1
ATOM 2963 C CA . THR A 1 354 ? -91.409 -25.858 94.800 1.00 90.81 354 THR A CA 1
ATOM 2964 C C . THR A 1 354 ? -92.666 -25.138 95.266 1.00 90.81 354 THR A C 1
ATOM 2966 O O . THR A 1 354 ? -93.609 -25.803 95.658 1.00 90.81 354 THR A O 1
ATOM 2969 N N . MET A 1 355 ? -92.759 -23.808 95.111 1.00 88.62 355 MET A N 1
ATOM 2970 C CA . MET A 1 355 ? -93.999 -23.079 95.416 1.00 88.62 355 MET A CA 1
ATOM 2971 C C . MET A 1 355 ? -95.174 -23.544 94.548 1.00 88.62 355 MET A C 1
ATOM 2973 O O . MET A 1 355 ? -96.298 -23.631 95.032 1.00 88.62 355 MET A O 1
ATOM 2977 N N . ARG A 1 356 ? -94.946 -23.857 93.269 1.00 88.62 356 ARG A N 1
ATOM 2978 C CA . ARG A 1 356 ? -95.977 -24.412 92.383 1.00 88.62 356 ARG A CA 1
ATOM 2979 C C . ARG A 1 356 ? -96.417 -25.798 92.851 1.00 88.62 356 ARG A C 1
ATOM 2981 O O . ARG A 1 356 ? -97.616 -26.052 92.873 1.00 88.62 356 ARG A O 1
ATOM 2988 N N . ASP A 1 357 ? -95.484 -26.664 93.221 1.00 88.88 357 ASP A N 1
ATOM 2989 C CA . ASP A 1 357 ? -95.759 -28.011 93.720 1.00 88.88 357 ASP A CA 1
ATOM 2990 C C . ASP A 1 357 ? -96.450 -27.962 95.089 1.00 88.88 357 ASP A C 1
ATOM 2992 O O . ASP A 1 357 ? -97.391 -28.714 95.322 1.00 88.88 357 ASP A O 1
ATOM 2996 N N . ASP A 1 358 ? -96.082 -27.011 95.950 1.00 89.81 358 ASP A N 1
ATOM 2997 C CA . ASP A 1 358 ? -96.744 -26.730 97.226 1.00 89.81 358 ASP A CA 1
ATOM 2998 C C . ASP A 1 358 ? -98.170 -26.219 97.013 1.00 89.81 358 ASP A C 1
ATOM 3000 O O . ASP A 1 358 ? -99.084 -26.620 97.735 1.00 89.81 358 ASP A O 1
ATOM 3004 N N . VAL A 1 359 ? -98.394 -25.367 96.006 1.00 87.75 359 VAL A N 1
ATOM 3005 C CA . VAL A 1 359 ? -99.733 -24.912 95.604 1.00 87.75 359 VAL A CA 1
ATOM 3006 C C . VAL A 1 359 ? -100.543 -26.067 95.029 1.00 87.75 359 VAL A C 1
ATOM 3008 O O . VAL A 1 359 ? -101.706 -26.214 95.388 1.00 87.75 359 VAL A O 1
ATOM 3011 N N . LEU A 1 360 ? -99.956 -26.915 94.181 1.00 87.06 360 LEU A N 1
ATOM 3012 C CA . LEU A 1 360 ? -100.623 -28.106 93.647 1.00 87.06 360 LEU A CA 1
ATOM 3013 C C . LEU A 1 360 ? -100.955 -29.104 94.762 1.00 87.06 360 LEU A C 1
ATOM 3015 O O . LEU A 1 360 ? -102.063 -29.634 94.799 1.00 87.06 360 LEU A O 1
ATOM 3019 N N . GLY A 1 361 ? -100.038 -29.312 95.706 1.00 86.88 361 GLY A N 1
ATOM 3020 C CA . GLY A 1 361 ? -100.233 -30.148 96.884 1.00 86.88 361 GLY A CA 1
ATOM 3021 C C . GLY A 1 361 ? -101.291 -29.576 97.823 1.00 86.88 361 GLY A C 1
ATOM 3022 O O . GLY A 1 361 ? -102.161 -30.309 98.284 1.00 86.88 361 GLY A O 1
ATOM 3023 N N . SER A 1 362 ? -101.283 -28.264 98.058 1.00 84.62 362 SER A N 1
ATOM 3024 C CA . SER A 1 362 ? -102.298 -27.574 98.862 1.00 84.62 362 SER A CA 1
ATOM 3025 C C . SER A 1 362 ? -103.659 -27.585 98.176 1.00 84.62 362 SER A C 1
ATOM 3027 O O . SER A 1 362 ? -104.662 -27.816 98.837 1.00 84.62 362 SER A O 1
ATOM 3029 N N . ALA A 1 363 ? -103.711 -27.424 96.854 1.00 84.44 363 ALA A N 1
ATOM 3030 C CA . ALA A 1 363 ? -104.934 -27.556 96.072 1.00 84.44 363 ALA A CA 1
ATOM 3031 C C . ALA A 1 363 ? -105.468 -28.996 96.103 1.00 84.44 363 ALA A C 1
ATOM 3033 O O . ALA A 1 363 ? -106.674 -29.191 96.224 1.00 84.44 363 ALA A O 1
ATOM 3034 N N . ALA A 1 364 ? -104.598 -30.010 96.060 1.00 82.62 364 ALA A N 1
ATOM 3035 C CA . ALA A 1 364 ? -104.989 -31.410 96.217 1.00 82.62 364 ALA A CA 1
ATOM 3036 C C . ALA A 1 364 ? -105.501 -31.716 97.638 1.00 82.62 364 ALA A C 1
ATOM 3038 O O . ALA A 1 364 ? -106.522 -32.390 97.790 1.00 82.62 364 ALA A O 1
ATOM 3039 N N . ARG A 1 365 ? -104.854 -31.174 98.679 1.00 82.56 365 ARG A N 1
ATOM 3040 C CA . ARG A 1 365 ? -105.325 -31.260 100.076 1.00 82.56 365 ARG A CA 1
ATOM 3041 C C . ARG A 1 365 ? -106.653 -30.535 100.277 1.00 82.56 365 ARG A C 1
ATOM 3043 O O . ARG A 1 365 ? -107.558 -31.063 100.899 1.00 82.56 365 ARG A O 1
ATOM 3050 N N . HIS A 1 366 ? -106.806 -29.347 99.705 1.00 78.88 366 HIS A N 1
ATOM 3051 C CA . HIS A 1 366 ? -108.067 -28.615 99.742 1.00 78.88 366 HIS A CA 1
ATOM 3052 C C . HIS A 1 366 ? -109.171 -29.384 99.009 1.00 78.88 366 HIS A C 1
ATOM 3054 O O . HIS A 1 366 ? -110.294 -29.455 99.486 1.00 78.88 366 HIS A O 1
ATOM 3060 N N . ARG A 1 367 ? -108.858 -30.016 97.872 1.00 83.56 367 ARG A N 1
ATOM 3061 C CA . ARG A 1 367 ? -109.811 -30.842 97.121 1.00 83.56 367 ARG A CA 1
ATOM 3062 C C . ARG A 1 367 ? -110.252 -32.087 97.892 1.00 83.56 367 ARG A C 1
ATOM 3064 O O . ARG A 1 367 ? -111.422 -32.440 97.832 1.00 83.56 367 ARG A O 1
ATOM 3071 N N . THR A 1 368 ? -109.333 -32.742 98.597 1.00 83.38 368 THR A N 1
ATOM 3072 C CA . THR A 1 368 ? -109.645 -33.903 99.450 1.00 83.38 368 THR A CA 1
ATOM 3073 C C . THR A 1 368 ? -110.462 -33.483 100.667 1.00 83.38 368 THR A C 1
ATOM 3075 O O . THR A 1 368 ? -111.519 -34.054 100.893 1.00 83.38 368 THR A O 1
ATOM 3078 N N . LEU A 1 369 ? -110.078 -32.401 101.350 1.00 81.38 369 LEU A N 1
ATOM 3079 C CA . LEU A 1 369 ? -110.858 -31.843 102.459 1.00 81.38 369 LEU A CA 1
ATOM 3080 C C . LEU A 1 369 ? -112.249 -31.358 102.035 1.00 81.38 369 LEU A C 1
ATOM 3082 O O . LEU A 1 369 ? -113.196 -31.538 102.788 1.00 81.38 369 LEU A O 1
ATOM 3086 N N . LEU A 1 370 ? -112.404 -30.774 100.842 1.00 80.25 370 LEU A N 1
ATOM 3087 C CA . LEU A 1 370 ? -113.723 -30.438 100.294 1.00 80.25 370 LEU A CA 1
ATOM 3088 C C . LEU A 1 370 ? -114.565 -31.693 100.054 1.00 80.25 370 LEU A C 1
ATOM 3090 O O . LEU A 1 370 ? -115.728 -31.710 100.428 1.00 80.25 370 LEU A O 1
ATOM 3094 N N . SER A 1 371 ? -113.975 -32.752 99.491 1.00 78.56 371 SER A N 1
ATOM 3095 C CA . SER A 1 371 ? -114.659 -34.042 99.334 1.00 78.56 371 SER A CA 1
ATOM 3096 C C . SER A 1 371 ? -115.086 -34.623 100.685 1.00 78.56 371 SER A C 1
ATOM 3098 O O . SER A 1 371 ? -116.190 -35.149 100.806 1.00 78.56 371 SER A O 1
ATOM 3100 N N . ASP A 1 372 ? -114.238 -34.515 101.708 1.00 80.44 372 ASP A N 1
ATOM 3101 C CA . ASP A 1 372 ? -114.570 -34.959 103.062 1.00 80.44 372 ASP A CA 1
ATOM 3102 C C . ASP A 1 372 ? -115.666 -34.081 103.679 1.00 80.44 372 ASP A C 1
ATOM 3104 O O . ASP A 1 372 ? -116.605 -34.599 104.279 1.00 80.44 372 ASP A O 1
ATOM 3108 N N . MET A 1 373 ? -115.609 -32.760 103.495 1.00 77.50 373 MET A N 1
ATOM 3109 C CA . MET A 1 373 ? -116.655 -31.838 103.940 1.00 77.50 373 MET A CA 1
ATOM 3110 C C . MET A 1 373 ? -117.993 -32.104 103.252 1.00 77.50 373 MET A C 1
ATOM 3112 O O . MET A 1 373 ? -119.006 -32.111 103.943 1.00 77.50 373 MET A O 1
ATOM 3116 N N . ASP A 1 374 ? -118.012 -32.375 101.948 1.00 76.62 374 ASP A N 1
ATOM 3117 C CA . ASP A 1 374 ? -119.228 -32.728 101.209 1.00 76.62 374 ASP A CA 1
ATOM 3118 C C . ASP A 1 374 ? -119.826 -34.042 101.738 1.00 76.62 374 ASP A C 1
ATOM 3120 O O . ASP A 1 374 ? -121.034 -34.134 101.969 1.00 76.62 374 ASP A O 1
ATOM 3124 N N . MET A 1 375 ? -118.985 -35.042 102.035 1.00 76.38 375 MET A N 1
ATOM 3125 C CA . MET A 1 375 ? -119.423 -36.291 102.673 1.00 76.38 375 MET A CA 1
ATOM 3126 C C . MET A 1 375 ? -120.013 -36.047 104.072 1.00 76.38 375 MET A C 1
ATOM 3128 O O . MET A 1 375 ? -121.028 -36.645 104.434 1.00 76.38 375 MET A O 1
ATOM 3132 N N . LYS A 1 376 ? -119.413 -35.149 104.862 1.00 74.31 376 LYS A N 1
ATOM 3133 C CA . LYS A 1 376 ? -119.879 -34.780 106.213 1.00 74.31 376 LYS A CA 1
ATOM 3134 C C . LYS A 1 376 ? -121.121 -33.891 106.199 1.00 74.31 376 LYS A C 1
ATOM 3136 O O . LYS A 1 376 ? -121.966 -34.013 107.079 1.00 74.31 376 LYS A O 1
ATOM 3141 N N . GLN A 1 377 ? -121.255 -33.001 105.221 1.00 74.12 377 GLN A N 1
ATOM 3142 C CA . GLN A 1 377 ? -122.465 -32.209 105.012 1.00 74.12 377 GLN A CA 1
ATOM 3143 C C . GLN A 1 377 ? -123.615 -33.099 104.549 1.00 74.12 377 GLN A C 1
ATOM 3145 O O . GLN A 1 377 ? -124.727 -32.922 105.038 1.00 74.12 377 GLN A O 1
ATOM 3150 N N . GLY A 1 378 ? -123.347 -34.103 103.705 1.00 72.50 378 GLY A N 1
ATOM 3151 C CA . GLY A 1 378 ? -124.319 -35.141 103.365 1.00 72.50 378 GLY A CA 1
ATOM 3152 C C . GLY A 1 378 ? -124.872 -35.838 104.611 1.00 72.50 378 GLY A C 1
ATOM 3153 O O . GLY A 1 378 ? -126.084 -35.859 104.817 1.00 72.50 378 GLY A O 1
ATOM 3154 N N . THR A 1 379 ? -123.997 -36.305 105.511 1.00 69.25 379 THR A N 1
ATOM 3155 C CA . THR A 1 379 ? -124.439 -36.953 106.760 1.00 69.25 379 THR A CA 1
ATOM 3156 C C . THR A 1 379 ? -125.131 -35.993 107.733 1.00 69.25 379 THR A C 1
ATOM 3158 O O . THR A 1 379 ? -126.075 -36.397 108.411 1.00 69.25 379 THR A O 1
ATOM 3161 N N . LEU A 1 380 ? -124.727 -34.719 107.794 1.00 66.50 380 LEU A N 1
ATOM 3162 C CA . LEU A 1 380 ? -125.406 -33.694 108.597 1.00 66.50 380 LEU A CA 1
ATOM 3163 C C . LEU A 1 380 ? -126.806 -33.359 108.074 1.00 66.50 380 LEU A C 1
ATOM 3165 O O . LEU A 1 380 ? -127.721 -33.222 108.881 1.00 66.50 380 LEU A O 1
ATOM 3169 N N . VAL A 1 381 ? -126.991 -33.244 106.756 1.00 68.81 381 VAL A N 1
ATOM 3170 C CA . VAL A 1 381 ? -128.308 -33.006 106.139 1.00 68.81 381 VAL A CA 1
ATOM 3171 C C . VAL A 1 381 ? -129.237 -34.195 106.380 1.00 68.81 381 VAL A C 1
ATOM 3173 O O . VAL A 1 381 ? -130.416 -33.993 106.674 1.00 68.81 381 VAL A O 1
ATOM 3176 N N . ASP A 1 382 ? -128.715 -35.422 106.332 1.00 66.19 382 ASP A N 1
ATOM 3177 C CA . ASP A 1 382 ? -129.483 -36.627 106.662 1.00 66.19 382 ASP A CA 1
ATOM 3178 C C . ASP A 1 382 ? -129.905 -36.647 108.144 1.00 66.19 382 ASP A C 1
ATOM 3180 O O . ASP A 1 382 ? -131.055 -36.962 108.460 1.00 66.19 382 ASP A O 1
ATOM 3184 N N . LEU A 1 383 ? -129.027 -36.214 109.058 1.00 62.31 383 LEU A N 1
ATOM 3185 C CA . LEU A 1 383 ? -129.355 -36.052 110.481 1.00 62.31 383 LEU A CA 1
ATOM 3186 C C . LEU A 1 383 ? -130.338 -34.896 110.738 1.00 62.31 383 LEU A C 1
ATOM 3188 O O . LEU A 1 383 ? -131.237 -35.040 111.565 1.00 62.31 383 LEU A O 1
ATOM 3192 N N . GLN A 1 384 ? -130.223 -33.768 110.028 1.00 61.72 384 GLN A N 1
ATOM 3193 C CA . GLN A 1 384 ? -131.170 -32.647 110.126 1.00 61.72 384 GLN A CA 1
ATOM 3194 C C . GLN A 1 384 ? -132.562 -33.035 109.616 1.00 61.72 384 GLN A C 1
ATOM 3196 O O . GLN A 1 384 ? -133.558 -32.676 110.243 1.00 61.72 384 GLN A O 1
ATOM 3201 N N . LYS A 1 385 ? -132.648 -33.807 108.524 1.00 62.34 385 LYS A N 1
ATOM 3202 C CA . LYS A 1 385 ? -133.919 -34.371 108.041 1.00 62.34 385 LYS A CA 1
ATOM 3203 C C . LYS A 1 385 ? -134.546 -35.312 109.069 1.00 62.34 385 LYS A C 1
ATOM 3205 O O . LYS A 1 385 ? -135.751 -35.222 109.289 1.00 62.34 385 LYS A O 1
ATOM 3210 N N . ALA A 1 386 ? -133.747 -36.149 109.736 1.00 54.94 386 ALA A N 1
ATOM 3211 C CA . ALA A 1 386 ? -134.232 -37.016 110.813 1.00 54.94 386 ALA A CA 1
ATOM 3212 C C . ALA A 1 386 ? -134.771 -36.210 112.015 1.00 54.94 386 ALA A C 1
ATOM 3214 O O . ALA A 1 386 ? -135.813 -36.553 112.571 1.00 54.94 386 ALA A O 1
ATOM 3215 N N . LEU A 1 387 ? -134.118 -35.093 112.360 1.00 55.66 387 LEU A N 1
ATOM 3216 C CA . LEU A 1 387 ? -134.516 -34.209 113.465 1.00 55.66 387 LEU A CA 1
ATOM 3217 C C . LEU A 1 387 ? -135.803 -33.418 113.178 1.00 55.66 387 LEU A C 1
ATOM 3219 O O . LEU A 1 387 ? -136.624 -33.249 114.074 1.00 55.66 387 LEU A O 1
ATOM 3223 N N . VAL A 1 388 ? -136.005 -32.958 111.938 1.00 60.06 388 VAL A N 1
ATOM 3224 C CA . VAL A 1 388 ? -137.226 -32.232 111.533 1.00 60.06 388 VAL A CA 1
ATOM 3225 C C . VAL A 1 388 ? -138.440 -33.166 111.427 1.00 60.06 388 VAL A C 1
ATOM 3227 O O . VAL A 1 388 ? -139.560 -32.731 111.682 1.00 60.06 388 VAL A O 1
ATOM 3230 N N . LEU A 1 389 ? -138.239 -34.444 111.088 1.00 55.12 389 LEU A N 1
ATOM 3231 C CA . LEU A 1 389 ? -139.320 -35.430 110.935 1.00 55.12 389 LEU A CA 1
ATOM 3232 C C . LEU A 1 389 ? -139.679 -36.188 112.227 1.00 55.12 389 LEU A C 1
ATOM 3234 O O . LEU A 1 389 ? -140.612 -36.986 112.209 1.00 55.12 389 LEU A O 1
ATOM 3238 N N . GLY A 1 390 ? -138.989 -35.940 113.348 1.00 48.84 390 GLY A N 1
ATOM 3239 C CA . GLY A 1 390 ? -139.337 -36.513 114.657 1.00 48.84 390 GLY A CA 1
ATOM 3240 C C . GLY A 1 390 ? -139.216 -38.042 114.749 1.00 48.84 390 GLY A C 1
ATOM 3241 O O . GLY A 1 390 ? -139.838 -38.649 115.618 1.00 48.84 390 GLY A O 1
ATOM 3242 N N . MET A 1 391 ? -138.439 -38.665 113.857 1.00 43.84 391 MET A N 1
ATOM 3243 C CA . MET A 1 391 ? -138.214 -40.112 113.811 1.00 43.84 391 MET A CA 1
ATOM 3244 C C . MET A 1 391 ? -136.865 -40.456 114.449 1.00 43.84 391 MET A C 1
ATOM 3246 O O . MET A 1 391 ? -135.873 -39.763 114.215 1.00 43.84 391 MET A O 1
ATOM 3250 N N . GLU A 1 392 ? -136.808 -41.529 115.243 1.00 44.75 392 GLU A N 1
ATOM 3251 C CA . GLU A 1 392 ? -135.536 -42.014 115.780 1.00 44.75 392 GLU A CA 1
ATOM 3252 C C . GLU A 1 392 ? -134.556 -42.341 114.634 1.00 44.75 392 GLU A C 1
ATOM 3254 O O . GLU A 1 392 ? -134.939 -43.005 113.666 1.00 44.75 392 GLU A O 1
ATOM 3259 N N . PRO A 1 393 ? -133.298 -41.869 114.704 1.00 44.97 393 PRO A N 1
ATOM 3260 C CA . PRO A 1 393 ? -132.329 -42.053 113.633 1.00 44.97 393 PRO A CA 1
ATOM 3261 C C . PRO A 1 393 ? -131.962 -43.533 113.503 1.00 44.97 393 PRO A C 1
ATOM 3263 O O . PRO A 1 393 ? -131.441 -44.139 114.442 1.00 44.97 393 PRO A O 1
ATOM 3266 N N . GLU A 1 394 ? -132.193 -44.109 112.320 1.00 45.66 394 GLU A N 1
ATOM 3267 C CA . GLU A 1 394 ? -131.855 -45.502 112.030 1.00 45.66 394 GLU A CA 1
ATOM 3268 C C . GLU A 1 394 ? -130.390 -45.812 112.389 1.00 45.66 394 GLU A C 1
ATOM 3270 O O . GLU A 1 394 ? -129.459 -45.060 112.074 1.00 45.66 394 GLU A O 1
ATOM 3275 N N . THR A 1 395 ? -130.163 -46.963 113.025 1.00 55.78 395 THR A N 1
ATOM 3276 C CA . THR A 1 395 ? -128.875 -47.392 113.602 1.00 55.78 395 THR A CA 1
ATOM 3277 C C . THR A 1 395 ? -127.697 -47.429 112.615 1.00 55.78 395 THR A C 1
ATOM 3279 O O . THR A 1 395 ? -126.542 -47.500 113.037 1.00 55.78 395 THR A O 1
ATOM 3282 N N . HIS A 1 396 ? -127.943 -47.366 111.302 1.00 54.38 396 HIS A N 1
ATOM 3283 C CA . HIS A 1 396 ? -126.898 -47.291 110.276 1.00 54.38 396 HIS A CA 1
ATOM 3284 C C . HIS A 1 396 ? -126.317 -45.878 110.076 1.00 54.38 396 HIS A C 1
ATOM 3286 O O . HIS A 1 396 ? -125.126 -45.756 109.775 1.00 54.38 396 HIS A O 1
ATOM 3292 N N . VAL A 1 397 ? -127.098 -44.813 110.294 1.00 55.59 397 VAL A N 1
ATOM 3293 C CA . VAL A 1 397 ? -126.632 -43.417 110.151 1.00 55.59 397 VAL A CA 1
ATOM 3294 C C . VAL A 1 397 ? -125.729 -43.028 111.327 1.00 55.59 397 VAL A C 1
ATOM 3296 O O . VAL A 1 397 ? -124.675 -42.419 111.139 1.00 55.59 397 VAL A O 1
ATOM 3299 N N . THR A 1 398 ? -126.066 -43.477 112.540 1.00 54.94 398 THR A N 1
ATOM 3300 C CA . THR A 1 398 ? -125.253 -43.248 113.748 1.00 54.94 398 THR A CA 1
ATOM 3301 C C . THR A 1 398 ? -123.923 -44.010 113.726 1.00 54.94 398 THR A C 1
ATOM 3303 O O . THR A 1 398 ? -122.922 -43.512 114.249 1.00 54.94 398 THR A O 1
ATOM 3306 N N . ARG A 1 399 ? -123.863 -45.181 113.072 1.00 55.72 399 ARG A N 1
ATOM 3307 C CA . ARG A 1 399 ? -122.610 -45.927 112.852 1.00 55.72 399 ARG A CA 1
ATOM 3308 C C . ARG A 1 399 ? -121.666 -45.196 111.890 1.00 55.72 399 ARG A C 1
ATOM 3310 O O . ARG A 1 399 ? -120.511 -44.981 112.247 1.00 55.72 399 ARG A O 1
ATOM 3317 N N . LYS A 1 400 ? -122.174 -44.722 110.743 1.00 55.25 400 LYS A N 1
ATOM 3318 C CA . LYS A 1 400 ? -121.395 -43.920 109.777 1.00 55.25 400 LYS A CA 1
ATOM 3319 C C . LYS A 1 400 ? -120.884 -42.606 110.377 1.00 55.25 400 LYS A C 1
ATOM 3321 O O . LYS A 1 400 ? -119.752 -42.213 110.114 1.00 55.25 400 LYS A O 1
ATOM 3326 N N . ALA A 1 401 ? -121.675 -41.949 111.229 1.00 54.97 401 ALA A N 1
ATOM 3327 C CA . ALA A 1 401 ? -121.231 -40.750 111.940 1.00 54.97 401 ALA A CA 1
ATOM 3328 C C . ALA A 1 401 ? -120.050 -41.038 112.889 1.00 54.97 401 ALA A C 1
ATOM 3330 O O . ALA A 1 401 ? -119.073 -40.286 112.881 1.00 54.97 401 ALA A O 1
ATOM 3331 N N . LYS A 1 402 ? -120.095 -42.149 113.646 1.00 60.44 402 LYS A N 1
ATOM 3332 C CA . LYS A 1 402 ? -118.998 -42.569 114.539 1.00 60.44 402 LYS A CA 1
ATOM 3333 C C . LYS A 1 402 ? -117.720 -42.943 113.788 1.00 60.44 402 LYS A C 1
ATOM 3335 O O . LYS A 1 402 ? -116.651 -42.519 114.208 1.00 60.44 402 LYS A O 1
ATOM 3340 N N . GLU A 1 403 ? -117.819 -43.683 112.684 1.00 59.94 403 GLU A N 1
ATOM 3341 C CA . GLU A 1 403 ? -116.651 -44.040 111.860 1.00 59.94 403 GLU A CA 1
ATOM 3342 C C . GLU A 1 403 ? -115.991 -42.801 111.258 1.00 59.94 403 GLU A C 1
ATOM 3344 O O . GLU A 1 403 ? -114.773 -42.679 111.274 1.00 59.94 403 GLU A O 1
ATOM 3349 N N . SER A 1 404 ? -116.793 -41.825 110.837 1.00 54.44 404 SER A N 1
ATOM 3350 C CA . SER A 1 404 ? -116.269 -40.593 110.264 1.00 54.44 404 SER A CA 1
ATOM 3351 C C . SER A 1 404 ? -115.501 -39.722 111.282 1.00 54.44 404 SER A C 1
ATOM 3353 O O . SER A 1 404 ? -114.664 -38.929 110.877 1.00 54.44 404 SER A O 1
ATOM 3355 N N . LEU A 1 405 ? -115.786 -39.809 112.587 1.00 51.91 405 LEU A N 1
ATOM 3356 C CA . LEU A 1 405 ? -115.075 -39.056 113.638 1.00 51.91 405 LEU A CA 1
ATOM 3357 C C . LEU A 1 405 ? -113.775 -39.739 114.098 1.00 51.91 405 LEU A C 1
ATOM 3359 O O . LEU A 1 405 ? -113.004 -39.122 114.828 1.00 51.91 405 LEU A O 1
ATOM 3363 N N . ALA A 1 406 ? -113.552 -40.999 113.711 1.00 51.50 406 ALA A N 1
ATOM 3364 C CA . ALA A 1 406 ? -112.386 -41.787 114.114 1.00 51.50 406 ALA A CA 1
ATOM 3365 C C . ALA A 1 406 ? -111.222 -41.746 113.103 1.00 51.50 406 ALA A C 1
ATOM 3367 O O . ALA A 1 406 ? -110.128 -42.205 113.428 1.00 51.50 406 ALA A O 1
ATOM 3368 N N . SER A 1 407 ? -111.454 -41.205 111.905 1.00 44.44 407 SER A N 1
ATOM 3369 C CA . SER A 1 407 ? -110.477 -40.986 110.828 1.00 44.44 407 SER A CA 1
ATOM 3370 C C . SER A 1 407 ? -110.297 -39.498 110.584 1.00 44.44 407 SER A C 1
ATOM 3372 O O . SER A 1 407 ? -109.130 -39.053 110.546 1.00 44.44 407 SER A O 1
#

pLDDT: mean 83.6, std 15.01, range [31.33, 98.25]

Solvent-accessible surface area (backbone atoms only — not comparable to full-atom values): 22091 Å² total; per-residue (Å²): 116,72,70,59,55,56,49,52,54,52,52,51,52,49,51,51,52,52,50,52,52,50,52,49,52,48,51,49,50,50,50,49,52,50,47,48,49,49,46,52,47,50,50,50,47,49,50,47,46,52,50,47,57,63,49,66,80,52,93,71,89,60,70,70,55,56,57,49,48,54,47,50,52,51,50,51,52,50,50,55,52,49,53,51,50,51,52,50,48,51,53,49,50,52,52,52,51,55,54,37,57,75,71,69,58,70,88,80,75,68,72,69,86,44,74,63,57,54,50,52,50,50,51,50,52,52,51,50,50,50,51,51,51,50,51,50,52,51,49,54,51,51,52,50,52,49,54,53,52,48,61,67,43,45,61,59,49,53,53,49,51,52,52,53,51,53,50,51,51,51,50,51,58,49,50,72,70,42,55,42,92,88,74,68,46,61,68,51,71,66,58,52,50,52,52,53,52,50,51,53,52,51,51,51,51,52,50,51,51,50,52,51,51,52,51,52,49,51,53,51,54,49,51,50,50,52,46,51,51,50,49,57,64,40,64,77,56,42,74,65,52,52,52,48,52,51,53,50,50,52,51,52,48,52,53,50,50,56,51,50,52,48,51,52,54,49,52,52,51,53,51,51,50,51,51,52,52,48,53,52,50,51,51,50,53,51,49,51,52,50,49,56,50,50,51,51,50,51,52,52,53,50,53,52,49,50,56,49,50,52,52,50,52,51,51,49,52,50,51,52,50,49,51,54,50,51,48,54,49,33,69,78,36,75,56,72,84,42,70,69,56,43,53,50,48,49,52,49,49,52,54,49,48,50,51,48,50,50,48,52,50,48,51,50,50,50,52,50,52,47,53,51,46,53,55,50,48,52,53,48,51,56,50,49,54,33,63,76,67,74,48,83,74,57,75,67,59,61,48,54,54,53,57,62,75,75,110

Secondary structure (DSSP, 8-state):
-HHHHHHHHHHHHHHHHHHHHHHHHHHHHHHHHHHHHHHHHHHHHHHHHHHHHHTTT-----HHHHHHHHHHHHHHHHHHHHHHHHHHHHHHHHHHHHHHHHHT--TT------HHHHHHHHHHHHHHHHHHHHHHHHHHHHHHHHHHHHHHHHHHHHHHHHHHHHHHHHHHHHHHH-B-TTT-PBPPHHHHHHHHHHHHHHHHHHHHHHHHHHHHHHHHHHHHHHHHHHHHHHTTS-HHHHHHHHHHHHHHHHHHHHHHHHHHHHHHHHHHHHHHHHHHHHHHHHHHHHHHHHHHHHHHHHHHHHHHHHHHHHHHHHHHHHHHHHHHHHHH-TTTT-HHHHHHHHHHHHHHHHHHHHHHHHHHHHHHHHHHHHHHHHHHHHHHHHHHTTPPPPHHHHHHHHHHHH-

Radius of gyration: 84.94 Å; Cα contacts (8 Å, |Δi|>4): 39; chains: 1; bounding box: 226×72×206 Å

GO terms:
  GO:0005737 cytoplasm (C, HTP)
  GO:0005930 axoneme (C, HTP)
  GO:0005737 cytoplasm (C, IDA)
  GO:0005930 axoneme (C, IDA)